Protein AF-A0A8T3PV74-F1 (afdb_monomer_lite)

Sequence (388 aa):
MNTQDRFDDLLGERLRSDAPREAPGRLLDATMSRIADTPQRGGGWLARPAGRLLAAAAVLLLAVVAGTQLAGLVGRPVGDDPSPSPSVAPSASPAASPSASATVPSASASAEPSASAVADDALMLRVVFGGGGPTYPSDSVPWMTLMGDGTLIWQTVPPGTGSASLVRRTLTEQGLADLREHIFGAGLLDANATHELEPLPGANPPGRGVGVYVFTADDGDGQVVVRSLQWLGDEEESTYYQPAPEREELDALAQRLRDPESLLGADVWTGPAEPYEGTEYQLLLTPYRDVPPYDTADASEIPWPFDGPLDEFGEVSGSQPPVTRCGGLSRDEAAAIIDALAALEYEQIGLDLATVGSLDWAEGNGRVDLTILPLMPDGYPPCEAEQP

Foldseek 3Di:
DDPVVVVVVVVVVCCVPPPDPDDPVVVVVVLVVCLVVPPDDDDDDLPDPVNSVVVSVVVVVVCVVVVVVVVVVPPDDDDDDDDDDDDDDDDDDDDDDDDDDDDDDDDDDPPDPPPDQAPQLAWAKWKQKDWDPPPDCLSLATQWTAGSQQKIKHFDPPRPPDWGFIWIFGFAPVQVVVVCCLVPVVVLQVAAEEADFAWDVPADQDDDTWMKMWMWGQPPVGIHIYIETADPVDPSSVVTGDDDVSNVSVNVSSVCNSCVPVVTDPVGTDDDIDQDFAQKKKKKKQDDAPADFPPAAEPVLFPQPDDDDPVVPADFEDDDPSTIHMDMDGSVNLVSRLVSVVVSVDPPGDSRTFDWDKHAHVVRRGIMIMTMGHADSNRPPDRDPPPD

Secondary structure (DSSP, 8-state):
--HHHHHHHHHHHHHHHHS-SS--HHHHHHHHHHHHHS-----SS--SHHHHHHHHHHHHHHHHHHHHHHTTTTTPPPP--PPPPPPPPP-----------------------------TTSEEEEEEEE-S-TT-GGGGS-SEEEETTSEEEEE-SS-STTS-BEEEEEE-HHHHHHHHHHHHTT-TTSS-EEE---BPTT--PPP----EEEEEEE-SSSEEEEEEEPP--SHHHHHHB---HHHHHHHHHHHHHTSHHHHS-GGGEEEEEEE---SEEEEEEEEEES----S--BGGGS--SSSS-GGGSSEEE-SSSSPEEEEEEEHHHHHHHHHHHHHTT-SS--TTB-EEEEEEETTTTEEEEEEEEEPPTT-PSPSS----

pLDDT: mean 79.06, std 20.16, range [36.19, 98.25]

Structure (mmCIF, N/CA/C/O backbone):
data_AF-A0A8T3PV74-F1
#
_entry.id   AF-A0A8T3PV74-F1
#
loop_
_atom_site.group_PDB
_atom_site.id
_atom_site.type_symbol
_atom_site.label_atom_id
_atom_site.label_alt_id
_atom_site.label_comp_id
_atom_site.label_asym_id
_atom_site.label_entity_id
_atom_site.label_seq_id
_atom_site.pdbx_PDB_ins_code
_atom_site.Cartn_x
_atom_site.Cartn_y
_atom_site.Cartn_z
_atom_site.occupancy
_atom_site.B_iso_or_equiv
_atom_site.auth_seq_id
_atom_site.auth_comp_id
_atom_site.auth_asym_id
_atom_site.auth_atom_id
_atom_site.pdbx_PDB_model_num
ATOM 1 N N . MET A 1 1 ? 38.008 20.089 -23.808 1.00 47.69 1 MET A N 1
ATOM 2 C CA . MET A 1 1 ? 37.812 20.558 -22.422 1.00 47.69 1 MET A CA 1
ATOM 3 C C . MET A 1 1 ? 36.324 20.620 -22.207 1.00 47.69 1 MET A C 1
ATOM 5 O O . MET A 1 1 ? 35.666 21.353 -22.943 1.00 47.69 1 MET A O 1
ATOM 9 N N . ASN A 1 2 ? 35.813 19.765 -21.329 1.00 63.66 2 ASN A N 1
ATOM 10 C CA . ASN A 1 2 ? 34.388 19.654 -21.065 1.00 63.66 2 ASN A CA 1
ATOM 11 C C . ASN A 1 2 ? 33.947 20.843 -20.189 1.00 63.66 2 ASN A C 1
ATOM 13 O O . ASN A 1 2 ? 34.733 21.392 -19.416 1.00 63.66 2 ASN A O 1
ATOM 17 N N . THR A 1 3 ? 32.703 21.288 -20.328 1.00 56.22 3 THR A N 1
ATOM 18 C CA . THR A 1 3 ? 32.111 22.356 -19.502 1.00 56.22 3 THR A CA 1
ATOM 19 C C . THR A 1 3 ? 32.070 21.985 -18.018 1.00 56.22 3 THR A C 1
ATOM 21 O O . THR A 1 3 ? 32.111 22.874 -17.171 1.00 56.22 3 THR A O 1
ATOM 24 N N . GLN A 1 4 ? 32.064 20.683 -17.728 1.00 53.09 4 GLN A N 1
ATOM 25 C CA . GLN A 1 4 ? 32.109 20.093 -16.391 1.00 53.09 4 GLN A CA 1
ATOM 26 C C . GLN A 1 4 ? 33.478 20.296 -15.723 1.00 53.09 4 GLN A C 1
ATOM 28 O O . GLN A 1 4 ? 33.531 20.860 -14.636 1.00 53.09 4 GLN A O 1
ATOM 33 N N . ASP A 1 5 ? 34.577 20.037 -16.449 1.00 63.94 5 ASP A N 1
ATOM 34 C CA . ASP A 1 5 ? 35.948 20.302 -15.971 1.00 63.94 5 ASP A CA 1
ATOM 35 C C . ASP A 1 5 ? 36.119 21.771 -15.550 1.00 63.94 5 ASP A C 1
ATOM 37 O O . ASP A 1 5 ? 36.723 22.088 -14.532 1.00 63.94 5 ASP A O 1
ATOM 41 N N . ARG A 1 6 ? 35.523 22.695 -16.317 1.00 68.50 6 ARG A N 1
ATOM 42 C CA . ARG A 1 6 ? 35.603 24.134 -16.038 1.00 68.50 6 ARG A CA 1
ATOM 43 C C . ARG A 1 6 ? 34.800 24.542 -14.802 1.00 68.50 6 ARG A C 1
ATOM 45 O O . ARG A 1 6 ? 35.186 25.494 -14.125 1.00 68.50 6 ARG A O 1
ATOM 52 N N . PHE A 1 7 ? 33.673 23.886 -14.538 1.00 72.94 7 PHE A N 1
ATOM 53 C CA . PHE A 1 7 ? 32.876 24.148 -13.344 1.00 72.94 7 PHE A CA 1
ATOM 54 C C . PHE A 1 7 ? 33.580 23.609 -12.098 1.00 72.94 7 PHE A C 1
ATOM 56 O O . PHE A 1 7 ? 33.715 24.348 -11.125 1.00 72.94 7 PHE A O 1
ATOM 63 N N . ASP A 1 8 ? 34.106 22.388 -12.165 1.00 66.25 8 ASP A N 1
ATOM 64 C CA . ASP A 1 8 ? 34.834 21.757 -11.062 1.00 66.25 8 ASP A CA 1
ATOM 65 C C . ASP A 1 8 ? 36.131 22.503 -10.734 1.00 66.25 8 ASP A C 1
ATOM 67 O O . ASP A 1 8 ? 36.450 22.710 -9.560 1.00 66.25 8 ASP A O 1
ATOM 71 N N . ASP A 1 9 ? 36.830 23.011 -11.753 1.00 77.75 9 ASP A N 1
ATOM 72 C CA . ASP A 1 9 ? 38.001 23.870 -11.572 1.00 77.75 9 ASP A CA 1
ATOM 73 C C . ASP A 1 9 ? 37.634 25.191 -10.880 1.00 77.75 9 ASP A C 1
ATOM 75 O O . ASP A 1 9 ? 38.304 25.600 -9.927 1.00 77.75 9 ASP A O 1
ATOM 79 N N . LEU A 1 10 ? 36.538 25.841 -11.294 1.00 76.81 10 LEU A N 1
ATOM 80 C CA . LEU A 1 10 ? 36.064 27.087 -10.679 1.00 76.81 10 LEU A CA 1
ATOM 81 C C . LEU A 1 10 ? 35.565 26.872 -9.247 1.00 76.81 10 LEU A C 1
ATOM 83 O O . LEU A 1 10 ? 35.820 27.706 -8.375 1.00 76.81 10 LEU A O 1
ATOM 87 N N . LEU A 1 11 ? 34.879 25.759 -8.987 1.00 66.50 11 LEU A N 1
ATOM 88 C CA . LEU A 1 11 ? 34.406 25.393 -7.657 1.00 66.50 11 LEU A CA 1
ATOM 89 C C . LEU A 1 11 ? 35.591 25.062 -6.742 1.00 66.50 11 LEU A C 1
ATOM 91 O O . LEU A 1 11 ? 35.658 25.548 -5.613 1.00 66.50 11 LEU A O 1
ATOM 95 N N . GLY A 1 12 ? 36.566 24.300 -7.241 1.00 75.25 12 GLY A N 1
ATOM 96 C CA . GLY A 1 12 ? 37.781 23.939 -6.517 1.00 75.25 12 GLY A CA 1
ATOM 97 C C . GLY A 1 12 ? 38.676 25.141 -6.217 1.00 75.25 12 GLY A C 1
ATOM 98 O O . GLY A 1 12 ? 39.240 25.235 -5.124 1.00 75.25 12 GLY A O 1
ATOM 99 N N . GLU A 1 13 ? 38.796 26.087 -7.147 1.00 81.56 13 GLU A N 1
ATOM 100 C CA . GLU A 1 13 ? 39.537 27.333 -6.937 1.00 81.56 13 GLU A CA 1
ATOM 101 C C . GLU A 1 13 ? 38.838 28.234 -5.911 1.00 81.56 13 GLU A C 1
ATOM 103 O O . GLU A 1 13 ? 39.486 28.721 -4.983 1.00 81.56 13 GLU A O 1
ATOM 108 N N . ARG A 1 14 ? 37.508 28.357 -5.995 1.00 69.12 14 ARG A N 1
ATOM 109 C CA . ARG A 1 14 ? 36.703 29.128 -5.039 1.00 69.12 14 ARG A CA 1
ATOM 110 C C . ARG A 1 14 ? 36.719 28.527 -3.635 1.00 69.12 14 ARG A C 1
ATOM 112 O O . ARG A 1 14 ? 36.883 29.251 -2.658 1.00 69.12 14 ARG A O 1
ATOM 119 N N . LEU A 1 15 ? 36.601 27.205 -3.515 1.00 70.25 15 LEU A N 1
ATOM 120 C CA . LEU A 1 15 ? 36.695 26.512 -2.228 1.00 70.25 15 LEU A CA 1
ATOM 121 C C . LEU A 1 15 ? 38.097 26.647 -1.625 1.00 70.25 15 LEU A C 1
ATOM 123 O O . LEU A 1 15 ? 38.222 26.805 -0.417 1.00 70.25 15 LEU A O 1
ATOM 127 N N . ARG A 1 16 ? 39.163 26.659 -2.435 1.00 76.00 16 ARG A N 1
ATOM 128 C CA . ARG A 1 16 ? 40.521 26.918 -1.924 1.00 76.00 16 ARG A CA 1
ATOM 129 C C . ARG A 1 16 ? 40.755 28.377 -1.527 1.00 76.00 16 ARG A C 1
ATOM 131 O O . ARG A 1 16 ? 41.570 28.600 -0.630 1.00 76.00 16 ARG A O 1
ATOM 138 N N . SER A 1 17 ? 40.111 29.348 -2.182 1.00 73.00 17 SER A N 1
ATOM 139 C CA . SER A 1 17 ? 40.307 30.774 -1.878 1.00 73.00 17 SER A CA 1
ATOM 140 C C . SER A 1 17 ? 39.449 31.265 -0.714 1.00 73.00 17 SER A C 1
ATOM 142 O O . SER A 1 17 ? 39.945 32.028 0.115 1.00 73.00 17 SER A O 1
ATOM 144 N N . ASP A 1 18 ? 38.193 30.818 -0.644 1.00 70.25 18 ASP A N 1
ATOM 145 C CA . ASP A 1 18 ? 37.171 31.417 0.220 1.00 70.25 18 ASP A CA 1
ATOM 146 C C . ASP A 1 18 ? 36.798 30.522 1.412 1.00 70.25 18 ASP A C 1
ATOM 148 O O . ASP A 1 18 ? 36.245 31.027 2.394 1.00 70.25 18 ASP A O 1
ATOM 152 N N . ALA A 1 19 ? 37.097 29.213 1.377 1.00 53.78 19 ALA A N 1
ATOM 153 C CA . ALA A 1 19 ? 36.810 28.363 2.527 1.00 53.78 19 ALA A CA 1
ATOM 154 C C . ALA A 1 19 ? 37.797 28.672 3.667 1.00 53.78 19 ALA A C 1
ATOM 156 O O . ALA A 1 19 ? 39.019 28.633 3.471 1.00 53.78 19 ALA A O 1
ATOM 157 N N . PRO A 1 20 ? 37.309 28.963 4.884 1.00 59.91 20 PRO A N 1
ATOM 158 C CA . PRO A 1 20 ? 38.183 29.087 6.037 1.00 59.91 20 PRO A CA 1
ATOM 159 C C . PRO A 1 20 ? 38.928 27.759 6.235 1.00 59.91 20 PRO A C 1
ATOM 161 O O . PRO A 1 20 ? 38.312 26.698 6.288 1.00 59.91 20 PRO A O 1
ATOM 164 N N . ARG A 1 21 ? 40.265 27.822 6.337 1.00 61.69 21 ARG A N 1
ATOM 165 C CA . ARG A 1 21 ? 41.150 26.640 6.460 1.00 61.69 21 ARG A CA 1
ATOM 166 C C . ARG A 1 21 ? 40.820 25.744 7.655 1.00 61.69 21 ARG A C 1
ATOM 168 O O . ARG A 1 21 ? 41.232 24.592 7.687 1.00 61.69 21 ARG A O 1
ATOM 175 N N . GLU A 1 22 ? 40.078 26.283 8.612 1.00 54.81 22 GLU A N 1
ATOM 176 C CA . GLU A 1 22 ? 39.535 25.581 9.759 1.00 54.81 22 GLU A CA 1
ATOM 177 C C . GLU A 1 22 ? 38.069 26.000 9.900 1.00 54.81 22 GLU A C 1
ATOM 179 O O . GLU A 1 22 ? 37.761 27.192 10.010 1.00 54.81 22 GLU A O 1
ATOM 184 N N . ALA A 1 23 ? 37.150 25.030 9.900 1.00 54.47 23 ALA A N 1
ATOM 185 C CA . ALA A 1 23 ? 35.802 25.287 10.385 1.00 54.47 23 ALA A CA 1
ATOM 186 C C . ALA A 1 23 ? 35.939 25.784 11.835 1.00 54.47 23 ALA A C 1
ATOM 188 O O . ALA A 1 23 ? 36.645 25.137 12.614 1.00 54.47 23 ALA A O 1
ATOM 189 N N . PRO A 1 24 ? 35.335 26.923 12.227 1.00 65.50 24 PRO A N 1
ATOM 190 C CA . PRO A 1 24 ? 35.460 27.408 13.594 1.00 65.50 24 PRO A CA 1
ATOM 191 C C . PRO A 1 24 ? 35.000 26.290 14.529 1.00 65.50 24 PRO A C 1
ATOM 193 O O . PRO A 1 24 ? 33.834 25.915 14.457 1.00 65.50 24 PRO A O 1
ATOM 196 N N . GLY A 1 25 ? 35.889 25.752 15.376 1.00 62.97 25 GLY A N 1
ATOM 197 C CA . GLY A 1 25 ? 35.573 24.590 16.226 1.00 62.97 25 GLY A CA 1
ATOM 198 C C . GLY A 1 25 ? 34.260 24.770 16.992 1.00 62.97 25 GLY A C 1
ATOM 199 O O . GLY A 1 25 ? 33.418 23.887 17.004 1.00 62.97 25 GLY A O 1
ATOM 200 N N . ARG A 1 26 ? 33.992 26.007 17.430 1.00 64.81 26 ARG A N 1
ATOM 201 C CA . ARG A 1 26 ? 32.730 26.448 18.047 1.00 64.81 26 ARG A CA 1
ATOM 202 C C . ARG A 1 26 ? 31.452 26.168 17.246 1.00 64.81 26 ARG A C 1
ATOM 204 O O . ARG A 1 26 ? 30.405 26.004 17.850 1.00 64.81 26 ARG A O 1
ATOM 211 N N . LEU A 1 27 ? 31.501 26.176 15.916 1.00 63.59 27 LEU A N 1
ATOM 212 C CA . LEU A 1 27 ? 30.343 25.953 15.043 1.00 63.59 27 LEU A CA 1
ATOM 213 C C . LEU A 1 27 ? 30.067 24.453 14.908 1.00 63.59 27 LEU A C 1
ATOM 215 O O . LEU A 1 27 ? 28.918 24.032 14.951 1.00 63.59 27 LEU A O 1
ATOM 219 N N . LEU A 1 28 ? 31.128 23.650 14.821 1.00 68.81 28 LEU A N 1
ATOM 220 C CA . LEU A 1 28 ? 31.032 22.194 14.805 1.00 68.81 28 LEU A CA 1
ATOM 221 C C . LEU A 1 28 ? 30.601 21.672 16.183 1.00 68.81 28 LEU A C 1
ATOM 223 O O . LEU A 1 28 ? 29.672 20.879 16.259 1.00 68.81 28 LEU A O 1
ATOM 227 N N . ASP A 1 29 ? 31.166 22.219 17.261 1.00 69.50 29 ASP A N 1
ATOM 228 C CA . ASP A 1 29 ? 30.777 21.927 18.643 1.00 69.50 29 ASP A CA 1
ATOM 229 C C . ASP A 1 29 ? 29.342 22.379 18.947 1.00 69.50 29 ASP A C 1
ATOM 231 O O . ASP A 1 29 ? 28.592 21.633 19.564 1.00 69.50 29 ASP A O 1
ATOM 235 N N . ALA A 1 30 ? 28.910 23.560 18.483 1.00 71.00 30 ALA A N 1
ATOM 236 C CA . ALA A 1 30 ? 27.532 24.021 18.676 1.00 71.00 30 ALA A CA 1
ATOM 237 C C . ALA A 1 30 ? 26.521 23.161 17.905 1.00 71.00 30 ALA A C 1
ATOM 239 O O . ALA A 1 30 ? 25.450 22.858 18.428 1.00 71.00 30 ALA A O 1
ATOM 240 N N . THR A 1 31 ? 26.857 22.741 16.683 1.00 67.94 31 THR A N 1
ATOM 241 C CA . THR A 1 31 ? 26.015 21.836 15.892 1.00 67.94 31 THR A CA 1
ATOM 242 C C . THR A 1 31 ? 25.979 20.441 16.513 1.00 67.94 31 THR A C 1
ATOM 244 O O . THR A 1 31 ? 24.899 19.877 16.651 1.00 67.94 31 THR A O 1
ATOM 247 N N . MET A 1 32 ? 27.119 19.908 16.961 1.00 73.56 32 MET A N 1
ATOM 248 C CA . MET A 1 32 ? 27.192 18.606 17.634 1.00 73.56 32 MET A CA 1
ATOM 249 C C . MET A 1 32 ? 26.492 18.617 18.995 1.00 73.56 32 MET A C 1
ATOM 251 O O . MET A 1 32 ? 25.779 17.668 19.299 1.00 73.56 32 MET A O 1
ATOM 255 N N . SER A 1 33 ? 26.621 19.693 19.779 1.00 70.00 33 SER A N 1
ATOM 256 C CA . SER A 1 33 ? 25.868 19.875 21.027 1.00 70.00 33 SER A CA 1
ATOM 257 C C . SER A 1 33 ? 24.378 19.953 20.730 1.00 70.00 33 SER A C 1
ATOM 259 O O . SER A 1 33 ? 23.610 19.215 21.320 1.00 70.00 33 SER A O 1
ATOM 261 N N . ARG A 1 34 ? 23.953 20.739 19.731 1.00 70.12 34 ARG A N 1
ATOM 262 C CA . ARG A 1 34 ? 22.539 20.806 19.340 1.00 70.12 34 ARG A CA 1
ATOM 263 C C . ARG A 1 34 ? 22.007 19.451 18.866 1.00 70.12 34 ARG A C 1
ATOM 265 O O . ARG A 1 34 ? 20.888 19.114 19.220 1.00 70.12 34 ARG A O 1
ATOM 272 N N . ILE A 1 35 ? 22.779 18.661 18.117 1.00 66.44 35 ILE A N 1
ATOM 273 C CA . ILE A 1 35 ? 22.395 17.294 17.715 1.00 66.44 35 ILE A CA 1
ATOM 274 C C . ILE A 1 35 ? 22.324 16.356 18.930 1.00 66.44 35 ILE A C 1
ATOM 276 O O . ILE A 1 35 ? 21.421 15.529 19.000 1.00 66.44 35 ILE A O 1
ATOM 280 N N . ALA A 1 36 ? 23.247 16.484 19.887 1.00 67.75 36 ALA A N 1
ATOM 281 C CA . ALA A 1 36 ? 23.267 15.684 21.111 1.00 67.75 36 ALA A CA 1
ATOM 282 C C . ALA A 1 36 ? 22.132 16.048 22.085 1.00 67.75 36 ALA A C 1
ATOM 284 O O . ALA A 1 36 ? 21.602 15.165 22.756 1.00 67.75 36 ALA A O 1
ATOM 285 N N . ASP A 1 37 ? 21.755 17.326 22.128 1.00 64.19 37 ASP A N 1
ATOM 286 C CA . ASP A 1 37 ? 20.729 17.885 23.012 1.00 64.19 37 ASP A CA 1
ATOM 287 C C . ASP A 1 37 ? 19.323 17.827 22.395 1.00 64.19 37 ASP A C 1
ATOM 289 O O . ASP A 1 37 ? 18.332 17.994 23.104 1.00 64.19 37 ASP A O 1
ATOM 293 N N . THR A 1 38 ? 19.209 17.586 21.083 1.00 53.66 38 THR A N 1
ATOM 294 C CA . THR A 1 38 ? 17.916 17.369 20.421 1.00 53.66 38 THR A CA 1
ATOM 295 C C . THR A 1 38 ? 17.523 15.901 20.595 1.00 53.66 38 THR A C 1
ATOM 297 O O . THR A 1 38 ? 18.222 15.031 20.067 1.00 53.66 38 THR A O 1
ATOM 300 N N . PRO A 1 39 ? 16.417 15.581 21.294 1.00 47.75 39 PRO A N 1
ATOM 301 C CA . PRO A 1 39 ? 15.962 14.207 21.457 1.00 47.75 39 PRO A CA 1
ATOM 302 C C . PRO A 1 39 ? 15.602 13.612 20.091 1.00 47.75 39 PRO A C 1
ATOM 304 O O . PRO A 1 39 ? 14.518 13.838 19.560 1.00 47.75 39 PRO A O 1
ATOM 307 N N . GLN A 1 40 ? 16.517 12.853 19.489 1.00 48.84 40 GLN A N 1
ATOM 308 C CA . GLN A 1 40 ? 16.190 12.067 18.306 1.00 48.84 40 GLN A CA 1
ATOM 309 C C . GLN A 1 40 ? 15.406 10.841 18.765 1.00 48.84 40 GLN A C 1
ATOM 311 O O . GLN A 1 40 ? 15.954 9.953 19.424 1.00 48.84 40 GLN A O 1
ATOM 316 N N . ARG A 1 41 ? 14.106 10.813 18.458 1.00 50.62 41 ARG A N 1
ATOM 317 C CA . ARG A 1 41 ? 13.251 9.660 18.740 1.00 50.62 41 ARG A CA 1
ATOM 318 C C . ARG A 1 41 ? 13.720 8.472 17.911 1.00 50.62 41 ARG A C 1
ATOM 320 O O . ARG A 1 41 ? 13.515 8.408 16.706 1.00 50.62 41 ARG A O 1
ATOM 327 N N . GLY A 1 42 ? 14.378 7.536 18.586 1.00 39.44 42 GLY A N 1
ATOM 328 C CA . GLY A 1 42 ? 14.694 6.223 18.051 1.00 39.44 42 GLY A CA 1
ATOM 329 C C . GLY A 1 42 ? 13.477 5.313 18.147 1.00 39.44 42 GLY A C 1
ATOM 330 O O . GLY A 1 42 ? 13.303 4.637 19.157 1.00 39.44 42 GLY A O 1
ATOM 331 N N . GLY A 1 43 ? 12.670 5.277 17.090 1.00 47.25 43 GLY A N 1
ATOM 332 C CA . GLY A 1 43 ? 11.839 4.122 16.768 1.00 47.25 43 GLY A CA 1
ATOM 333 C C . GLY A 1 43 ? 12.626 3.196 15.839 1.00 47.25 43 GLY A C 1
ATOM 334 O O . GLY A 1 43 ? 12.808 3.519 14.673 1.00 47.25 43 GLY A O 1
ATOM 335 N N . GLY A 1 44 ? 13.121 2.070 16.365 1.00 46.56 44 GLY A N 1
ATOM 336 C CA . GLY A 1 44 ? 13.663 0.952 15.575 1.00 46.56 44 GLY A CA 1
ATOM 337 C C . GLY A 1 44 ? 15.175 0.963 15.279 1.00 46.56 44 GLY A C 1
ATOM 338 O O . GLY A 1 44 ? 15.684 1.853 14.611 1.00 46.56 44 GLY A O 1
ATOM 339 N N . TRP A 1 45 ? 15.874 -0.080 15.766 1.00 46.59 45 TRP A N 1
ATOM 340 C CA . TRP A 1 45 ? 17.186 -0.674 15.384 1.00 46.59 45 TRP A CA 1
ATOM 341 C C . TRP A 1 45 ? 18.432 0.214 15.123 1.00 46.59 45 TRP A C 1
ATOM 343 O O . TRP A 1 45 ? 19.537 -0.181 15.504 1.00 46.59 45 TRP A O 1
ATOM 353 N N . LEU A 1 46 ? 18.335 1.392 14.501 1.00 44.84 46 LEU A N 1
ATOM 354 C CA . LEU A 1 46 ? 19.478 2.221 14.073 1.00 44.84 46 LEU A CA 1
ATOM 355 C C . LEU A 1 46 ? 20.165 3.005 15.207 1.00 44.84 46 LEU A C 1
ATOM 357 O O . LEU A 1 46 ? 21.057 3.815 14.962 1.00 44.84 46 LEU A O 1
ATOM 361 N N . ALA A 1 47 ? 19.856 2.701 16.468 1.00 45.75 47 ALA A N 1
ATOM 362 C CA . ALA A 1 47 ? 20.513 3.258 17.653 1.00 45.75 47 ALA A CA 1
ATOM 363 C C . ALA A 1 47 ? 21.953 2.736 17.887 1.00 45.75 47 ALA A C 1
ATOM 365 O O . ALA A 1 47 ? 22.465 2.782 19.007 1.00 45.75 47 ALA A O 1
ATOM 366 N N . ARG A 1 48 ? 22.640 2.246 16.845 1.00 51.66 48 ARG A N 1
ATOM 367 C CA . ARG A 1 48 ? 24.074 1.928 16.907 1.00 51.66 48 ARG A CA 1
ATOM 368 C C . ARG A 1 48 ? 24.905 3.196 16.663 1.00 51.66 48 ARG A C 1
ATOM 370 O O . ARG A 1 48 ? 24.530 4.025 15.834 1.00 51.66 48 ARG A O 1
ATOM 377 N N . PRO A 1 49 ? 26.067 3.348 17.324 1.00 53.22 49 PRO A N 1
ATOM 378 C CA . PRO A 1 49 ? 26.874 4.575 17.284 1.00 53.22 49 PRO A CA 1
ATOM 379 C C . PRO A 1 49 ? 27.316 5.002 15.872 1.00 53.22 49 PRO A C 1
ATOM 381 O O . PRO A 1 49 ? 27.571 6.182 15.652 1.00 53.22 49 PRO A O 1
ATOM 384 N N . ALA A 1 50 ? 27.342 4.082 14.902 1.00 50.03 50 ALA A N 1
ATOM 385 C CA . ALA A 1 50 ? 27.650 4.381 13.504 1.00 50.03 50 ALA A CA 1
ATOM 386 C C . ALA A 1 50 ? 26.543 5.178 12.775 1.00 50.03 50 ALA A C 1
ATOM 388 O O . ALA A 1 50 ? 26.860 6.035 11.954 1.00 50.03 50 ALA A O 1
ATOM 389 N N . GLY A 1 51 ? 25.259 4.964 13.102 1.00 49.44 51 GLY A N 1
ATOM 390 C CA . GLY A 1 51 ? 24.136 5.657 12.448 1.00 49.44 51 GLY A CA 1
ATOM 391 C C . GLY A 1 51 ? 24.066 7.148 12.794 1.00 49.44 51 GLY A C 1
ATOM 392 O O . GLY A 1 51 ? 23.767 7.982 11.942 1.00 49.44 51 GLY A O 1
ATOM 393 N N . ARG A 1 52 ? 24.457 7.507 14.025 1.00 54.31 52 ARG A N 1
ATOM 394 C CA . ARG A 1 52 ? 24.523 8.906 14.482 1.00 54.31 52 ARG A CA 1
ATOM 395 C C . ARG A 1 52 ? 25.569 9.730 13.725 1.00 54.31 52 ARG A C 1
ATOM 397 O O . ARG A 1 52 ? 25.354 10.915 13.493 1.00 54.31 52 ARG A O 1
ATOM 404 N N . LEU A 1 53 ? 26.680 9.111 13.317 1.00 55.41 53 LEU A N 1
ATOM 405 C CA . LEU A 1 53 ? 27.738 9.788 12.559 1.00 55.41 53 LEU A CA 1
ATOM 406 C C . LEU A 1 53 ? 27.323 10.064 11.106 1.00 55.41 53 LEU A C 1
ATOM 408 O O . LEU A 1 53 ? 27.642 11.130 10.583 1.00 55.41 53 LEU A O 1
ATOM 412 N N . LEU A 1 54 ? 26.569 9.156 10.477 1.00 55.25 54 LEU A N 1
ATOM 413 C CA . LEU A 1 54 ? 26.062 9.346 9.112 1.00 55.25 54 LEU A CA 1
ATOM 414 C C . LEU A 1 54 ? 24.951 10.401 9.044 1.00 55.25 54 LEU A C 1
ATOM 416 O O . LEU A 1 54 ? 24.980 11.253 8.159 1.00 55.25 54 LEU A O 1
ATOM 420 N N . ALA A 1 55 ? 24.031 10.419 10.014 1.00 54.31 55 ALA A N 1
ATOM 421 C CA . ALA A 1 55 ? 23.000 11.454 10.097 1.00 54.31 55 ALA A CA 1
ATOM 422 C C . ALA A 1 55 ? 23.604 12.856 10.314 1.00 54.31 55 ALA A C 1
ATOM 424 O O . ALA A 1 55 ? 23.201 13.816 9.657 1.00 54.31 55 ALA A O 1
ATOM 425 N N . ALA A 1 56 ? 24.624 12.980 11.173 1.00 56.62 56 ALA A N 1
ATOM 426 C CA . ALA A 1 56 ? 25.341 14.241 11.367 1.00 56.62 56 ALA A CA 1
ATOM 427 C C . ALA A 1 56 ? 26.077 14.697 10.093 1.00 56.62 56 ALA A C 1
ATOM 429 O O . ALA A 1 56 ? 26.048 15.883 9.761 1.00 56.62 56 ALA A O 1
ATOM 430 N N . ALA A 1 57 ? 26.693 13.767 9.353 1.00 58.25 57 ALA A N 1
ATOM 431 C CA . ALA A 1 57 ? 27.353 14.061 8.081 1.00 58.25 57 ALA A CA 1
ATOM 432 C C . ALA A 1 57 ? 26.358 14.524 7.002 1.00 58.25 57 ALA A C 1
ATOM 434 O O . ALA A 1 57 ? 26.639 15.498 6.306 1.00 58.25 57 ALA A O 1
ATOM 435 N N . ALA A 1 58 ? 25.183 13.891 6.908 1.00 56.44 58 ALA A N 1
ATOM 436 C CA . ALA A 1 58 ? 24.128 14.275 5.970 1.00 56.44 58 ALA A CA 1
ATOM 437 C C . ALA A 1 58 ? 23.565 15.674 6.273 1.00 56.44 58 ALA A C 1
ATOM 439 O O . ALA A 1 58 ? 23.437 16.492 5.366 1.00 56.44 58 ALA A O 1
ATOM 440 N N . VAL A 1 59 ? 23.313 15.996 7.548 1.00 64.19 59 VAL A N 1
ATOM 441 C CA . VAL A 1 59 ? 22.850 17.335 7.963 1.00 64.19 59 VAL A CA 1
ATOM 442 C C . VAL A 1 59 ? 23.919 18.404 7.711 1.00 64.19 59 VAL A C 1
ATOM 444 O O . VAL A 1 59 ? 23.590 19.501 7.263 1.00 64.19 59 VAL A O 1
ATOM 447 N N . LEU A 1 60 ? 25.201 18.096 7.942 1.00 60.56 60 LEU A N 1
ATOM 448 C CA . LEU A 1 60 ? 26.313 18.997 7.613 1.00 60.56 60 LEU A CA 1
ATOM 449 C C . LEU A 1 60 ? 26.421 19.245 6.103 1.00 60.56 60 LEU A C 1
ATOM 451 O O . LEU A 1 60 ? 26.577 20.394 5.693 1.00 60.56 60 LEU A O 1
ATOM 455 N N . LEU A 1 61 ? 26.287 18.202 5.281 1.00 58.38 61 LEU A N 1
ATOM 456 C CA . LEU A 1 61 ? 26.258 18.323 3.820 1.00 58.38 61 LEU A CA 1
ATOM 457 C C . LEU A 1 61 ? 25.084 19.191 3.358 1.00 58.38 61 LEU A C 1
ATOM 459 O O . LEU A 1 61 ? 25.282 20.120 2.577 1.00 58.38 61 LEU A O 1
ATOM 463 N N . LEU A 1 62 ? 23.889 18.962 3.904 1.00 57.03 62 LEU A N 1
ATOM 464 C CA . LEU A 1 62 ? 22.688 19.722 3.556 1.00 57.03 62 LEU A CA 1
ATOM 465 C C . LEU A 1 62 ? 22.789 21.191 3.998 1.00 57.03 62 LEU A C 1
ATOM 467 O O . LEU A 1 62 ? 22.395 22.086 3.255 1.00 57.03 62 LEU A O 1
ATOM 471 N N . ALA A 1 63 ? 23.392 21.462 5.160 1.00 62.34 63 ALA A N 1
ATOM 472 C CA . ALA A 1 63 ? 23.648 22.820 5.641 1.00 62.34 63 ALA A CA 1
ATOM 473 C C . ALA A 1 63 ? 24.688 23.566 4.784 1.00 62.34 63 ALA A C 1
ATOM 475 O O . ALA A 1 63 ? 24.545 24.768 4.555 1.00 62.34 63 ALA A O 1
ATOM 476 N N . VAL A 1 64 ? 25.712 22.872 4.272 1.00 65.62 64 VAL A N 1
ATOM 477 C CA . VAL A 1 64 ? 26.707 23.450 3.351 1.00 65.62 64 VAL A CA 1
ATOM 478 C C . VAL A 1 64 ? 26.087 23.727 1.977 1.00 65.62 64 VAL A C 1
ATOM 480 O O . VAL A 1 64 ? 26.302 24.804 1.416 1.00 65.62 64 VAL A O 1
ATOM 483 N N . VAL A 1 65 ? 25.259 22.818 1.455 1.00 61.97 65 VAL A N 1
ATOM 484 C CA . VAL A 1 65 ? 24.532 23.015 0.188 1.00 61.97 65 VAL A CA 1
ATOM 485 C C . VAL A 1 65 ? 23.519 24.161 0.307 1.00 61.97 65 VAL A C 1
ATOM 487 O O . VAL A 1 65 ? 23.501 25.061 -0.532 1.00 61.97 65 VAL A O 1
ATOM 490 N N . ALA A 1 66 ? 22.741 24.219 1.390 1.00 57.00 66 ALA A N 1
ATOM 491 C CA . ALA A 1 66 ? 21.793 25.308 1.623 1.00 57.00 66 ALA A CA 1
ATOM 492 C C . ALA A 1 66 ? 22.499 26.658 1.844 1.00 57.00 66 ALA A C 1
ATOM 494 O O . ALA A 1 66 ? 22.081 27.675 1.291 1.00 57.00 66 ALA A O 1
ATOM 495 N N . GLY A 1 67 ? 23.604 26.679 2.599 1.00 49.62 67 GLY A N 1
ATOM 496 C CA . GLY A 1 67 ? 24.388 27.892 2.849 1.00 49.62 67 GLY A CA 1
ATOM 497 C C . GLY A 1 67 ? 25.056 28.462 1.593 1.00 49.62 67 GLY A C 1
ATOM 498 O O . GLY A 1 67 ? 25.150 29.681 1.447 1.00 49.62 67 GLY A O 1
ATOM 499 N N . THR A 1 68 ? 25.469 27.603 0.658 1.00 52.34 68 THR A N 1
ATOM 500 C CA . THR A 1 68 ? 26.082 28.033 -0.611 1.00 52.34 68 THR A CA 1
ATOM 501 C C . THR A 1 68 ? 25.052 28.504 -1.639 1.00 52.34 68 THR A C 1
ATOM 503 O O . THR A 1 68 ? 25.337 29.453 -2.369 1.00 52.34 68 THR A O 1
ATOM 506 N N . GLN A 1 69 ? 23.836 27.945 -1.653 1.00 47.66 69 GLN A N 1
ATOM 507 C CA . GLN A 1 69 ? 22.769 28.420 -2.546 1.00 47.66 69 GLN A CA 1
ATOM 508 C C . GLN A 1 69 ? 22.069 29.694 -2.044 1.00 47.66 69 GLN A C 1
ATOM 510 O O . GLN A 1 69 ? 21.732 30.570 -2.843 1.00 47.66 69 GLN A O 1
ATOM 515 N N . LEU A 1 70 ? 21.914 29.869 -0.726 1.00 43.31 70 LEU A N 1
ATOM 516 C CA . LEU A 1 70 ? 21.278 31.065 -0.155 1.00 43.31 70 LEU A CA 1
ATOM 517 C C . LEU A 1 70 ? 22.154 32.322 -0.242 1.00 43.31 70 LEU A C 1
ATOM 519 O O . LEU A 1 70 ? 21.621 33.422 -0.388 1.00 43.31 70 LEU A O 1
ATOM 523 N N . ALA A 1 71 ? 23.485 32.190 -0.243 1.00 48.03 71 ALA A N 1
ATOM 524 C CA . ALA A 1 71 ? 24.392 33.331 -0.407 1.00 48.03 71 ALA A CA 1
ATOM 525 C C . ALA A 1 71 ? 24.261 34.026 -1.782 1.00 48.03 71 ALA A C 1
ATOM 527 O O . ALA A 1 71 ? 24.589 35.207 -1.904 1.00 48.03 71 ALA A O 1
ATOM 528 N N . GLY A 1 72 ? 23.736 33.336 -2.803 1.00 40.44 72 GLY A N 1
ATOM 529 C CA . GLY A 1 72 ? 23.476 33.900 -4.134 1.00 40.44 72 GLY A CA 1
ATOM 530 C C . GLY A 1 72 ? 22.172 34.703 -4.256 1.00 40.44 72 GLY A C 1
ATOM 531 O O . GLY A 1 72 ? 22.014 35.466 -5.209 1.00 40.44 72 GLY A O 1
ATOM 532 N N . LEU A 1 73 ? 21.243 34.574 -3.300 1.00 40.97 73 LEU A N 1
ATOM 533 C CA . LEU A 1 73 ? 19.894 35.155 -3.386 1.00 40.97 73 LEU A CA 1
ATOM 534 C C . LEU A 1 73 ? 19.713 36.468 -2.604 1.00 40.97 73 LEU A C 1
ATOM 536 O O . LEU A 1 73 ? 18.737 37.179 -2.832 1.00 40.97 73 LEU A O 1
ATOM 540 N N . VAL A 1 74 ? 20.667 36.859 -1.753 1.00 43.84 74 VAL A N 1
ATOM 541 C CA . VAL A 1 74 ? 20.563 38.052 -0.876 1.00 43.84 74 VAL A CA 1
ATOM 542 C C . VAL A 1 74 ? 20.851 39.386 -1.612 1.00 43.84 74 VAL A C 1
ATOM 544 O O . VAL A 1 74 ? 20.889 40.452 -1.009 1.00 43.84 74 VAL A O 1
ATOM 547 N N . GLY A 1 75 ? 21.016 39.371 -2.940 1.00 37.78 75 GLY A N 1
ATOM 548 C CA . GLY A 1 75 ? 21.367 40.556 -3.740 1.00 37.78 75 GLY A CA 1
ATOM 549 C C . GLY A 1 75 ? 20.236 41.240 -4.522 1.00 37.78 75 GLY A C 1
ATOM 550 O O . GLY A 1 75 ? 20.525 42.178 -5.264 1.00 37.78 75 GLY A O 1
ATOM 551 N N . ARG A 1 76 ? 18.975 40.794 -4.434 1.00 37.53 76 ARG A N 1
ATOM 552 C CA . ARG A 1 76 ? 17.875 41.371 -5.237 1.00 37.53 76 ARG A CA 1
ATOM 553 C C . ARG A 1 76 ? 16.984 42.306 -4.403 1.00 37.53 76 ARG A C 1
ATOM 555 O O . ARG A 1 76 ? 16.352 41.826 -3.467 1.00 37.53 76 ARG A O 1
ATOM 562 N N . PRO A 1 77 ? 16.887 43.610 -4.731 1.00 38.06 77 PRO A N 1
ATOM 563 C CA . PRO A 1 77 ? 15.917 44.495 -4.092 1.00 38.06 77 PRO A CA 1
ATOM 564 C C . PRO A 1 77 ? 14.498 44.131 -4.555 1.00 38.06 77 PRO A C 1
ATOM 566 O O . PRO A 1 77 ? 14.210 44.132 -5.752 1.00 38.06 77 PRO A O 1
ATOM 569 N N . VAL A 1 78 ? 13.631 43.794 -3.600 1.00 41.50 78 VAL A N 1
ATOM 570 C CA . VAL A 1 78 ? 12.196 43.551 -3.809 1.00 41.50 78 VAL A CA 1
ATOM 571 C C . VAL A 1 78 ? 11.476 44.898 -3.737 1.00 41.50 78 VAL A C 1
ATOM 573 O O . VAL A 1 78 ? 11.705 45.665 -2.806 1.00 41.50 78 VAL A O 1
ATOM 576 N N . GLY A 1 79 ? 10.673 45.201 -4.759 1.00 37.50 79 GLY A N 1
ATOM 577 C CA . GLY A 1 79 ? 9.903 46.438 -4.872 1.00 37.50 79 GLY A CA 1
ATOM 578 C C . GLY A 1 79 ? 8.675 46.456 -3.962 1.00 37.50 79 GLY A C 1
ATOM 579 O O . GLY A 1 79 ? 8.007 45.439 -3.785 1.00 37.50 79 GLY A O 1
ATOM 580 N N . ASP A 1 80 ? 8.404 47.636 -3.410 1.00 40.03 80 ASP A N 1
ATOM 581 C CA . ASP A 1 80 ? 7.199 47.981 -2.666 1.00 40.03 80 ASP A CA 1
ATOM 582 C C . ASP A 1 80 ? 6.015 48.163 -3.627 1.00 40.03 80 ASP A C 1
ATOM 584 O O . ASP A 1 80 ? 5.964 49.155 -4.351 1.00 40.03 80 ASP A O 1
ATOM 588 N N . ASP A 1 81 ? 5.038 47.256 -3.594 1.00 36.44 81 ASP A N 1
ATOM 589 C CA . ASP A 1 81 ? 3.697 47.524 -4.124 1.00 36.44 81 ASP A CA 1
ATOM 590 C C . ASP A 1 81 ? 2.630 47.072 -3.106 1.00 36.44 81 ASP A C 1
ATOM 592 O O . ASP A 1 81 ? 2.607 45.903 -2.705 1.00 36.44 81 ASP A O 1
ATOM 596 N N . PRO A 1 82 ? 1.740 47.973 -2.642 1.00 36.66 82 PRO A N 1
ATOM 597 C CA . PRO A 1 82 ? 0.686 47.628 -1.696 1.00 36.66 82 PRO A CA 1
ATOM 598 C C . PRO A 1 82 ? -0.490 46.924 -2.391 1.00 36.66 82 PRO A C 1
ATOM 600 O O . PRO A 1 82 ? -1.134 47.473 -3.285 1.00 36.66 82 PRO A O 1
ATOM 603 N N . SER A 1 83 ? -0.815 45.720 -1.919 1.00 37.53 83 SER A N 1
ATOM 604 C CA . SER A 1 83 ? -2.007 44.967 -2.329 1.00 37.53 83 SER A CA 1
ATOM 605 C C . SER A 1 83 ? -3.267 45.476 -1.597 1.00 37.53 83 SER A C 1
ATOM 607 O O . SER A 1 83 ? -3.223 45.647 -0.374 1.00 37.53 83 SER A O 1
ATOM 609 N N . PRO A 1 84 ? -4.393 45.739 -2.291 1.00 36.19 84 PRO A N 1
ATOM 610 C CA . PRO A 1 84 ? -5.614 46.248 -1.668 1.00 36.19 84 PRO A CA 1
ATOM 611 C C . PRO A 1 84 ? -6.425 45.152 -0.955 1.00 36.19 84 PRO A C 1
ATOM 613 O O . PRO A 1 84 ? -6.719 44.096 -1.512 1.00 36.19 84 PRO A O 1
ATOM 616 N N . SER A 1 85 ? -6.849 45.442 0.277 1.00 42.34 85 SER A N 1
ATOM 617 C CA . SER A 1 85 ? -7.739 44.598 1.085 1.00 42.34 85 SER A CA 1
ATOM 618 C C . SER A 1 85 ? -9.196 44.646 0.594 1.00 42.34 85 SER A C 1
ATOM 620 O O . SER A 1 85 ? -9.716 45.744 0.373 1.00 42.34 85 SER A O 1
ATOM 622 N N . PRO A 1 86 ? -9.921 43.515 0.510 1.00 41.66 86 PRO A N 1
ATOM 623 C CA . PRO A 1 86 ? -11.368 43.543 0.336 1.00 41.66 86 PRO A CA 1
ATOM 624 C C . PRO A 1 86 ? -12.094 43.788 1.670 1.00 41.66 86 PRO A C 1
ATOM 626 O O . PRO A 1 86 ? -11.871 43.109 2.670 1.00 41.66 86 PRO A O 1
ATOM 629 N N . SER A 1 87 ? -12.986 44.783 1.658 1.00 41.50 87 SER A N 1
ATOM 630 C CA . SER A 1 87 ? -13.944 45.095 2.726 1.00 41.50 87 SER A CA 1
ATOM 631 C C . SER A 1 87 ? -15.113 44.107 2.730 1.00 41.50 87 SER A C 1
ATOM 633 O O . SER A 1 87 ? -15.704 43.845 1.684 1.00 41.50 87 SER A O 1
ATOM 635 N N . VAL A 1 88 ? -15.494 43.625 3.914 1.00 41.88 88 VAL A N 1
ATOM 636 C CA . VAL A 1 88 ? -16.693 42.802 4.144 1.00 41.88 88 VAL A CA 1
ATOM 637 C C . VAL A 1 88 ? -17.825 43.694 4.665 1.00 41.88 88 VAL A C 1
ATOM 639 O O . VAL A 1 88 ? -17.639 44.441 5.625 1.00 41.88 88 VAL A O 1
ATOM 642 N N . ALA A 1 89 ? -19.000 43.610 4.039 1.00 45.97 89 ALA A N 1
ATOM 643 C CA . ALA A 1 89 ? -20.238 44.254 4.484 1.00 45.97 89 ALA A CA 1
ATOM 644 C C . ALA A 1 89 ? -21.162 43.238 5.199 1.00 45.97 89 ALA A C 1
ATOM 646 O O . ALA A 1 89 ? -21.181 42.075 4.793 1.00 45.97 89 ALA A O 1
ATOM 647 N N . PRO A 1 90 ? -21.956 43.640 6.215 1.00 55.91 90 PRO A N 1
ATOM 648 C CA . PRO A 1 90 ? -22.888 42.751 6.912 1.00 55.91 90 PRO A CA 1
ATOM 649 C C . PRO A 1 90 ? -24.355 42.958 6.485 1.00 55.91 90 PRO A C 1
ATOM 651 O O . PRO A 1 90 ? -24.780 44.091 6.254 1.00 55.91 90 PRO A O 1
ATOM 654 N N . SER A 1 91 ? -25.148 41.879 6.444 1.00 42.19 91 SER A N 1
ATOM 655 C CA . SER A 1 91 ? -26.631 41.825 6.546 1.00 42.19 91 SER A CA 1
ATOM 656 C C . SER A 1 91 ? -27.105 40.395 6.235 1.00 42.19 91 SER A C 1
ATOM 658 O O . SER A 1 91 ? -26.509 39.758 5.381 1.00 42.19 91 SER A O 1
ATOM 660 N N . ALA A 1 92 ? -28.164 39.804 6.791 1.00 38.38 92 ALA A N 1
ATOM 661 C CA . ALA A 1 92 ? -29.101 40.123 7.867 1.00 38.38 92 ALA A CA 1
ATOM 662 C C . ALA A 1 92 ? -29.850 38.812 8.229 1.00 38.38 92 ALA A C 1
ATOM 664 O O . ALA A 1 92 ? -30.003 37.940 7.374 1.00 38.38 92 ALA A O 1
ATOM 665 N N . SER A 1 93 ? -30.347 38.680 9.465 1.00 44.75 93 SER A N 1
ATOM 666 C CA . SER A 1 93 ? -31.344 37.662 9.858 1.00 44.75 93 SER A CA 1
ATOM 667 C C . SER A 1 93 ? -32.688 37.866 9.134 1.00 44.75 93 SER A C 1
ATOM 669 O O . SER A 1 93 ? -33.006 38.996 8.754 1.00 44.75 93 SER A O 1
ATOM 671 N N . PRO A 1 94 ? -33.533 36.820 9.026 1.00 55.75 94 PRO A N 1
ATOM 672 C CA . PRO A 1 94 ? -34.625 36.713 10.003 1.00 55.75 94 PRO A CA 1
ATOM 673 C C . PRO A 1 94 ? -35.009 35.281 10.432 1.00 55.75 94 PRO A C 1
ATOM 675 O O . PRO A 1 94 ? -34.646 34.279 9.826 1.00 55.75 94 PRO A O 1
ATOM 678 N N . ALA A 1 95 ? -35.770 35.248 11.527 1.00 54.31 95 ALA A N 1
ATOM 679 C CA . ALA A 1 95 ? -36.324 34.100 12.238 1.00 54.31 95 ALA A CA 1
ATOM 680 C C . ALA A 1 95 ? -37.578 33.487 11.581 1.00 54.31 95 ALA A C 1
ATOM 682 O O . ALA A 1 95 ? -38.346 34.214 10.957 1.00 54.31 95 ALA A O 1
ATOM 683 N N . ALA A 1 96 ? -37.852 32.203 11.857 1.00 39.62 96 ALA A N 1
ATOM 684 C CA . ALA A 1 96 ? -39.095 31.721 12.489 1.00 39.62 96 ALA A CA 1
ATOM 685 C C . ALA A 1 96 ? -39.114 30.183 12.624 1.00 39.62 96 ALA A C 1
ATOM 687 O O . ALA A 1 96 ? -38.794 29.452 11.694 1.00 39.62 96 ALA A O 1
ATOM 688 N N . SER A 1 97 ? -39.541 29.724 13.802 1.00 48.53 97 SER A N 1
ATOM 689 C CA . SER A 1 97 ? -39.920 28.345 14.146 1.00 48.53 97 SER A CA 1
ATOM 690 C C . SER A 1 97 ? -41.343 28.040 13.630 1.00 48.53 97 SER A C 1
ATOM 692 O O . SER A 1 97 ? -42.112 28.988 13.440 1.00 48.53 97 SER A O 1
ATOM 694 N N . PRO A 1 98 ? -41.741 26.766 13.435 1.00 55.41 98 PRO A N 1
ATOM 695 C CA . PRO A 1 98 ? -42.502 26.128 14.516 1.00 55.41 98 PRO A CA 1
ATOM 696 C C . PRO A 1 98 ? -42.286 24.613 14.703 1.00 55.41 98 PRO A C 1
ATOM 698 O O . PRO A 1 98 ? -41.843 23.882 13.822 1.00 55.41 98 PRO A O 1
ATOM 701 N N . SER A 1 99 ? -42.687 24.179 15.901 1.00 47.16 99 SER A N 1
ATOM 702 C CA . SER A 1 99 ? -42.811 22.813 16.405 1.00 47.16 99 SER A CA 1
ATOM 703 C C . SER A 1 99 ? -43.578 21.840 15.506 1.00 47.16 99 SER A C 1
ATOM 705 O O . SER A 1 99 ? -44.670 22.147 15.032 1.00 47.16 99 SER A O 1
ATOM 707 N N . ALA A 1 100 ? -43.104 20.593 15.483 1.00 40.19 100 ALA A N 1
ATOM 708 C CA . ALA A 1 100 ? -43.957 19.414 15.388 1.00 40.19 100 ALA A CA 1
ATOM 709 C C . ALA A 1 100 ? -43.431 18.330 16.343 1.00 40.19 100 ALA A C 1
ATOM 711 O O . ALA A 1 100 ? -42.310 17.848 16.210 1.00 40.19 100 ALA A O 1
ATOM 712 N N . SER A 1 101 ? -44.249 17.986 17.337 1.00 48.47 101 SER A N 1
ATOM 713 C CA . SER A 1 101 ? -44.091 16.797 18.171 1.00 48.47 101 SER A CA 1
ATOM 714 C C . SER A 1 101 ? -44.614 15.579 17.409 1.00 48.47 101 SER A C 1
ATOM 716 O O . SER A 1 101 ? -45.745 15.610 16.929 1.00 48.47 101 SER A O 1
ATOM 718 N N . ALA A 1 102 ? -43.837 14.497 17.361 1.00 42.34 102 ALA A N 1
ATOM 719 C CA . ALA A 1 102 ? -44.330 13.170 17.004 1.00 42.34 102 ALA A CA 1
ATOM 720 C C . ALA A 1 102 ? -43.542 12.090 17.765 1.00 42.34 102 ALA A C 1
ATOM 722 O O . ALA A 1 102 ? -42.394 11.787 17.472 1.00 42.34 102 ALA A O 1
ATOM 723 N N . THR A 1 103 ? -44.197 11.614 18.818 1.00 37.31 103 THR A N 1
ATOM 724 C CA . THR A 1 103 ? -44.359 10.226 19.266 1.00 37.31 103 THR A CA 1
ATOM 725 C C . THR A 1 103 ? -43.273 9.190 18.943 1.00 37.31 103 THR A C 1
ATOM 727 O O . THR A 1 103 ? -43.094 8.750 17.813 1.00 37.31 103 THR A O 1
ATOM 730 N N . VAL A 1 104 ? -42.679 8.702 20.030 1.00 45.59 104 VAL A N 1
ATOM 731 C CA . VAL A 1 104 ? -41.872 7.486 20.181 1.00 45.59 104 VAL A CA 1
ATOM 732 C C . VAL A 1 104 ? -42.681 6.226 19.831 1.00 45.59 104 VAL A C 1
ATOM 734 O O . VAL A 1 104 ? -43.783 6.060 20.361 1.00 45.59 104 VAL A O 1
ATOM 737 N N . PRO A 1 105 ? -42.098 5.268 19.093 1.00 45.09 105 PRO A N 1
ATOM 738 C CA . PRO A 1 105 ? -42.329 3.856 19.343 1.00 45.09 105 PRO A CA 1
ATOM 739 C C . PRO A 1 105 ? -41.047 3.199 19.869 1.00 45.09 105 PRO A C 1
ATOM 741 O O . PRO A 1 105 ? -40.015 3.160 19.208 1.00 45.09 105 PRO A O 1
ATOM 744 N N . SER A 1 106 ? -41.145 2.665 21.087 1.00 48.81 106 SER A N 1
ATOM 745 C CA . SER A 1 106 ? -40.247 1.632 21.593 1.00 48.81 106 SER A CA 1
ATOM 746 C C . SER A 1 106 ? -40.365 0.394 20.709 1.00 48.81 106 SER A C 1
ATOM 748 O O . SER A 1 106 ? -41.439 -0.200 20.630 1.00 48.81 106 SER A O 1
ATOM 750 N N . ALA A 1 107 ? -39.251 -0.023 20.118 1.00 38.25 107 ALA A N 1
ATOM 751 C CA . ALA A 1 107 ? -39.039 -1.389 19.673 1.00 38.25 107 ALA A CA 1
ATOM 752 C C . ALA A 1 107 ? -37.594 -1.770 20.017 1.00 38.25 107 ALA A C 1
ATOM 754 O O . ALA A 1 107 ? -36.656 -1.415 19.311 1.00 38.25 107 ALA A O 1
ATOM 755 N N . SER A 1 108 ? -37.425 -2.471 21.142 1.00 48.47 108 SER A N 1
ATOM 756 C CA . SER A 1 108 ? -36.272 -3.342 21.347 1.00 48.47 108 SER A CA 1
ATOM 757 C C . SER A 1 108 ? -36.339 -4.440 20.292 1.00 48.47 108 SER A C 1
ATOM 759 O O . SER A 1 108 ? -37.133 -5.370 20.417 1.00 48.47 108 SER A O 1
ATOM 761 N N . ALA A 1 109 ? -35.509 -4.328 19.267 1.00 40.62 109 ALA A N 1
ATOM 762 C CA . ALA A 1 109 ? -35.026 -5.474 18.525 1.00 40.62 109 ALA A CA 1
ATOM 763 C C . ALA A 1 109 ? -33.515 -5.502 18.754 1.00 40.62 109 ALA A C 1
ATOM 765 O O . ALA A 1 109 ? -32.793 -4.652 18.243 1.00 40.62 109 ALA A O 1
ATOM 766 N N . SER A 1 110 ? -33.052 -6.444 19.580 1.00 44.16 110 SER A N 1
ATOM 767 C CA . SER A 1 110 ? -31.686 -6.942 19.452 1.00 44.16 110 SER A CA 1
ATOM 768 C C . SER A 1 110 ? -31.588 -7.509 18.044 1.00 44.16 110 SER A C 1
ATOM 770 O O . SER A 1 110 ? -32.110 -8.590 17.782 1.00 44.16 110 SER A O 1
ATOM 772 N N . ALA A 1 111 ? -31.009 -6.740 17.129 1.00 37.53 111 ALA A N 1
ATOM 773 C CA . ALA A 1 111 ? -30.463 -7.302 15.916 1.00 37.53 111 ALA A CA 1
ATOM 774 C C . ALA A 1 111 ? -29.226 -8.094 16.349 1.00 37.53 111 ALA A C 1
ATOM 776 O O . ALA A 1 111 ? -28.244 -7.515 16.809 1.00 37.53 111 ALA A O 1
ATOM 777 N N . GLU A 1 112 ? -29.307 -9.422 16.282 1.00 39.62 112 GLU A N 1
ATOM 778 C CA . GLU A 1 112 ? -28.095 -10.207 16.069 1.00 39.62 112 GLU A CA 1
ATOM 779 C C . GLU A 1 112 ? -27.447 -9.670 14.787 1.00 39.62 112 GLU A C 1
ATOM 781 O O . GLU A 1 112 ? -28.168 -9.487 13.797 1.00 39.62 112 GLU A O 1
ATOM 786 N N . PRO A 1 113 ? -26.134 -9.388 14.779 1.00 39.62 113 PRO A N 1
ATOM 787 C CA . PRO A 1 113 ? -25.447 -9.077 13.541 1.00 39.62 113 PRO A CA 1
ATOM 788 C C . PRO A 1 113 ? -25.606 -10.297 12.630 1.00 39.62 113 PRO A C 1
ATOM 790 O O . PRO A 1 113 ? -25.044 -11.362 12.883 1.00 39.62 113 PRO A O 1
ATOM 793 N N . SER A 1 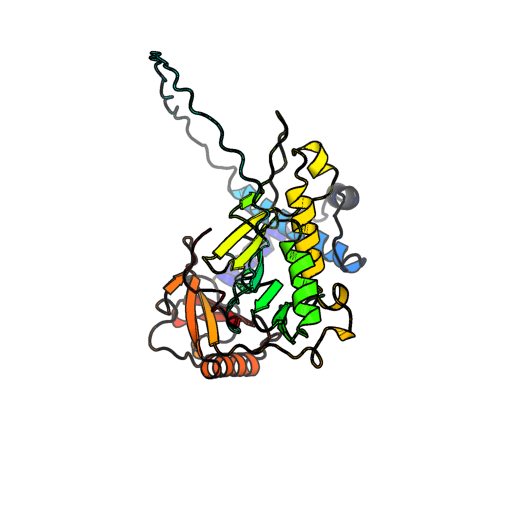114 ? -26.443 -10.167 11.597 1.00 42.09 114 SER A N 1
ATOM 794 C CA . SER A 1 114 ? -26.422 -11.110 10.487 1.00 42.09 114 SER A CA 1
ATOM 795 C C . SER A 1 114 ? -25.069 -10.930 9.833 1.00 42.09 114 SER A C 1
ATOM 797 O O . SER A 1 114 ? -24.849 -9.954 9.125 1.00 42.09 114 SER A O 1
ATOM 799 N N . ALA A 1 115 ? -24.154 -11.850 10.123 1.00 46.00 115 ALA A N 1
ATOM 800 C CA . ALA A 1 115 ? -22.960 -12.032 9.329 1.00 46.00 115 ALA A CA 1
ATOM 801 C C . ALA A 1 115 ? -23.431 -12.384 7.914 1.00 46.00 115 ALA A C 1
ATOM 803 O O . ALA A 1 115 ? -23.765 -13.536 7.627 1.00 46.00 115 ALA A O 1
ATOM 804 N N . SER A 1 116 ? -23.549 -11.373 7.052 1.00 50.72 116 SER A N 1
ATOM 805 C CA . SER A 1 116 ? -23.654 -11.583 5.616 1.00 50.72 116 SER A CA 1
ATOM 806 C C . SER A 1 116 ? -22.516 -12.516 5.219 1.00 50.72 116 SER A C 1
ATOM 808 O O . SER A 1 116 ? -21.368 -12.315 5.624 1.00 50.72 116 SER A O 1
ATOM 810 N N . ALA A 1 117 ? -22.851 -13.592 4.509 1.00 55.44 117 ALA A N 1
ATOM 811 C CA . ALA A 1 117 ? -21.860 -14.507 3.971 1.00 55.44 117 ALA A CA 1
ATOM 812 C C . ALA A 1 117 ? -21.048 -13.734 2.925 1.00 55.44 117 ALA A C 1
ATOM 814 O O . ALA A 1 117 ? -21.506 -13.536 1.802 1.00 55.44 117 ALA A O 1
ATOM 815 N N . VAL A 1 118 ? -19.893 -13.227 3.347 1.00 61.22 118 VAL A N 1
ATOM 816 C CA . VAL A 1 118 ? -18.893 -12.606 2.479 1.00 61.22 118 VAL A CA 1
ATOM 817 C C . VAL A 1 118 ? -18.450 -13.679 1.484 1.00 61.22 118 VAL A C 1
ATOM 819 O O . VAL A 1 118 ? -18.229 -14.821 1.887 1.00 61.22 118 VAL A O 1
ATOM 822 N N . ALA A 1 119 ? -18.404 -13.351 0.192 1.00 73.62 119 ALA A N 1
ATOM 823 C CA . ALA A 1 119 ? -17.902 -14.287 -0.809 1.00 73.62 119 ALA A CA 1
ATOM 824 C C . ALA A 1 119 ? -16.446 -14.661 -0.483 1.00 73.62 119 ALA A C 1
ATOM 826 O O . ALA A 1 119 ? -15.704 -13.839 0.049 1.00 73.62 119 ALA A O 1
ATOM 827 N N . ASP A 1 120 ? -16.038 -15.892 -0.795 1.00 75.38 120 ASP A N 1
ATOM 828 C CA . ASP A 1 120 ? -14.704 -16.406 -0.448 1.00 75.38 120 ASP A CA 1
ATOM 829 C C . ASP A 1 120 ? -13.566 -15.522 -1.013 1.00 75.38 120 ASP A C 1
ATOM 831 O O . ASP A 1 120 ? -12.507 -15.393 -0.405 1.00 75.38 120 ASP A O 1
ATOM 835 N N . ASP A 1 121 ? -13.801 -14.857 -2.145 1.00 80.62 121 ASP A N 1
ATOM 836 C CA . ASP A 1 121 ? -12.874 -13.946 -2.824 1.00 80.62 121 ASP A CA 1
ATOM 837 C C . ASP A 1 121 ? -13.085 -12.458 -2.494 1.00 80.62 121 ASP A C 1
ATOM 839 O O . ASP A 1 121 ? -12.355 -11.608 -3.004 1.00 80.62 121 ASP A O 1
ATOM 843 N N . ALA A 1 122 ? -14.050 -12.116 -1.639 1.00 89.94 122 ALA A N 1
ATOM 844 C CA . ALA A 1 122 ? -14.300 -10.729 -1.271 1.00 89.94 122 ALA A CA 1
ATOM 845 C C . ALA A 1 122 ? -13.288 -10.231 -0.230 1.00 89.94 122 ALA A C 1
ATOM 847 O O . ALA A 1 122 ? -12.857 -10.959 0.669 1.00 89.94 122 ALA A O 1
ATOM 848 N N . LEU A 1 123 ? -12.903 -8.961 -0.361 1.00 92.88 123 LEU A N 1
ATOM 849 C CA . LEU A 1 123 ? -12.081 -8.269 0.624 1.00 92.88 123 LEU A CA 1
ATOM 850 C C . LEU A 1 123 ? -12.795 -8.289 1.982 1.00 92.88 123 LEU A C 1
ATOM 852 O O . LEU A 1 123 ? -13.988 -8.046 2.044 1.00 92.88 123 LEU A O 1
ATOM 856 N N . MET A 1 124 ? -12.082 -8.527 3.080 1.00 95.62 124 MET A N 1
ATOM 857 C CA . MET A 1 124 ? -12.612 -8.278 4.428 1.00 95.62 124 MET A CA 1
ATOM 858 C C . MET A 1 124 ? -11.992 -7.048 5.063 1.00 95.62 124 MET A C 1
ATOM 860 O O . MET A 1 124 ? -12.698 -6.216 5.627 1.00 95.62 124 MET A O 1
ATOM 864 N N . LEU A 1 125 ? -10.666 -6.951 5.009 1.00 97.25 125 LEU A N 1
ATOM 865 C CA . LEU A 1 125 ? -9.929 -5.821 5.550 1.00 97.25 125 LEU A CA 1
ATOM 866 C C . LEU A 1 125 ? -8.641 -5.624 4.764 1.00 97.25 125 LEU A C 1
ATOM 868 O O . LEU A 1 125 ? -7.888 -6.567 4.554 1.00 97.25 125 LEU A O 1
ATOM 872 N N . ARG A 1 126 ? -8.333 -4.381 4.429 1.00 97.19 126 ARG A N 1
ATOM 873 C CA . ARG A 1 126 ? -7.022 -3.952 3.958 1.00 97.19 126 ARG A CA 1
ATOM 874 C C . ARG A 1 126 ? -6.541 -2.797 4.817 1.00 97.19 126 ARG A C 1
ATOM 876 O O . ARG A 1 126 ? -7.298 -1.863 5.076 1.00 97.19 126 ARG A O 1
ATOM 883 N N . VAL A 1 127 ? -5.284 -2.850 5.240 1.00 96.56 127 VAL A N 1
ATOM 884 C CA . VAL A 1 127 ? -4.627 -1.787 6.005 1.00 96.56 127 VAL A CA 1
ATOM 885 C C . VAL A 1 127 ? -3.442 -1.278 5.208 1.00 96.56 127 VAL A C 1
ATOM 887 O O . VAL A 1 127 ? -2.488 -2.013 4.951 1.00 96.56 127 VAL A O 1
ATOM 890 N N . VAL A 1 128 ? -3.491 -0.006 4.837 1.00 94.06 128 VAL A N 1
ATOM 891 C CA . VAL A 1 128 ? -2.402 0.699 4.156 1.00 94.06 128 VAL A CA 1
ATOM 892 C C . VAL A 1 128 ? -1.838 1.734 5.116 1.00 94.06 128 VAL A C 1
ATOM 894 O O . VAL A 1 128 ? -2.595 2.434 5.788 1.00 94.06 128 VAL A O 1
ATOM 897 N N . PHE A 1 129 ? -0.515 1.842 5.182 1.00 91.12 129 PHE A N 1
ATOM 898 C CA . PHE A 1 129 ? 0.157 2.903 5.921 1.00 91.12 129 PHE A CA 1
ATOM 899 C C . PHE A 1 129 ? 0.900 3.802 4.942 1.00 91.12 129 PHE A C 1
ATOM 901 O O . PHE A 1 129 ? 1.881 3.382 4.335 1.00 91.12 129 PHE A O 1
ATOM 908 N N . GLY A 1 130 ? 0.439 5.042 4.816 1.00 85.62 130 GLY A N 1
ATOM 909 C CA . GLY A 1 130 ? 1.087 6.070 4.012 1.00 85.62 130 GLY A CA 1
ATOM 910 C C . GLY A 1 130 ? 1.745 7.114 4.903 1.00 85.62 130 GLY A C 1
ATOM 911 O O . GLY A 1 130 ? 1.149 7.577 5.872 1.00 85.62 130 GLY A O 1
ATOM 912 N N . GLY A 1 131 ? 2.971 7.518 4.584 1.00 64.31 131 GLY A N 1
ATOM 913 C CA . GLY A 1 131 ? 3.721 8.460 5.415 1.00 64.31 131 GLY A CA 1
ATOM 914 C C . GLY A 1 131 ? 4.823 9.169 4.646 1.00 64.31 131 GLY A C 1
ATOM 915 O O . GLY A 1 131 ? 5.960 9.196 5.097 1.00 64.31 131 GLY A O 1
ATOM 916 N N . GLY A 1 132 ? 4.512 9.727 3.475 1.00 53.84 132 GLY A N 1
ATOM 917 C CA . GLY A 1 132 ? 5.544 10.332 2.627 1.00 53.84 132 GLY A CA 1
ATOM 918 C C . GLY A 1 132 ? 5.054 11.211 1.480 1.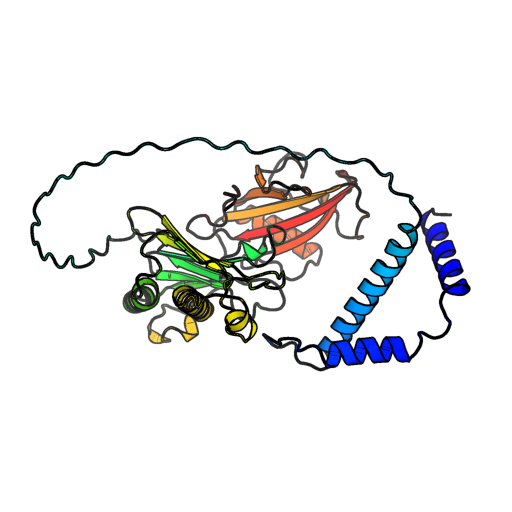00 53.84 132 GLY A C 1
ATOM 919 O O . GLY A 1 132 ? 5.875 11.727 0.730 1.00 53.84 132 GLY A O 1
ATOM 920 N N . GLY A 1 133 ? 3.742 11.425 1.339 1.00 50.88 133 GLY A N 1
ATOM 921 C CA . GLY A 1 133 ? 3.182 11.943 0.090 1.00 50.88 133 GLY A CA 1
ATOM 922 C C . GLY A 1 133 ? 3.271 10.905 -1.042 1.00 50.88 133 GLY A C 1
ATOM 923 O O . GLY A 1 133 ? 3.806 9.818 -0.846 1.00 50.88 133 GLY A O 1
ATOM 924 N N . PRO A 1 134 ? 2.760 11.217 -2.241 1.00 52.53 134 PRO A N 1
ATOM 925 C CA . PRO A 1 134 ? 2.677 10.276 -3.366 1.00 52.53 134 PRO A CA 1
ATOM 926 C C . PRO A 1 134 ? 4.043 9.879 -3.960 1.00 52.53 134 PRO A C 1
ATOM 928 O O . PRO A 1 1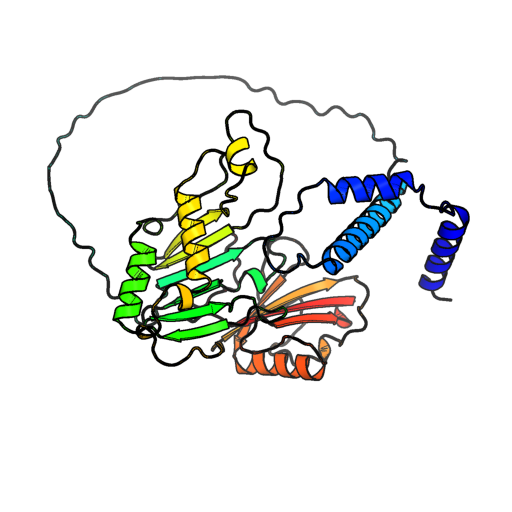34 ? 4.099 9.205 -4.980 1.00 52.53 134 PRO A O 1
ATOM 931 N N . THR A 1 135 ? 5.155 10.320 -3.367 1.00 60.28 135 THR A N 1
ATOM 932 C CA . THR A 1 135 ? 6.498 10.168 -3.940 1.00 60.28 135 THR A CA 1
ATOM 933 C C . THR A 1 135 ? 7.108 8.784 -3.737 1.00 60.28 135 THR A C 1
ATOM 935 O O . THR A 1 135 ? 8.166 8.523 -4.301 1.00 60.28 135 THR A O 1
ATOM 938 N N . TYR A 1 136 ? 6.478 7.908 -2.950 1.00 71.81 136 TYR A N 1
ATOM 939 C CA . TYR A 1 136 ? 6.959 6.547 -2.704 1.00 71.81 136 TYR A CA 1
ATOM 940 C C . TYR A 1 136 ? 5.868 5.537 -3.062 1.00 71.81 136 TYR A C 1
ATOM 942 O O . TYR A 1 136 ? 5.073 5.167 -2.205 1.00 71.81 136 TYR A O 1
ATOM 950 N N . PRO A 1 137 ? 5.810 5.066 -4.321 1.00 69.88 137 PRO A N 1
ATOM 951 C CA . PRO A 1 137 ? 4.811 4.093 -4.758 1.00 69.88 137 PRO A CA 1
ATOM 952 C C . PRO A 1 137 ? 4.796 2.806 -3.926 1.00 69.88 137 PRO A C 1
ATOM 954 O O . PRO A 1 137 ? 3.745 2.190 -3.781 1.00 69.88 137 PRO A O 1
ATOM 957 N N . SER A 1 138 ? 5.925 2.437 -3.314 1.00 70.44 138 SER A N 1
ATOM 958 C CA . SER A 1 138 ? 6.023 1.333 -2.352 1.00 70.44 138 SER A CA 1
ATOM 959 C C . SER A 1 138 ? 5.131 1.498 -1.115 1.00 70.44 138 SER A C 1
ATOM 961 O O . SER A 1 138 ? 4.745 0.495 -0.521 1.00 70.44 138 SER A O 1
ATOM 963 N N . ASP A 1 139 ? 4.762 2.728 -0.739 1.00 78.56 139 ASP A N 1
ATOM 964 C CA . ASP A 1 139 ? 3.815 3.001 0.355 1.00 78.56 139 ASP A CA 1
ATOM 965 C C . ASP A 1 139 ? 2.379 2.578 -0.012 1.00 78.56 139 ASP A C 1
ATOM 967 O O . ASP A 1 139 ? 1.510 2.485 0.852 1.00 78.56 139 ASP A O 1
ATOM 971 N N . SER A 1 140 ? 2.134 2.285 -1.294 1.00 82.31 140 SER A N 1
ATOM 972 C CA . SER A 1 140 ? 0.870 1.738 -1.802 1.00 82.31 140 SER A CA 1
ATOM 973 C C . SER A 1 140 ? 0.786 0.223 -1.632 1.00 82.31 140 SER A C 1
ATOM 975 O O . SER A 1 140 ? -0.221 -0.370 -1.995 1.00 82.31 140 SER A O 1
ATOM 977 N N . VAL A 1 141 ? 1.825 -0.436 -1.110 1.00 88.44 141 VAL A N 1
ATOM 978 C CA . VAL A 1 141 ? 1.718 -1.845 -0.725 1.00 88.44 141 VAL A CA 1
ATOM 979 C C . VAL A 1 141 ? 1.015 -1.906 0.628 1.00 88.44 141 VAL A C 1
ATOM 981 O O . VAL A 1 141 ? 1.487 -1.282 1.585 1.00 88.44 141 VAL A O 1
ATOM 984 N N . PRO A 1 142 ? -0.091 -2.657 0.762 1.00 92.62 142 PRO A N 1
ATOM 985 C CA . PRO A 1 142 ? -0.775 -2.761 2.039 1.00 92.62 142 PRO A CA 1
ATOM 986 C C . PRO A 1 142 ? 0.146 -3.417 3.066 1.00 92.62 142 PRO A C 1
ATOM 988 O O . PRO A 1 142 ? 0.921 -4.317 2.742 1.00 92.62 142 PRO A O 1
ATOM 991 N N . TRP A 1 143 ? 0.057 -2.977 4.319 1.00 93.25 143 TRP A N 1
ATOM 992 C CA . TRP A 1 143 ? 0.669 -3.699 5.432 1.00 93.25 143 TRP A CA 1
ATOM 993 C C . TRP A 1 143 ? 0.037 -5.072 5.591 1.00 93.25 143 TRP A C 1
ATOM 995 O O . TRP A 1 143 ? 0.744 -6.029 5.900 1.00 93.25 143 TRP A O 1
ATOM 1005 N N . MET A 1 144 ? -1.275 -5.156 5.371 1.00 96.00 144 MET A N 1
ATOM 1006 C CA . MET A 1 144 ? -2.037 -6.388 5.472 1.00 96.00 144 MET A CA 1
ATOM 1007 C C . MET A 1 144 ? -3.321 -6.315 4.635 1.00 96.00 144 MET A C 1
ATOM 1009 O O . MET A 1 144 ? -3.970 -5.270 4.581 1.00 96.00 144 MET A O 1
ATOM 1013 N N . THR A 1 145 ? -3.684 -7.443 4.033 1.00 97.50 145 THR A N 1
ATOM 1014 C CA . THR A 1 145 ? -4.950 -7.712 3.349 1.00 97.50 145 THR A CA 1
ATOM 1015 C C . THR A 1 145 ? -5.501 -9.043 3.862 1.00 97.50 145 THR A C 1
ATOM 1017 O O . THR A 1 145 ? -4.794 -10.049 3.855 1.00 97.50 145 THR A O 1
ATOM 1020 N N . LEU A 1 146 ? -6.755 -9.053 4.303 1.00 97.75 146 LEU A N 1
ATOM 1021 C CA . LEU A 1 146 ? -7.527 -10.220 4.723 1.00 97.75 146 LEU A CA 1
ATOM 1022 C C . LEU A 1 146 ? -8.688 -10.426 3.747 1.00 97.75 146 LEU A C 1
ATOM 1024 O O . LEU A 1 146 ? -9.481 -9.506 3.537 1.00 97.75 146 LEU A O 1
ATOM 1028 N N . MET A 1 147 ? -8.797 -11.634 3.204 1.00 97.12 147 MET A N 1
ATOM 1029 C CA . MET A 1 147 ? -9.860 -12.066 2.293 1.00 97.12 147 MET A CA 1
ATOM 1030 C C . MET A 1 147 ? -10.936 -12.886 3.022 1.00 97.12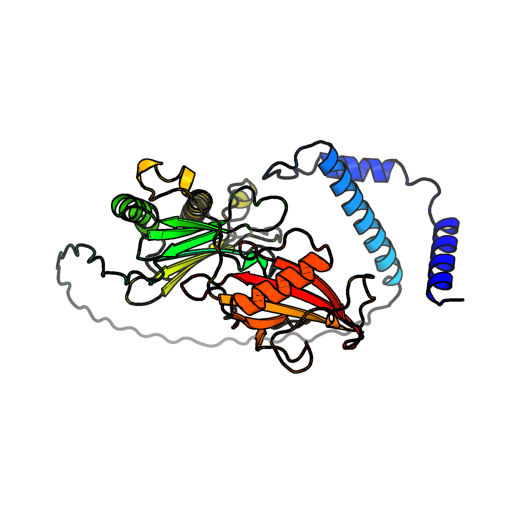 147 MET A C 1
ATOM 1032 O O . MET A 1 147 ? -10.713 -13.380 4.133 1.00 97.12 147 MET A O 1
ATOM 1036 N N . GLY A 1 148 ? -12.098 -13.046 2.384 1.00 94.38 148 GLY A N 1
ATOM 1037 C CA . GLY A 1 148 ? -13.262 -13.754 2.918 1.00 94.38 148 GLY A CA 1
ATOM 1038 C C . GLY A 1 148 ? -13.018 -15.223 3.260 1.00 94.38 148 GLY A C 1
ATOM 1039 O O . GLY A 1 148 ? -13.533 -15.711 4.266 1.00 94.38 148 GLY A O 1
ATOM 1040 N N . ASP A 1 149 ? -12.171 -15.898 2.485 1.00 94.75 149 ASP A N 1
ATOM 1041 C CA . ASP A 1 149 ? -11.726 -17.280 2.702 1.00 94.75 149 ASP A CA 1
ATOM 1042 C C . ASP A 1 149 ? -10.694 -17.446 3.838 1.00 94.75 149 ASP A C 1
ATOM 1044 O O . ASP A 1 149 ? -10.229 -18.555 4.112 1.00 94.75 149 ASP A O 1
ATOM 1048 N N . GLY A 1 150 ? -10.313 -16.353 4.507 1.00 96.81 150 GLY A N 1
ATOM 1049 C CA . GLY A 1 150 ? -9.294 -16.342 5.552 1.00 96.81 150 GLY A CA 1
ATOM 1050 C C . GLY A 1 150 ? -7.860 -16.283 5.031 1.00 96.81 150 GLY A C 1
ATOM 1051 O O . GLY A 1 150 ? -6.924 -16.410 5.827 1.00 96.81 150 GLY A O 1
ATOM 1052 N N . THR A 1 151 ? -7.651 -16.083 3.728 1.00 97.69 151 THR A N 1
ATOM 1053 C CA . THR A 1 151 ? -6.336 -15.764 3.175 1.00 97.69 151 THR A CA 1
ATOM 1054 C C . THR A 1 151 ? -5.882 -14.408 3.695 1.00 97.69 151 THR A C 1
ATOM 1056 O O . THR A 1 151 ? -6.534 -13.384 3.490 1.00 97.69 151 THR A O 1
ATOM 1059 N N . LEU A 1 152 ? -4.734 -14.409 4.363 1.00 97.62 152 LEU A N 1
ATOM 1060 C CA . LEU A 1 152 ? -4.058 -13.224 4.852 1.00 97.62 152 LEU A CA 1
ATOM 1061 C C . LEU A 1 152 ? -2.778 -13.009 4.050 1.00 97.62 152 LEU A C 1
ATOM 1063 O O . LEU A 1 152 ? -1.964 -13.926 3.934 1.00 97.62 152 LEU A O 1
ATOM 1067 N N . ILE A 1 153 ? -2.593 -11.802 3.527 1.00 97.31 153 ILE A N 1
ATOM 1068 C CA . ILE A 1 153 ? -1.380 -11.349 2.841 1.00 97.31 153 ILE A CA 1
ATOM 1069 C C . ILE A 1 153 ? -0.829 -10.167 3.630 1.00 97.31 153 ILE A C 1
ATOM 1071 O O . ILE A 1 153 ? -1.579 -9.240 3.921 1.00 97.31 153 ILE A O 1
ATOM 1075 N N . TRP A 1 154 ? 0.444 -10.176 4.016 1.00 95.56 154 TRP A N 1
ATOM 1076 C CA . TRP A 1 154 ? 1.013 -9.089 4.820 1.00 95.56 154 TRP A CA 1
ATOM 1077 C C . TRP A 1 154 ? 2.504 -8.886 4.578 1.00 95.56 154 TRP A C 1
ATOM 1079 O O . TRP A 1 154 ? 3.207 -9.772 4.088 1.00 95.56 154 TRP A O 1
ATOM 1089 N N . GLN A 1 155 ? 2.989 -7.700 4.944 1.00 92.06 155 GLN A N 1
ATOM 1090 C CA . GLN A 1 155 ? 4.411 -7.369 4.901 1.00 92.06 155 GLN A CA 1
ATOM 1091 C C . GLN A 1 155 ? 5.142 -7.962 6.103 1.00 92.06 155 GLN A C 1
ATOM 1093 O O . GLN A 1 155 ? 4.754 -7.753 7.252 1.00 92.06 155 GLN A O 1
ATOM 1098 N N . THR A 1 156 ? 6.257 -8.642 5.857 1.00 85.69 156 THR A N 1
ATOM 1099 C CA . THR A 1 156 ? 7.113 -9.152 6.939 1.00 85.69 156 THR A CA 1
ATOM 1100 C C . THR A 1 156 ? 7.780 -8.020 7.739 1.00 85.69 156 THR A C 1
ATOM 1102 O O . THR A 1 156 ? 8.177 -6.989 7.190 1.00 85.69 156 THR A O 1
ATOM 1105 N N . VAL A 1 157 ? 7.920 -8.205 9.062 1.00 78.81 157 VAL A N 1
ATOM 1106 C CA . VAL A 1 157 ? 8.567 -7.245 9.978 1.00 78.81 157 VAL A CA 1
ATOM 1107 C C . VAL A 1 157 ? 9.780 -7.888 10.676 1.00 78.81 157 VAL A C 1
ATOM 1109 O O . VAL A 1 157 ? 9.637 -8.953 11.273 1.00 78.81 157 VAL A O 1
ATOM 1112 N N . PRO A 1 158 ? 10.966 -7.240 10.689 1.00 71.06 158 PRO A N 1
ATOM 1113 C CA . PRO A 1 158 ? 11.312 -6.066 9.888 1.00 71.06 158 PRO A CA 1
ATOM 1114 C C . PRO A 1 158 ? 11.250 -6.411 8.390 1.00 71.06 158 PRO A C 1
ATOM 1116 O O . PRO A 1 158 ? 11.490 -7.569 8.048 1.00 71.06 158 PRO A O 1
ATOM 1119 N N . PRO A 1 159 ? 10.978 -5.437 7.500 1.00 61.81 159 PRO A N 1
ATOM 1120 C CA . PRO A 1 159 ? 11.071 -5.694 6.069 1.00 61.81 159 PRO A CA 1
ATOM 1121 C C . PRO A 1 159 ? 12.485 -6.203 5.783 1.00 61.81 159 PRO A C 1
ATOM 1123 O O . PRO A 1 159 ? 13.468 -5.588 6.215 1.00 61.81 159 PRO A O 1
ATOM 1126 N N . GLY A 1 160 ? 12.604 -7.365 5.141 1.00 54.31 160 GLY A N 1
ATOM 1127 C CA . GLY A 1 160 ? 13.901 -7.942 4.801 1.00 54.31 160 GLY A CA 1
ATOM 1128 C C . GLY A 1 160 ? 14.730 -6.936 3.999 1.00 54.31 160 GLY A C 1
ATOM 1129 O O . GLY A 1 160 ? 14.394 -6.627 2.870 1.00 54.31 160 GLY A O 1
ATOM 1130 N N . THR A 1 161 ? 15.775 -6.372 4.609 1.00 46.81 161 THR A N 1
ATOM 1131 C CA . THR A 1 161 ? 16.857 -5.548 4.020 1.00 46.81 161 THR A CA 1
ATOM 1132 C C . THR A 1 161 ? 16.553 -4.481 2.945 1.00 46.81 161 THR A C 1
ATOM 1134 O O . THR A 1 161 ? 17.509 -3.916 2.422 1.00 46.81 161 THR A O 1
ATOM 1137 N N . GLY A 1 162 ? 15.305 -4.082 2.691 1.00 55.28 162 GLY A N 1
ATOM 1138 C CA . GLY A 1 162 ? 15.005 -2.824 1.991 1.00 55.28 162 GLY A CA 1
ATOM 1139 C C . GLY A 1 162 ? 13.725 -2.775 1.156 1.00 55.28 162 GLY A C 1
ATOM 1140 O O . GLY A 1 162 ? 13.274 -1.670 0.877 1.00 55.28 162 GLY A O 1
ATOM 1141 N N . SER A 1 163 ? 13.089 -3.911 0.854 1.00 64.00 163 SER A N 1
ATOM 1142 C CA . SER A 1 163 ? 11.810 -3.954 0.126 1.00 64.00 163 SER A CA 1
ATOM 1143 C C . SER A 1 163 ? 10.760 -4.726 0.925 1.00 64.00 163 SER A C 1
ATOM 1145 O O . SER A 1 163 ? 11.084 -5.690 1.623 1.00 64.00 163 SER A O 1
ATOM 1147 N N . ALA A 1 164 ? 9.504 -4.280 0.876 1.00 68.00 164 ALA A N 1
ATOM 1148 C CA . ALA A 1 164 ? 8.404 -4.949 1.560 1.00 68.00 164 ALA A CA 1
ATOM 1149 C C . ALA A 1 164 ? 8.146 -6.316 0.904 1.00 68.00 164 ALA A C 1
ATOM 1151 O O . ALA A 1 164 ? 7.510 -6.389 -0.145 1.00 68.00 164 ALA A O 1
ATOM 1152 N N . SER A 1 165 ? 8.678 -7.385 1.506 1.00 85.75 165 SER A N 1
ATOM 1153 C CA . SER A 1 165 ? 8.341 -8.757 1.124 1.00 85.75 165 SER A CA 1
ATOM 1154 C C . SER A 1 165 ? 6.971 -9.107 1.665 1.00 85.75 165 SER A C 1
ATOM 1156 O O . SER A 1 165 ? 6.722 -8.968 2.873 1.00 85.75 165 SER A O 1
ATOM 1158 N N . LEU A 1 166 ? 6.108 -9.550 0.758 1.00 92.19 166 LEU A N 1
ATOM 1159 C CA . LEU A 1 166 ? 4.774 -10.011 1.077 1.00 92.19 166 LEU A CA 1
ATOM 1160 C C . LEU A 1 166 ? 4.786 -11.518 1.261 1.00 92.19 166 LEU A C 1
ATOM 1162 O O . LEU A 1 166 ? 5.316 -12.272 0.445 1.00 92.19 166 LEU A O 1
ATOM 1166 N N . VAL A 1 167 ? 4.144 -11.957 2.331 1.00 94.94 167 VAL A N 1
ATOM 1167 C CA . VAL A 1 167 ? 3.856 -13.365 2.565 1.00 94.94 167 VAL A CA 1
ATOM 1168 C C . VAL A 1 167 ? 2.355 -13.566 2.610 1.00 94.94 167 VAL A C 1
ATOM 1170 O O . VAL A 1 167 ? 1.604 -12.651 2.943 1.00 94.94 167 VAL A O 1
ATOM 1173 N N . ARG A 1 168 ? 1.924 -14.776 2.273 1.00 96.88 168 ARG A N 1
ATOM 1174 C CA . ARG A 1 168 ? 0.546 -15.229 2.378 1.00 96.88 168 ARG A CA 1
ATOM 1175 C C . ARG A 1 168 ? 0.442 -16.437 3.291 1.00 96.88 168 ARG A C 1
ATOM 1177 O O . ARG A 1 168 ? 1.340 -17.283 3.335 1.00 96.88 168 ARG A O 1
ATOM 1184 N N . ARG A 1 169 ? -0.690 -16.548 3.974 1.00 97.19 169 ARG A N 1
ATOM 1185 C CA . ARG A 1 169 ? -1.070 -17.721 4.764 1.00 97.19 169 ARG A CA 1
ATOM 1186 C C . ARG A 1 169 ? -2.577 -17.729 4.959 1.00 97.19 169 ARG A C 1
ATOM 1188 O O . ARG A 1 169 ? -3.189 -16.670 5.017 1.00 97.19 169 ARG A O 1
ATOM 1195 N N . THR A 1 170 ? -3.169 -18.906 5.098 1.00 97.81 170 THR A N 1
ATOM 1196 C CA . THR A 1 170 ? -4.621 -19.031 5.274 1.00 97.81 170 THR A CA 1
ATOM 1197 C C . THR A 1 170 ? -4.948 -19.347 6.726 1.00 97.81 170 THR A C 1
ATOM 1199 O O . THR A 1 170 ? -4.314 -20.205 7.347 1.00 97.81 170 THR A O 1
ATOM 1202 N N . LEU A 1 171 ? -5.940 -18.659 7.277 1.00 98.25 171 LEU A N 1
ATOM 1203 C CA . LEU A 1 171 ? -6.490 -18.939 8.597 1.00 98.25 171 LEU A CA 1
ATOM 1204 C C . LEU A 1 171 ? -7.390 -20.179 8.561 1.00 98.25 171 LEU A C 1
ATOM 1206 O O . LEU A 1 171 ? -7.972 -20.544 7.546 1.00 98.25 171 LEU A O 1
ATOM 1210 N N . THR A 1 172 ? -7.504 -20.849 9.698 1.00 97.75 172 THR A N 1
ATOM 1211 C CA . THR A 1 172 ? -8.618 -21.770 9.954 1.00 97.75 172 THR A CA 1
ATOM 1212 C C . THR A 1 172 ? -9.912 -20.971 10.130 1.00 97.75 172 THR A C 1
ATOM 1214 O O . THR A 1 172 ? -9.861 -19.783 10.443 1.00 97.75 172 THR A O 1
ATOM 1217 N N . GLU A 1 173 ? -11.077 -21.614 10.019 1.00 96.38 173 GLU A N 1
ATOM 1218 C CA . GLU A 1 173 ? -12.370 -20.954 10.283 1.00 96.38 173 GLU A CA 1
ATOM 1219 C C . GLU A 1 173 ? -12.412 -20.285 11.669 1.00 96.38 173 GLU A C 1
ATOM 1221 O O . GLU A 1 173 ? -12.883 -19.158 11.807 1.00 96.38 173 GLU A O 1
ATOM 1226 N N . GLN A 1 174 ? -11.859 -20.953 12.691 1.00 96.69 174 GLN A N 1
ATOM 1227 C CA . GLN A 1 174 ? -11.752 -20.399 14.041 1.00 96.69 174 GLN A CA 1
ATOM 1228 C C . GLN A 1 174 ? -10.819 -19.183 14.077 1.00 96.69 174 GLN A C 1
ATOM 1230 O O . GLN A 1 174 ? -11.178 -18.160 14.648 1.00 96.69 174 GLN A O 1
ATOM 1235 N N . GLY A 1 175 ? -9.651 -19.272 13.434 1.00 97.31 175 GLY A N 1
ATOM 1236 C CA . GLY A 1 175 ? -8.707 -18.157 13.344 1.00 97.31 175 GLY A CA 1
ATOM 1237 C C . GLY A 1 175 ? -9.283 -16.932 12.657 1.00 97.31 175 GLY A C 1
ATOM 1238 O O . GLY A 1 175 ? -9.057 -15.810 13.103 1.00 97.31 175 GLY A O 1
ATOM 1239 N N . LEU A 1 176 ? -10.058 -17.152 11.596 1.00 97.00 176 LEU A N 1
ATOM 1240 C CA . LEU A 1 176 ? -10.768 -16.090 10.900 1.00 97.00 176 LEU A CA 1
ATOM 1241 C C . LEU A 1 176 ? -11.813 -15.440 11.809 1.00 97.00 176 LEU A C 1
ATOM 1243 O O . LEU A 1 176 ? -11.863 -14.216 11.893 1.00 97.00 176 LEU A O 1
ATOM 1247 N N . ALA A 1 177 ? -12.617 -16.235 12.520 1.00 95.44 177 ALA A N 1
ATOM 1248 C CA . ALA A 1 177 ? -13.599 -15.713 13.468 1.00 95.44 177 ALA A CA 1
ATOM 1249 C C . ALA A 1 177 ? -12.940 -14.897 14.597 1.00 95.44 177 ALA A C 1
ATOM 1251 O O . ALA A 1 177 ? -13.391 -13.789 14.889 1.00 95.44 177 ALA A O 1
ATOM 1252 N N . ASP A 1 178 ? -11.845 -15.399 15.173 1.00 95.62 178 ASP A N 1
ATOM 1253 C CA . ASP A 1 178 ? -11.099 -14.721 16.240 1.00 95.62 178 ASP A CA 1
ATOM 1254 C C . ASP A 1 178 ? -10.482 -13.402 15.748 1.00 95.62 178 ASP A C 1
ATOM 1256 O O . ASP A 1 178 ? -10.590 -12.365 16.409 1.00 95.62 178 ASP A O 1
ATOM 1260 N N . LEU A 1 179 ? -9.870 -13.405 14.557 1.00 96.25 179 LEU A N 1
ATOM 1261 C CA . LEU A 1 179 ? -9.303 -12.195 13.963 1.00 96.25 179 LEU A CA 1
ATOM 1262 C C . LEU A 1 179 ? -10.392 -11.163 13.639 1.00 96.25 179 LEU A C 1
ATOM 1264 O O . LEU A 1 179 ? -10.205 -9.973 13.895 1.00 96.25 179 LEU A O 1
ATOM 1268 N N . ARG A 1 180 ? -11.545 -11.604 13.124 1.00 95.50 180 ARG A N 1
ATOM 1269 C CA . ARG A 1 180 ? -12.690 -10.721 12.871 1.00 95.50 180 ARG A CA 1
ATOM 1270 C C . ARG A 1 180 ? -13.181 -10.051 14.147 1.00 95.50 180 ARG A C 1
ATOM 1272 O O . ARG A 1 180 ? -13.412 -8.848 14.124 1.00 95.50 180 ARG A O 1
ATOM 1279 N N . GLU A 1 181 ? -13.298 -10.785 15.248 1.00 94.62 181 GLU A N 1
ATOM 1280 C CA . GLU A 1 181 ? -13.676 -10.200 16.539 1.00 94.62 181 GLU A CA 1
ATOM 1281 C C . GLU A 1 181 ? -12.658 -9.140 16.989 1.00 94.62 181 GLU A C 1
ATOM 1283 O O . GLU A 1 181 ? -13.034 -8.060 17.439 1.00 94.62 181 GLU A O 1
ATOM 1288 N N . HIS A 1 182 ? -11.358 -9.391 16.798 1.00 93.69 182 HIS A N 1
ATOM 1289 C CA . HIS A 1 182 ? -10.318 -8.408 17.111 1.00 93.69 182 HIS A CA 1
ATOM 1290 C C . HIS A 1 182 ? -10.379 -7.133 16.260 1.00 93.69 182 HIS A C 1
ATOM 1292 O O . HIS A 1 182 ? -10.028 -6.065 16.765 1.00 93.69 182 HIS A O 1
ATOM 1298 N N . ILE A 1 183 ? -10.777 -7.247 14.992 1.00 95.62 183 ILE A N 1
ATOM 1299 C CA . ILE A 1 183 ? -10.866 -6.128 14.045 1.00 95.62 183 ILE A CA 1
ATOM 1300 C C . ILE A 1 183 ? -12.158 -5.332 14.259 1.00 95.62 183 ILE A C 1
ATOM 1302 O O . ILE A 1 183 ? -12.120 -4.109 14.381 1.00 95.62 183 ILE A O 1
ATOM 1306 N N . PHE A 1 184 ? -13.297 -6.022 14.297 1.00 95.50 184 PHE A N 1
ATOM 1307 C CA . PHE A 1 184 ? -14.623 -5.410 14.218 1.00 95.50 184 PHE A CA 1
ATOM 1308 C C . PHE A 1 184 ? -15.314 -5.269 15.578 1.00 95.50 184 PHE A C 1
ATOM 1310 O O . PHE A 1 184 ? -16.243 -4.478 15.703 1.00 95.50 184 PHE A O 1
ATOM 1317 N N . GLY A 1 185 ? -14.853 -5.960 16.627 1.00 94.00 185 GLY A N 1
ATOM 1318 C CA . GLY A 1 185 ? -15.511 -5.953 17.941 1.00 94.00 185 GLY A CA 1
ATOM 1319 C C . GLY A 1 185 ? -15.560 -4.580 18.627 1.00 94.00 185 GLY A C 1
ATOM 1320 O O . GLY A 1 185 ? -16.403 -4.353 19.493 1.00 94.00 185 GLY A O 1
ATOM 1321 N N . ALA A 1 186 ? -14.690 -3.644 18.230 1.00 93.12 186 ALA A N 1
ATOM 1322 C CA . ALA A 1 186 ? -14.691 -2.268 18.733 1.00 93.12 186 ALA A CA 1
ATOM 1323 C C . ALA A 1 186 ? -15.673 -1.334 17.994 1.00 93.12 186 ALA A C 1
ATOM 1325 O O . ALA A 1 186 ? -15.913 -0.222 18.460 1.00 93.12 186 ALA A O 1
ATOM 1326 N N . GLY A 1 187 ? -16.218 -1.746 16.843 1.00 95.75 187 GLY A N 1
ATOM 1327 C CA . GLY A 1 187 ? -17.104 -0.921 16.011 1.00 95.75 187 GLY A CA 1
ATOM 1328 C C . GLY A 1 187 ? -16.422 0.268 15.316 1.00 95.75 187 GLY A C 1
ATOM 1329 O O . GLY A 1 187 ? -17.086 1.127 14.741 1.00 95.75 187 GLY A O 1
ATOM 1330 N N . LEU A 1 188 ? -15.084 0.344 15.350 1.00 96.19 188 LEU A N 1
ATOM 1331 C CA . LEU A 1 188 ? -14.316 1.446 14.749 1.00 96.19 188 LEU A CA 1
ATOM 1332 C C . LEU A 1 188 ? -14.369 1.456 13.214 1.00 96.19 188 LEU A C 1
ATOM 1334 O O . LEU A 1 188 ? -14.041 2.470 12.606 1.00 96.19 188 LEU A O 1
ATOM 1338 N N . LEU A 1 189 ? -14.758 0.337 12.597 1.00 96.44 189 LEU A N 1
ATOM 1339 C CA . LEU A 1 189 ? -14.823 0.146 11.146 1.00 96.44 189 LEU A CA 1
ATOM 1340 C C . LEU A 1 189 ? -16.265 -0.053 10.646 1.00 96.44 189 LEU A C 1
ATOM 1342 O O . LEU A 1 189 ? -16.463 -0.572 9.554 1.00 96.44 189 LEU A O 1
ATOM 1346 N N . ASP A 1 190 ? -17.266 0.359 11.432 1.00 94.69 190 ASP A N 1
ATOM 1347 C CA . ASP A 1 190 ? -18.689 0.202 11.084 1.00 94.69 190 ASP A CA 1
ATOM 1348 C C . ASP A 1 190 ? -19.190 1.282 10.109 1.00 94.69 190 ASP A C 1
ATOM 1350 O O . ASP A 1 190 ? -20.269 1.164 9.530 1.00 94.69 190 ASP A O 1
ATOM 1354 N N . ALA A 1 191 ? -18.444 2.380 9.956 1.00 95.50 191 ALA A N 1
ATOM 1355 C CA . ALA A 1 191 ? -18.791 3.478 9.064 1.00 95.50 191 ALA A CA 1
ATOM 1356 C C . ALA A 1 191 ? -17.551 4.245 8.599 1.00 95.50 191 ALA A C 1
ATOM 1358 O O . ALA A 1 191 ? -16.523 4.275 9.274 1.00 95.50 191 ALA A O 1
ATOM 1359 N N . ASN A 1 192 ? -17.675 4.920 7.453 1.00 96.81 192 ASN A N 1
ATOM 1360 C CA . ASN A 1 192 ? -16.636 5.812 6.943 1.00 96.81 192 ASN A CA 1
ATOM 1361 C C . ASN A 1 192 ? -16.283 6.887 7.981 1.00 96.81 192 ASN A C 1
ATOM 1363 O O . ASN A 1 192 ? -17.174 7.579 8.483 1.00 96.81 192 ASN A O 1
ATOM 1367 N N . ALA A 1 193 ? -14.991 7.076 8.246 1.00 96.75 193 ALA A N 1
ATOM 1368 C CA . ALA A 1 193 ? -14.514 8.063 9.210 1.00 96.75 193 ALA A CA 1
ATOM 1369 C C . ALA A 1 193 ? -13.119 8.593 8.852 1.00 96.75 193 ALA A C 1
ATOM 1371 O O . ALA A 1 193 ? -12.317 7.911 8.216 1.00 96.75 193 ALA A O 1
ATOM 1372 N N . THR A 1 194 ? -12.822 9.814 9.298 1.00 96.75 194 THR A N 1
ATOM 1373 C CA . THR A 1 194 ? -11.479 10.401 9.236 1.00 96.75 194 THR A CA 1
ATOM 1374 C C . THR A 1 194 ? -11.126 10.951 10.613 1.00 96.75 194 THR A C 1
ATOM 1376 O O . THR A 1 194 ? -11.823 11.822 11.128 1.00 96.75 194 THR A O 1
ATOM 1379 N N . HIS A 1 195 ? -10.035 10.459 11.194 1.00 95.62 195 HIS A N 1
ATOM 1380 C CA . HIS A 1 195 ? -9.533 10.861 12.501 1.00 95.62 195 HIS A CA 1
ATOM 1381 C C . HIS A 1 195 ? -8.222 11.645 12.351 1.00 95.62 195 HIS A C 1
ATOM 1383 O O . HIS A 1 195 ? -7.143 11.077 12.156 1.00 95.62 195 HIS A O 1
ATOM 1389 N N . GLU A 1 196 ? -8.323 12.972 12.429 1.00 93.81 196 GLU A N 1
ATOM 1390 C CA . GLU A 1 196 ? -7.202 13.901 12.247 1.00 93.81 196 GLU A CA 1
ATOM 1391 C C . GLU A 1 196 ? -6.567 14.335 13.580 1.00 93.81 196 GLU A C 1
ATOM 1393 O O . GLU A 1 196 ? -6.888 13.830 14.654 1.00 93.81 196 GLU A O 1
ATOM 1398 N N . LEU A 1 197 ? -5.579 15.227 13.512 1.00 92.56 197 LEU A N 1
ATOM 1399 C CA . LEU A 1 197 ? -4.987 15.895 14.668 1.00 92.56 197 LEU A CA 1
ATOM 1400 C C . LEU A 1 197 ? -5.794 17.165 14.933 1.00 92.56 197 LEU A C 1
ATOM 1402 O O . LEU A 1 197 ? -5.686 18.122 14.169 1.00 92.56 197 LEU A O 1
ATOM 1406 N N . GLU A 1 198 ? -6.568 17.202 16.014 1.00 94.06 198 GLU A N 1
ATOM 1407 C CA . GLU A 1 198 ? -7.314 18.403 16.395 1.00 94.06 198 GLU A CA 1
ATOM 1408 C C . GLU A 1 198 ? -6.492 19.275 17.349 1.00 94.06 198 GLU A C 1
ATOM 1410 O O . GLU A 1 198 ? -6.257 18.862 18.485 1.00 94.06 198 GLU A O 1
ATOM 1415 N N . PRO A 1 199 ? -6.053 20.486 16.957 1.00 95.19 199 PRO A N 1
ATOM 1416 C CA . PRO A 1 199 ? -5.263 21.328 17.845 1.00 95.19 199 PRO A CA 1
ATOM 1417 C C . PRO A 1 199 ? -6.067 21.791 19.066 1.00 95.19 199 PRO A C 1
ATOM 1419 O O . PRO A 1 199 ? -7.252 22.124 18.968 1.00 95.19 199 PRO A O 1
ATOM 1422 N N . LEU A 1 200 ? -5.407 21.895 20.219 1.00 96.25 200 LEU A N 1
ATOM 1423 C CA . LEU A 1 200 ? -5.968 22.554 21.395 1.00 96.25 200 LEU A CA 1
ATOM 1424 C C . LEU A 1 200 ? -6.231 24.044 21.102 1.00 96.25 200 LEU A C 1
ATOM 1426 O O . LEU A 1 200 ? -5.492 24.671 20.335 1.00 96.25 200 LEU A O 1
ATOM 1430 N N . PRO A 1 201 ? -7.235 24.671 21.742 1.00 96.75 201 PRO A N 1
ATOM 1431 C CA . PRO A 1 201 ? -7.510 26.092 21.552 1.00 96.75 201 PRO A CA 1
ATOM 1432 C C . PRO A 1 201 ? -6.282 26.975 21.829 1.00 96.75 201 PRO A C 1
ATOM 1434 O O . PRO A 1 201 ? -5.781 27.038 22.950 1.00 96.75 201 PRO A O 1
ATOM 1437 N N . GLY A 1 202 ? -5.813 27.686 20.800 1.00 96.12 202 GLY A N 1
ATOM 1438 C CA . GLY A 1 202 ? -4.647 28.575 20.885 1.00 96.12 202 GLY A CA 1
ATOM 1439 C C . GLY A 1 202 ? -3.286 27.873 20.813 1.00 96.12 202 GLY A C 1
ATOM 1440 O O . GLY A 1 202 ? -2.261 28.551 20.918 1.00 96.12 202 GLY A O 1
ATOM 1441 N N . ALA A 1 203 ? -3.254 26.552 20.620 1.00 96.19 203 ALA A N 1
ATOM 1442 C CA . ALA A 1 203 ? -2.026 25.825 20.343 1.00 96.19 203 ALA A CA 1
ATOM 1443 C C . ALA A 1 203 ? -1.523 26.122 18.923 1.00 96.19 203 ALA A C 1
ATOM 1445 O O . ALA A 1 203 ? -2.301 26.243 17.980 1.00 96.19 203 ALA A O 1
ATOM 1446 N N . ASN A 1 204 ? -0.200 26.214 18.779 1.00 94.81 204 ASN A N 1
ATOM 1447 C CA . ASN A 1 204 ? 0.484 26.317 17.491 1.00 94.81 204 ASN A CA 1
ATOM 1448 C C . ASN A 1 204 ? 1.388 25.088 17.336 1.00 94.81 204 ASN A C 1
ATOM 1450 O O . ASN A 1 204 ? 2.571 25.175 17.686 1.00 94.81 204 ASN A O 1
ATOM 1454 N N . PRO A 1 205 ? 0.837 23.938 16.907 1.00 91.56 205 PRO A N 1
ATOM 1455 C CA . PRO A 1 205 ? 1.631 22.737 16.710 1.00 91.56 205 PRO A CA 1
ATOM 1456 C C . PRO A 1 205 ? 2.738 22.971 15.675 1.00 91.56 205 PRO A C 1
ATOM 1458 O O . PRO A 1 205 ? 2.526 23.697 14.696 1.00 91.56 205 PRO A O 1
ATOM 1461 N N . PRO A 1 206 ? 3.923 22.371 15.852 1.00 89.25 206 PRO A N 1
ATOM 1462 C CA . PRO A 1 206 ? 4.936 22.388 14.813 1.00 89.25 206 PRO A CA 1
ATOM 1463 C C . PRO A 1 206 ? 4.448 21.582 13.600 1.00 89.25 206 PRO A C 1
ATOM 1465 O O . PRO A 1 206 ? 3.854 20.514 13.731 1.00 89.25 206 PRO A O 1
ATOM 1468 N N . GLY A 1 207 ? 4.723 22.087 12.396 1.00 84.31 207 GLY A N 1
ATOM 1469 C CA . GLY A 1 207 ? 4.458 21.340 11.169 1.00 84.31 207 GLY A CA 1
ATOM 1470 C C . GLY A 1 207 ? 5.410 20.150 11.061 1.00 84.31 207 GLY A C 1
ATOM 1471 O O . GLY A 1 207 ? 6.623 20.341 10.969 1.00 84.31 207 GLY A O 1
ATOM 1472 N N . ARG A 1 208 ? 4.870 18.931 11.051 1.00 78.25 208 ARG A N 1
ATOM 1473 C CA . ARG A 1 208 ? 5.623 17.698 10.784 1.00 78.25 208 ARG A CA 1
ATOM 1474 C C . ARG A 1 208 ? 4.859 16.777 9.843 1.00 78.25 208 ARG A C 1
ATOM 1476 O O . ARG A 1 208 ? 3.637 16.848 9.757 1.00 78.25 208 ARG A O 1
ATOM 1483 N N . GLY A 1 209 ? 5.600 15.893 9.180 1.00 81.12 209 GLY A N 1
ATOM 1484 C CA . GLY A 1 209 ? 5.012 14.733 8.521 1.00 81.12 209 GLY A CA 1
ATOM 1485 C C . GLY A 1 209 ? 4.398 13.796 9.559 1.00 81.12 209 GLY A C 1
ATOM 1486 O O . GLY A 1 209 ? 4.954 13.618 10.645 1.00 81.12 209 GLY A O 1
ATOM 1487 N N . VAL A 1 210 ? 3.248 13.227 9.223 1.00 86.31 210 VAL A N 1
ATOM 1488 C CA . VAL A 1 210 ? 2.523 12.248 10.035 1.00 86.31 210 VAL A CA 1
ATOM 1489 C C . VAL A 1 210 ? 2.247 11.018 9.183 1.00 86.31 210 VAL A C 1
ATOM 1491 O O . VAL A 1 210 ? 2.033 11.140 7.977 1.00 86.31 210 VAL A O 1
ATOM 1494 N N . GLY A 1 211 ? 2.278 9.844 9.809 1.00 90.75 211 GLY A N 1
ATOM 1495 C CA . GLY A 1 211 ? 1.773 8.626 9.189 1.00 90.75 211 GLY A CA 1
ATOM 1496 C C . GLY A 1 211 ? 0.247 8.641 9.146 1.00 90.75 211 GLY A C 1
ATOM 1497 O O . GLY A 1 211 ? -0.397 9.235 10.013 1.00 90.75 211 GLY A O 1
ATOM 1498 N N . VAL A 1 212 ? -0.323 7.985 8.147 1.00 93.12 212 VAL A N 1
ATOM 1499 C CA . VAL A 1 212 ? -1.761 7.824 7.942 1.00 93.12 212 VAL A CA 1
ATOM 1500 C C . VAL A 1 212 ? -2.035 6.346 7.736 1.00 93.12 212 VAL A C 1
ATOM 1502 O O . VAL A 1 212 ? -1.482 5.733 6.825 1.00 93.12 212 VAL A O 1
ATOM 1505 N N . TYR A 1 213 ? -2.906 5.782 8.559 1.00 95.06 213 TYR A N 1
ATOM 1506 C CA . TYR A 1 213 ? -3.505 4.483 8.298 1.00 95.06 213 TYR A CA 1
ATOM 1507 C C . TYR A 1 213 ? -4.784 4.674 7.494 1.00 95.06 213 TYR A C 1
ATOM 1509 O O . TYR A 1 213 ? -5.612 5.526 7.825 1.00 95.06 213 TYR A O 1
ATOM 1517 N N . VAL A 1 214 ? -4.953 3.860 6.460 1.00 95.69 214 VAL A N 1
ATOM 1518 C CA . VAL A 1 214 ? -6.206 3.721 5.722 1.00 95.69 214 VAL A CA 1
ATOM 1519 C C . VAL A 1 214 ? -6.666 2.280 5.874 1.00 95.69 214 VAL A C 1
ATOM 1521 O O . VAL A 1 214 ? -6.015 1.357 5.385 1.00 95.69 214 VAL A O 1
ATOM 1524 N N . PHE A 1 215 ? -7.781 2.104 6.572 1.00 97.25 215 PHE A N 1
ATOM 1525 C CA . PHE A 1 215 ? -8.488 0.840 6.695 1.00 97.25 215 PHE A CA 1
ATOM 1526 C C . PHE A 1 215 ? -9.585 0.815 5.634 1.00 97.25 215 PHE A C 1
ATOM 1528 O O . PHE A 1 215 ? -10.392 1.741 5.566 1.00 97.25 215 PHE A O 1
ATOM 1535 N N . THR A 1 216 ? -9.615 -0.222 4.807 1.00 96.56 216 THR A N 1
ATOM 1536 C CA . THR A 1 216 ? -10.723 -0.503 3.887 1.00 96.56 216 THR A CA 1
ATOM 1537 C C . THR A 1 216 ? -11.332 -1.836 4.285 1.00 96.56 216 THR A C 1
ATOM 1539 O O . THR A 1 216 ? -10.647 -2.852 4.208 1.00 96.56 216 THR A O 1
ATOM 1542 N N . ALA A 1 217 ? -12.585 -1.838 4.722 1.00 95.56 217 ALA A N 1
ATOM 1543 C CA . ALA A 1 217 ? -13.340 -3.039 5.054 1.00 95.56 217 ALA A CA 1
ATOM 1544 C C . ALA A 1 217 ? -14.539 -3.185 4.113 1.00 95.56 217 ALA A C 1
ATOM 1546 O O . ALA A 1 217 ? -15.117 -2.179 3.708 1.00 95.56 217 ALA A O 1
ATOM 1547 N N . ASP A 1 218 ? -14.905 -4.414 3.762 1.00 91.00 218 ASP A N 1
ATOM 1548 C CA . ASP A 1 218 ? -16.161 -4.706 3.061 1.00 91.00 218 ASP A CA 1
ATOM 1549 C C . ASP A 1 218 ? -17.212 -5.118 4.099 1.00 91.00 218 ASP A C 1
ATOM 1551 O O . ASP A 1 218 ? -16.966 -6.010 4.919 1.00 91.00 218 ASP A O 1
ATOM 1555 N N . ASP A 1 219 ? -18.365 -4.455 4.095 1.00 79.44 219 ASP A N 1
ATOM 1556 C CA . ASP A 1 219 ? -19.484 -4.761 4.994 1.00 79.44 219 ASP A CA 1
ATOM 1557 C C . ASP A 1 219 ? -20.569 -5.636 4.329 1.00 79.44 219 ASP A C 1
ATOM 1559 O O . ASP A 1 219 ? -21.555 -6.011 4.970 1.00 79.44 219 ASP A O 1
ATOM 1563 N N . GLY A 1 220 ? -20.369 -6.017 3.063 1.00 77.81 220 GLY A N 1
ATOM 1564 C CA . GLY A 1 220 ? -21.306 -6.775 2.235 1.00 77.81 220 GLY A CA 1
ATOM 1565 C C . GLY A 1 220 ? -22.323 -5.915 1.474 1.00 77.81 220 GLY A C 1
ATOM 1566 O O . GLY A 1 220 ? -22.894 -6.401 0.496 1.00 77.81 220 GLY A O 1
ATOM 1567 N N . ASP A 1 221 ? -22.529 -4.658 1.878 1.00 77.88 221 ASP A N 1
ATOM 1568 C CA . ASP A 1 221 ? -23.349 -3.659 1.178 1.00 77.88 221 ASP A CA 1
ATOM 1569 C C . ASP A 1 221 ? -22.475 -2.616 0.439 1.00 77.88 221 ASP A C 1
ATOM 1571 O O . ASP A 1 221 ? -22.951 -1.929 -0.475 1.00 77.88 221 ASP A O 1
ATOM 1575 N N . GLY A 1 222 ? -21.192 -2.516 0.797 1.00 87.31 222 GLY A N 1
ATOM 1576 C CA . GLY A 1 222 ? -20.179 -1.677 0.174 1.00 87.31 222 GLY A CA 1
ATOM 1577 C C . GLY A 1 222 ? -18.854 -1.662 0.944 1.00 87.31 222 GLY A C 1
ATOM 1578 O O . GLY A 1 222 ? -18.586 -2.485 1.814 1.00 87.31 222 GLY A O 1
ATOM 1579 N N . GLN A 1 223 ? -17.996 -0.695 0.608 1.00 92.19 223 GLN A N 1
ATOM 1580 C CA . GLN A 1 223 ? -16.725 -0.496 1.304 1.00 92.19 223 GLN A CA 1
ATOM 1581 C C . GLN A 1 223 ? -16.832 0.606 2.360 1.00 92.19 223 GLN A C 1
ATOM 1583 O O . GLN A 1 223 ? -17.254 1.732 2.074 1.00 92.19 223 GLN A O 1
ATOM 1588 N N . VAL A 1 224 ? -16.368 0.291 3.565 1.00 94.81 224 VAL A N 1
ATOM 1589 C CA . VAL A 1 224 ? -16.099 1.236 4.643 1.00 94.81 224 VAL A CA 1
ATOM 1590 C C . VAL A 1 224 ? -14.619 1.611 4.622 1.00 94.81 224 VAL A C 1
ATOM 1592 O O . VAL A 1 224 ? -13.735 0.761 4.712 1.00 94.81 224 VAL A O 1
ATOM 1595 N N . VAL A 1 225 ? -14.342 2.908 4.527 1.00 96.38 225 VAL A N 1
ATOM 1596 C CA . VAL A 1 225 ? -13.005 3.497 4.533 1.00 96.38 225 VAL A CA 1
ATOM 1597 C C . VAL A 1 225 ? -12.831 4.359 5.778 1.00 96.38 225 VAL A C 1
ATOM 1599 O O . VAL A 1 225 ? -13.463 5.410 5.926 1.00 96.38 225 VAL A O 1
ATOM 1602 N N . VAL A 1 226 ? -11.920 3.942 6.654 1.00 97.12 226 VAL A N 1
ATOM 1603 C CA . VAL A 1 226 ? -11.530 4.693 7.851 1.00 97.12 226 VAL A CA 1
ATOM 1604 C C . VAL A 1 226 ? -10.097 5.177 7.702 1.00 97.12 226 VAL A C 1
ATOM 1606 O O . VAL A 1 226 ? -9.173 4.392 7.493 1.00 97.12 226 VAL A O 1
ATOM 1609 N N . ARG A 1 227 ? -9.902 6.489 7.810 1.00 96.06 227 ARG A N 1
ATOM 1610 C CA . ARG A 1 227 ? -8.591 7.141 7.772 1.00 96.06 227 ARG A CA 1
ATOM 1611 C C . ARG A 1 227 ? -8.221 7.592 9.175 1.00 96.06 227 ARG A C 1
ATOM 1613 O O . ARG A 1 227 ? -9.009 8.270 9.825 1.00 96.06 227 ARG A O 1
ATOM 1620 N N . SER A 1 228 ? -7.023 7.270 9.639 1.00 96.50 228 SER A N 1
ATOM 1621 C CA . SER A 1 228 ? -6.533 7.731 10.939 1.00 96.50 228 SER A CA 1
ATOM 1622 C C . SER A 1 228 ? -5.102 8.202 10.827 1.00 96.50 228 SER A C 1
ATOM 1624 O O . SER A 1 228 ? -4.227 7.452 10.396 1.00 96.50 228 SER A O 1
ATOM 1626 N N . LEU A 1 229 ? -4.838 9.430 11.265 1.00 94.38 229 LEU A N 1
ATOM 1627 C CA . LEU A 1 229 ? -3.465 9.849 11.504 1.00 94.38 229 LEU A CA 1
ATOM 1628 C C . LEU A 1 229 ? -2.868 9.015 12.640 1.00 94.38 229 LEU A C 1
ATOM 1630 O O . LEU A 1 229 ? -3.554 8.674 13.606 1.00 94.38 229 LEU A O 1
ATOM 1634 N N . GLN A 1 230 ? -1.582 8.702 12.513 1.00 92.62 230 GLN A N 1
ATOM 1635 C CA . GLN A 1 230 ? -0.833 7.963 13.516 1.00 92.62 230 GLN A CA 1
ATOM 1636 C C . GLN A 1 230 ? -0.922 8.664 14.876 1.00 92.62 230 GLN A C 1
ATOM 1638 O O . GLN A 1 230 ? -0.695 9.875 14.988 1.00 92.62 230 GLN A O 1
ATOM 1643 N N . TRP A 1 231 ? -1.203 7.876 15.912 1.00 89.69 231 TRP A N 1
ATOM 1644 C CA . TRP A 1 231 ? -1.127 8.329 17.291 1.00 89.69 231 TRP A CA 1
ATOM 1645 C C . TRP A 1 231 ? 0.334 8.550 17.692 1.00 89.69 231 TRP A C 1
ATOM 1647 O O . TRP A 1 231 ? 1.165 7.648 17.586 1.00 89.69 231 TRP A O 1
ATOM 1657 N N . LEU A 1 232 ? 0.674 9.757 18.148 1.00 86.94 232 LEU A N 1
ATOM 1658 C CA . LEU A 1 232 ? 2.063 10.087 18.490 1.00 86.94 232 LEU A CA 1
ATOM 1659 C C . LEU A 1 232 ? 2.440 9.638 19.906 1.00 86.94 232 LEU A C 1
ATOM 1661 O O . LEU A 1 232 ? 3.621 9.413 20.192 1.00 86.94 232 LEU A O 1
ATOM 1665 N N . GLY A 1 233 ? 1.437 9.512 20.783 1.00 86.00 233 GLY A N 1
ATOM 1666 C CA . GLY A 1 233 ? 1.573 8.980 22.139 1.00 86.00 233 GLY A CA 1
ATOM 1667 C C . GLY A 1 233 ? 2.609 9.702 22.994 1.00 86.00 233 GLY A C 1
ATOM 1668 O O . GLY A 1 233 ? 3.271 9.077 23.826 1.00 86.00 233 GLY A O 1
ATOM 1669 N N . ASP A 1 234 ? 2.815 10.998 22.761 1.00 88.50 234 ASP A N 1
ATOM 1670 C CA . ASP A 1 234 ? 3.903 11.744 23.369 1.00 88.50 234 ASP A CA 1
ATOM 1671 C C . ASP A 1 234 ? 3.523 13.071 24.018 1.00 88.50 234 ASP A C 1
ATOM 1673 O O . ASP A 1 234 ? 2.372 13.501 24.023 1.00 88.50 234 ASP A O 1
ATOM 1677 N N . GLU A 1 235 ? 4.534 13.710 24.622 1.00 91.56 235 GLU A N 1
ATOM 1678 C CA . GLU A 1 235 ? 4.404 15.046 25.195 1.00 91.56 235 GLU A CA 1
ATOM 1679 C C . GLU A 1 235 ? 3.824 16.016 24.171 1.00 91.56 235 GLU A C 1
ATOM 1681 O O . GLU A 1 235 ? 3.017 16.866 24.536 1.00 91.56 235 GLU A O 1
ATOM 1686 N N . GLU A 1 236 ? 4.163 15.861 22.893 1.00 90.31 236 GLU A N 1
ATOM 1687 C CA . GLU A 1 236 ? 3.650 16.738 21.865 1.00 90.31 236 GLU A CA 1
ATOM 1688 C C . GLU A 1 236 ? 2.158 16.530 21.591 1.00 90.31 236 GLU A C 1
ATOM 1690 O O . GLU A 1 236 ? 1.421 17.519 21.575 1.00 90.31 236 GLU A O 1
ATOM 1695 N N . GLU A 1 237 ? 1.708 15.278 21.465 1.00 92.38 237 GLU A N 1
ATOM 1696 C CA . GLU A 1 237 ? 0.284 14.923 21.386 1.00 92.38 237 GLU A CA 1
ATOM 1697 C C . GLU A 1 237 ? -0.492 15.639 22.501 1.00 92.38 237 GLU A C 1
ATOM 1699 O O . GLU A 1 237 ? -1.417 16.405 22.239 1.00 92.38 237 GLU A O 1
ATOM 1704 N N . SER A 1 238 ? -0.027 15.492 23.747 1.00 94.00 238 SER A N 1
ATOM 1705 C CA . SER A 1 238 ? -0.693 16.066 24.924 1.00 94.00 238 SER A CA 1
ATOM 1706 C C . SER A 1 238 ? -0.562 17.590 25.065 1.00 94.00 238 SER A C 1
ATOM 1708 O O . SER A 1 238 ? -1.384 18.219 25.732 1.00 94.00 238 SER A O 1
ATOM 1710 N N . THR A 1 239 ? 0.468 18.196 24.467 1.00 95.56 239 THR A N 1
ATOM 1711 C CA . THR A 1 239 ? 0.742 19.640 24.569 1.00 95.56 239 THR A CA 1
ATOM 1712 C C . THR A 1 239 ? -0.043 20.437 23.539 1.00 95.56 239 THR A C 1
ATOM 1714 O O . THR A 1 239 ? -0.438 21.571 23.818 1.00 95.56 239 THR A O 1
ATOM 1717 N N . TYR A 1 240 ? -0.246 19.876 22.344 1.00 95.88 240 TYR A N 1
ATOM 1718 C CA . TYR A 1 240 ? -0.777 20.626 21.209 1.00 95.88 240 TYR A CA 1
ATOM 1719 C C . TYR A 1 240 ? -2.125 20.136 20.700 1.00 95.88 240 TYR A C 1
ATOM 1721 O O . TYR A 1 240 ? -2.783 20.917 20.012 1.00 95.88 240 TYR A O 1
ATOM 1729 N N . TYR A 1 241 ? -2.560 18.918 21.028 1.00 96.06 241 TYR A N 1
ATOM 1730 C CA . TYR A 1 241 ? -3.741 18.310 20.418 1.00 96.06 241 TYR A CA 1
ATOM 1731 C C . TYR A 1 241 ? -4.761 17.822 21.450 1.00 96.06 241 TYR A C 1
ATOM 1733 O O . TYR A 1 241 ? -4.450 17.578 22.617 1.00 96.06 241 TYR A O 1
ATOM 1741 N N . GLN A 1 242 ? -6.021 17.751 21.027 1.00 95.69 242 GLN A N 1
ATOM 1742 C CA . GLN A 1 242 ? -7.094 17.169 21.820 1.00 95.69 242 GLN A CA 1
ATOM 1743 C C . GLN A 1 242 ? -6.899 15.646 21.932 1.00 95.69 242 GLN A C 1
ATOM 1745 O O . GLN A 1 242 ? -6.453 15.024 20.966 1.00 95.69 242 GLN A O 1
ATOM 1750 N N . PRO A 1 243 ? -7.245 15.023 23.076 1.00 91.62 243 PRO A N 1
ATOM 1751 C CA . PRO A 1 243 ? -7.259 13.568 23.191 1.00 91.62 243 PRO A CA 1
ATOM 1752 C C . PRO A 1 243 ? -8.201 12.936 22.159 1.00 91.62 243 PRO A C 1
ATOM 1754 O O . PRO A 1 243 ? -9.345 13.369 22.036 1.00 91.62 243 PRO A O 1
ATOM 1757 N N . ALA A 1 244 ? -7.734 11.896 21.472 1.00 93.94 244 ALA A N 1
ATOM 1758 C CA . ALA A 1 244 ? -8.489 11.176 20.449 1.00 93.94 244 ALA A CA 1
ATOM 1759 C C . ALA A 1 244 ? -8.362 9.657 20.683 1.00 93.94 244 ALA A C 1
ATOM 1761 O O . ALA A 1 244 ? -7.491 9.024 20.080 1.00 93.94 244 ALA A O 1
ATOM 1762 N N . PRO A 1 245 ? -9.168 9.072 21.591 1.00 95.50 245 PRO A N 1
ATOM 1763 C CA . PRO A 1 245 ? -9.051 7.658 21.953 1.00 95.50 245 PRO A CA 1
ATOM 1764 C C . PRO A 1 245 ? -9.232 6.723 20.750 1.00 95.50 245 PRO A C 1
ATOM 1766 O O . PRO A 1 245 ? -8.534 5.721 20.650 1.00 95.50 245 PRO A O 1
ATOM 1769 N N . GLU A 1 246 ? -10.072 7.086 19.779 1.00 96.25 246 GLU A N 1
ATOM 1770 C CA . GLU A 1 246 ? -10.276 6.307 18.554 1.00 96.25 246 GLU A CA 1
ATOM 1771 C C . GLU A 1 246 ? -8.983 6.191 17.732 1.00 96.25 246 GLU A C 1
ATOM 1773 O O . GLU A 1 246 ? -8.694 5.134 17.179 1.00 96.25 246 GLU A O 1
ATOM 1778 N N . ARG A 1 247 ? -8.154 7.246 17.687 1.00 95.81 247 ARG A N 1
ATOM 1779 C CA . ARG A 1 247 ? -6.852 7.206 16.994 1.00 95.81 247 ARG A CA 1
ATOM 1780 C C . ARG A 1 247 ? -5.856 6.306 17.700 1.00 95.81 247 ARG A C 1
ATOM 1782 O O . ARG A 1 247 ? -5.096 5.608 17.036 1.00 95.81 247 ARG A O 1
ATOM 1789 N N . GLU A 1 248 ? -5.831 6.355 19.030 1.00 96.06 248 GLU A N 1
ATOM 1790 C CA . GLU A 1 248 ? -4.984 5.478 19.838 1.00 96.06 248 GLU A CA 1
ATOM 1791 C C . GLU A 1 248 ? -5.375 4.009 19.623 1.00 96.06 248 GLU A C 1
ATOM 1793 O O . GLU A 1 248 ? -4.507 3.165 19.397 1.00 96.06 248 GLU A O 1
ATOM 1798 N N . GLU A 1 249 ? -6.675 3.706 19.606 1.00 97.06 249 GLU A N 1
ATOM 1799 C CA . GLU A 1 249 ? -7.183 2.356 19.348 1.00 97.06 249 GLU A CA 1
ATOM 1800 C C . GLU A 1 249 ? -6.921 1.885 17.909 1.00 97.06 249 GLU A C 1
ATOM 1802 O O . GLU A 1 249 ? -6.496 0.742 17.717 1.00 97.06 249 GLU A O 1
ATOM 1807 N N . LEU A 1 250 ? -7.102 2.749 16.903 1.00 97.38 250 LEU A N 1
ATOM 1808 C CA . LEU A 1 250 ? -6.797 2.438 15.501 1.00 97.38 250 LEU A CA 1
ATOM 1809 C C . LEU A 1 250 ? -5.292 2.246 15.264 1.00 97.38 250 LEU A C 1
ATOM 1811 O O . LEU A 1 250 ? -4.911 1.309 14.563 1.00 97.38 250 LEU A O 1
ATOM 1815 N N . ASP A 1 251 ? -4.423 3.065 15.867 1.00 96.12 251 ASP A N 1
ATOM 1816 C CA . ASP A 1 251 ? -2.969 2.848 15.814 1.00 96.12 251 ASP A CA 1
ATOM 1817 C C . ASP A 1 251 ? -2.599 1.515 16.477 1.00 96.12 251 ASP A C 1
ATOM 1819 O O . ASP A 1 251 ? -1.907 0.692 15.874 1.00 96.12 251 ASP A O 1
ATOM 1823 N N . ALA A 1 252 ? -3.139 1.232 17.666 1.00 95.81 252 ALA A N 1
ATOM 1824 C CA . ALA A 1 252 ? -2.915 -0.039 18.351 1.00 95.81 252 ALA A CA 1
ATOM 1825 C C . ALA A 1 252 ? -3.441 -1.244 17.550 1.00 95.81 252 ALA A C 1
ATOM 1827 O O . ALA A 1 252 ? -2.840 -2.323 17.586 1.00 95.81 252 ALA A O 1
ATOM 1828 N N . LEU A 1 253 ? -4.553 -1.098 16.824 1.00 96.75 253 LEU A N 1
ATOM 1829 C CA . LEU A 1 253 ? -5.041 -2.112 15.892 1.00 96.75 253 LEU A CA 1
ATOM 1830 C C . LEU A 1 253 ? -4.055 -2.296 14.733 1.00 96.75 253 LEU A C 1
ATOM 1832 O O . LEU A 1 253 ? -3.570 -3.410 14.549 1.00 96.75 253 LEU A O 1
ATOM 1836 N N . ALA A 1 254 ? -3.687 -1.232 14.014 1.00 95.75 254 ALA A N 1
ATOM 1837 C CA . ALA A 1 254 ? -2.749 -1.303 12.890 1.00 95.75 254 ALA A CA 1
ATOM 1838 C C . ALA A 1 254 ? -1.407 -1.939 13.284 1.00 95.75 254 ALA A C 1
ATOM 1840 O O . ALA A 1 254 ? -0.896 -2.798 12.565 1.00 95.75 254 ALA A O 1
ATOM 1841 N N . GLN A 1 255 ? -0.852 -1.578 14.445 1.00 93.81 255 GLN A N 1
ATOM 1842 C CA . GLN A 1 255 ? 0.404 -2.151 14.938 1.00 93.81 255 GLN A CA 1
ATOM 1843 C C . GLN A 1 255 ? 0.281 -3.645 15.260 1.00 93.81 255 GLN A C 1
ATOM 1845 O O . GLN A 1 255 ? 1.195 -4.405 14.949 1.00 93.81 255 GLN A O 1
ATOM 1850 N N . ARG A 1 256 ? -0.842 -4.089 15.843 1.00 94.44 256 ARG A N 1
ATOM 1851 C CA . ARG A 1 256 ? -1.096 -5.523 16.080 1.00 94.44 256 ARG A CA 1
ATOM 1852 C C . ARG A 1 256 ? -1.267 -6.295 14.774 1.00 94.44 256 ARG A C 1
ATOM 1854 O O . ARG A 1 256 ? -0.737 -7.390 14.641 1.00 94.44 256 ARG A O 1
ATOM 1861 N N . LEU A 1 257 ? -1.973 -5.713 13.808 1.00 95.25 257 LEU A N 1
ATOM 1862 C CA . LEU A 1 257 ? -2.207 -6.312 12.492 1.00 95.25 257 LEU A CA 1
ATOM 1863 C C . LEU A 1 257 ? -0.947 -6.373 11.618 1.00 95.25 257 LEU A C 1
ATOM 1865 O O . LEU A 1 257 ? -0.907 -7.143 10.663 1.00 95.25 257 LEU A O 1
ATOM 1869 N N . ARG A 1 258 ? 0.086 -5.594 11.954 1.00 92.25 258 ARG A N 1
ATOM 1870 C CA . ARG A 1 258 ? 1.385 -5.605 11.273 1.00 92.25 258 ARG A CA 1
ATOM 1871 C C . ARG A 1 258 ? 2.167 -6.907 11.481 1.00 92.25 258 ARG A C 1
ATOM 1873 O O . ARG A 1 258 ? 2.993 -7.259 10.647 1.00 92.25 258 ARG A O 1
ATOM 1880 N N . ASP A 1 259 ? 1.929 -7.600 12.592 1.00 91.81 259 ASP A N 1
ATOM 1881 C CA . ASP A 1 259 ? 2.508 -8.913 12.889 1.00 91.81 259 ASP A CA 1
ATOM 1882 C C . ASP A 1 259 ? 1.388 -9.879 13.312 1.00 91.81 259 ASP A C 1
ATOM 1884 O O . ASP A 1 259 ? 1.211 -10.169 14.504 1.00 91.81 259 ASP A O 1
ATOM 1888 N N . PRO A 1 260 ? 0.589 -10.359 12.343 1.00 93.12 260 PRO A N 1
ATOM 1889 C CA . PRO A 1 260 ? -0.589 -11.163 12.634 1.00 93.12 260 PRO A CA 1
ATOM 1890 C C . PRO A 1 260 ? -0.230 -12.510 13.277 1.00 93.12 260 PRO A C 1
ATOM 1892 O O . PRO A 1 260 ? -1.028 -13.050 14.041 1.00 93.12 260 PRO A O 1
ATOM 1895 N N . GLU A 1 261 ? 0.975 -13.038 13.041 1.00 92.19 261 GLU A N 1
ATOM 1896 C CA . GLU A 1 261 ? 1.450 -14.270 13.682 1.00 92.19 261 GLU A CA 1
ATOM 1897 C C . GLU A 1 261 ? 1.730 -14.087 15.179 1.00 92.19 261 GLU A C 1
ATOM 1899 O O . GLU A 1 261 ? 1.614 -15.045 15.939 1.00 92.19 261 GLU A O 1
ATOM 1904 N N . SER A 1 262 ? 2.072 -12.874 15.623 1.00 91.25 262 SER A N 1
ATOM 1905 C CA . SER A 1 262 ? 2.181 -12.557 17.053 1.00 91.25 262 SER A CA 1
ATOM 1906 C C . SER A 1 262 ? 0.823 -12.323 17.721 1.00 91.25 262 SER A C 1
ATOM 1908 O O . SER A 1 262 ? 0.672 -12.566 18.921 1.00 91.25 262 SER A O 1
ATOM 1910 N N . LEU A 1 263 ? -0.159 -11.848 16.947 1.00 93.25 263 LEU A N 1
ATOM 1911 C CA . LEU A 1 263 ? -1.521 -11.583 17.405 1.00 93.25 263 LEU A CA 1
ATOM 1912 C C . LEU A 1 263 ? -2.313 -12.882 17.593 1.00 93.25 263 LEU A C 1
ATOM 1914 O O . LEU A 1 263 ? -3.091 -12.997 18.540 1.00 93.25 263 LEU A O 1
ATOM 1918 N N . LEU A 1 264 ? -2.119 -13.844 16.693 1.00 93.94 264 LEU A N 1
ATOM 1919 C CA . LEU A 1 264 ? -2.896 -15.075 16.615 1.00 93.94 264 LEU A CA 1
ATOM 1920 C C . LEU A 1 264 ? -2.082 -16.299 17.058 1.00 93.94 264 LEU A C 1
ATOM 1922 O O . LEU A 1 264 ? -0.873 -16.380 16.862 1.00 93.94 264 LEU A O 1
ATOM 1926 N N . GLY A 1 265 ? -2.750 -17.295 17.643 1.00 91.06 265 GLY A N 1
ATOM 1927 C CA . GLY A 1 265 ? -2.109 -18.549 18.052 1.00 91.06 265 GLY A CA 1
ATOM 1928 C C . GLY A 1 265 ? -1.557 -19.357 16.869 1.00 91.06 265 GLY A C 1
ATOM 1929 O O . GLY A 1 265 ? -2.071 -19.303 15.757 1.00 91.06 265 GLY A O 1
ATOM 1930 N N . ALA A 1 266 ? -0.514 -20.162 17.087 1.00 93.50 266 ALA A N 1
ATOM 1931 C CA . ALA A 1 266 ? 0.068 -20.987 16.019 1.00 93.50 266 ALA A CA 1
ATOM 1932 C C . ALA A 1 266 ? -0.907 -22.048 15.459 1.00 93.50 266 ALA A C 1
ATOM 1934 O O . ALA A 1 266 ? -0.732 -22.516 14.335 1.00 93.50 266 ALA A O 1
ATOM 1935 N N . ASP A 1 267 ? -1.909 -22.435 16.246 1.00 96.56 267 ASP A N 1
ATOM 1936 C CA . ASP A 1 267 ? -2.931 -23.433 15.940 1.00 96.56 267 ASP A CA 1
ATOM 1937 C C . ASP A 1 267 ? -4.052 -22.919 15.032 1.00 96.56 267 ASP A C 1
ATOM 1939 O O . ASP A 1 267 ? -4.779 -23.731 14.461 1.00 96.56 267 ASP A O 1
ATOM 1943 N N . VAL A 1 268 ? -4.171 -21.601 14.848 1.00 97.50 268 VAL A N 1
ATOM 1944 C CA . VAL A 1 268 ? -5.246 -21.024 14.034 1.00 97.50 268 VAL A CA 1
ATOM 1945 C C . VAL A 1 268 ? -4.902 -20.887 12.550 1.00 97.50 268 VAL A C 1
ATOM 1947 O O . VAL A 1 268 ? -5.718 -20.381 11.781 1.00 97.50 268 VAL A O 1
ATOM 1950 N N . TRP A 1 269 ? -3.726 -21.355 12.135 1.00 97.62 269 TRP A N 1
ATOM 1951 C CA . TRP A 1 269 ? -3.210 -21.222 10.776 1.00 97.62 269 TRP A CA 1
ATOM 1952 C C . TRP A 1 269 ? -3.190 -22.547 10.010 1.00 97.62 269 TRP A C 1
ATOM 1954 O O . TRP A 1 269 ? -2.880 -23.605 10.561 1.00 97.62 269 TRP A O 1
ATOM 1964 N N . THR A 1 270 ? -3.392 -22.467 8.699 1.00 96.69 270 THR A N 1
ATOM 1965 C CA . THR A 1 270 ? -3.258 -23.586 7.763 1.00 96.69 270 THR A CA 1
ATOM 1966 C C . THR A 1 270 ? -1.908 -23.509 7.048 1.00 96.69 270 THR A C 1
ATOM 1968 O O . THR A 1 270 ? -1.660 -22.592 6.272 1.00 96.69 270 THR A O 1
ATOM 1971 N N . GLY A 1 271 ? -1.022 -24.483 7.296 1.00 94.00 271 GLY A N 1
ATOM 1972 C CA . GLY A 1 271 ? 0.315 -24.535 6.676 1.00 94.00 271 GLY A CA 1
ATOM 1973 C C . GLY A 1 271 ? 1.274 -23.453 7.195 1.00 94.00 271 GLY A C 1
ATOM 1974 O O . GLY A 1 271 ? 0.915 -22.755 8.137 1.00 94.00 271 GLY A O 1
ATOM 1975 N N . PRO A 1 272 ? 2.511 -23.347 6.675 1.00 95.00 272 PRO A N 1
ATOM 1976 C CA . PRO A 1 272 ? 3.427 -22.233 6.951 1.00 95.00 272 PRO A CA 1
ATOM 1977 C C . PRO A 1 272 ? 3.093 -20.991 6.104 1.00 95.00 272 PRO A C 1
ATOM 1979 O O . PRO A 1 272 ? 2.349 -21.094 5.134 1.00 95.00 272 PRO A O 1
ATOM 1982 N N . ALA A 1 273 ? 3.661 -19.831 6.448 1.00 94.94 273 ALA A N 1
ATOM 1983 C CA . ALA A 1 273 ? 3.639 -18.667 5.562 1.00 94.94 273 ALA A CA 1
ATOM 1984 C C . ALA A 1 273 ? 4.503 -18.924 4.313 1.00 94.94 273 ALA A C 1
ATOM 1986 O O . ALA A 1 273 ? 5.597 -19.488 4.414 1.00 94.94 273 ALA A O 1
ATOM 1987 N N . GLU A 1 274 ? 4.019 -18.499 3.151 1.00 95.50 274 GLU A N 1
ATOM 1988 C CA . GLU A 1 274 ? 4.703 -18.607 1.857 1.00 95.50 274 GLU A CA 1
ATOM 1989 C C . GLU A 1 274 ? 4.884 -17.215 1.244 1.00 95.50 274 GLU A C 1
ATOM 1991 O O . GLU A 1 274 ? 4.055 -16.347 1.511 1.00 95.50 274 GLU A O 1
ATOM 1996 N N . PRO A 1 275 ? 5.901 -16.973 0.399 1.00 95.25 275 PRO A N 1
ATOM 1997 C CA . PRO A 1 275 ? 5.969 -15.744 -0.388 1.00 95.25 275 PRO A CA 1
ATOM 1998 C C . PRO A 1 275 ? 4.678 -15.526 -1.190 1.00 95.25 275 PRO A C 1
ATOM 2000 O O . PRO A 1 275 ? 4.136 -16.463 -1.785 1.00 95.25 275 PRO A O 1
ATOM 2003 N N . TYR A 1 276 ? 4.166 -14.298 -1.187 1.00 95.94 276 TYR A N 1
ATOM 2004 C CA . TYR A 1 276 ? 3.004 -13.929 -1.985 1.00 95.94 276 TYR A CA 1
ATOM 2005 C C . TYR A 1 276 ? 3.452 -13.455 -3.362 1.00 95.94 276 TYR A C 1
ATOM 2007 O O . TYR A 1 276 ? 3.977 -12.360 -3.502 1.00 95.94 276 TYR A O 1
ATOM 2015 N N . GLU A 1 277 ? 3.179 -14.255 -4.386 1.00 95.50 277 GLU A N 1
ATOM 2016 C CA . GLU A 1 277 ? 3.329 -13.846 -5.781 1.00 95.50 277 GLU A CA 1
ATOM 2017 C C . GLU A 1 277 ? 1.944 -13.552 -6.363 1.00 95.50 277 GLU A C 1
ATOM 2019 O O . GLU A 1 277 ? 1.097 -14.451 -6.438 1.00 95.50 277 GLU A O 1
ATOM 2024 N N . GLY A 1 278 ? 1.718 -12.303 -6.772 1.00 94.19 278 GLY A N 1
ATOM 2025 C CA . GLY A 1 278 ? 0.464 -11.876 -7.390 1.00 94.19 278 GLY A CA 1
ATOM 2026 C C . GLY A 1 278 ? 0.166 -12.619 -8.697 1.00 94.19 278 GLY A C 1
ATOM 2027 O O . GLY A 1 278 ? 1.059 -13.115 -9.390 1.00 94.19 278 GLY A O 1
ATOM 2028 N N . THR A 1 279 ? -1.114 -12.709 -9.056 1.00 95.94 279 THR A N 1
ATOM 2029 C CA . THR A 1 279 ? -1.536 -13.174 -10.392 1.00 95.94 279 THR A CA 1
ATOM 2030 C C . THR A 1 279 ? -1.403 -12.078 -11.444 1.00 95.94 279 THR A C 1
ATOM 2032 O O . THR A 1 279 ? -1.194 -12.365 -12.622 1.00 95.94 279 THR A O 1
ATOM 2035 N N . GLU A 1 280 ? -1.492 -10.831 -10.996 1.00 96.75 280 GLU A N 1
ATOM 2036 C CA . GLU A 1 280 ? -1.346 -9.611 -11.775 1.00 96.75 280 GLU A CA 1
ATOM 2037 C C . GLU A 1 280 ? -0.472 -8.627 -10.997 1.00 96.75 280 GLU A C 1
ATOM 2039 O O . GLU A 1 280 ? -0.296 -8.740 -9.779 1.00 96.75 280 GLU A O 1
ATOM 2044 N N . TYR A 1 281 ? 0.100 -7.677 -11.722 1.00 96.44 281 TYR A N 1
ATOM 2045 C CA . TYR A 1 281 ? 1.019 -6.682 -11.200 1.00 96.44 281 TYR A CA 1
ATOM 2046 C C . TYR A 1 281 ? 0.645 -5.306 -11.730 1.00 96.44 281 TYR A C 1
ATOM 2048 O O . TYR A 1 281 ? 0.014 -5.158 -12.773 1.00 96.44 281 TYR A O 1
ATOM 2056 N N . GLN A 1 282 ? 1.083 -4.285 -11.018 1.00 95.00 282 GLN A N 1
ATOM 2057 C CA . GLN A 1 282 ? 1.040 -2.906 -11.452 1.00 95.00 282 GLN A CA 1
ATOM 2058 C C . GLN A 1 282 ? 2.460 -2.446 -11.764 1.00 95.00 282 GLN A C 1
ATOM 2060 O O . GLN A 1 282 ? 3.362 -2.641 -10.951 1.00 95.00 282 GLN A O 1
ATOM 2065 N N . LEU A 1 283 ? 2.648 -1.806 -12.916 1.00 95.69 283 LEU A N 1
ATOM 2066 C CA . LEU A 1 283 ? 3.866 -1.080 -13.256 1.00 95.69 283 LEU A CA 1
ATOM 2067 C C . LEU A 1 283 ? 3.599 0.416 -13.134 1.00 95.69 283 LEU A C 1
ATOM 2069 O O . LEU A 1 283 ? 2.722 0.951 -13.813 1.00 95.69 283 LEU A O 1
ATOM 2073 N N . LEU A 1 284 ? 4.389 1.088 -12.304 1.00 94.06 284 LEU A N 1
ATOM 2074 C CA . LEU A 1 284 ? 4.466 2.537 -12.242 1.00 94.06 284 LEU A CA 1
ATOM 2075 C C . LEU A 1 284 ? 5.759 3.002 -12.906 1.00 94.06 284 LEU A C 1
ATOM 2077 O O . LEU A 1 284 ? 6.831 2.510 -12.565 1.00 94.06 284 LEU A O 1
ATOM 2081 N N . LEU A 1 285 ? 5.665 3.969 -13.815 1.00 94.62 285 LEU A N 1
ATOM 2082 C CA . LEU A 1 285 ? 6.796 4.620 -14.471 1.00 94.62 285 LEU A CA 1
ATOM 2083 C C . LEU A 1 285 ? 6.755 6.120 -14.198 1.00 94.62 285 LEU A C 1
ATOM 2085 O O . LEU A 1 285 ? 5.776 6.788 -14.516 1.00 94.62 285 LEU A O 1
ATOM 2089 N N . THR A 1 286 ? 7.830 6.671 -13.652 1.00 93.81 286 THR A N 1
ATOM 2090 C CA . THR A 1 286 ? 7.988 8.110 -13.424 1.00 93.81 286 THR A CA 1
ATOM 2091 C C . THR A 1 286 ? 9.136 8.622 -14.292 1.00 93.81 286 THR A C 1
ATOM 2093 O O . THR A 1 286 ? 10.298 8.543 -13.888 1.00 93.81 286 THR A O 1
ATOM 2096 N N . PRO A 1 287 ? 8.853 9.101 -15.515 1.00 93.44 287 PRO A N 1
ATOM 2097 C CA . PRO A 1 287 ? 9.865 9.682 -16.387 1.00 93.44 287 PRO A CA 1
ATOM 2098 C C . PRO A 1 287 ? 10.339 11.050 -15.875 1.00 93.44 287 PRO A C 1
ATOM 2100 O O . PRO A 1 287 ? 9.546 11.959 -15.617 1.00 93.44 287 PRO A O 1
ATOM 2103 N N . TYR A 1 288 ? 11.656 11.228 -15.812 1.00 92.94 288 TYR A N 1
ATOM 2104 C CA . TYR A 1 288 ? 12.328 12.493 -15.527 1.00 92.94 288 TYR A CA 1
ATOM 2105 C C . TYR A 1 288 ? 13.070 12.940 -16.781 1.00 92.94 288 TYR A C 1
ATOM 2107 O O . TYR A 1 288 ? 13.962 12.241 -17.255 1.00 92.94 288 TYR A O 1
ATOM 2115 N N . ARG A 1 289 ? 12.726 14.115 -17.307 1.00 92.44 289 ARG A N 1
ATOM 2116 C CA . ARG A 1 289 ? 13.414 14.728 -18.452 1.00 92.44 289 ARG A CA 1
ATOM 2117 C C . ARG A 1 289 ? 14.447 15.745 -17.983 1.00 92.44 289 ARG A C 1
ATOM 2119 O O . ARG A 1 289 ? 14.306 16.322 -16.907 1.00 92.44 289 ARG A O 1
ATOM 2126 N N . ASP A 1 290 ? 15.450 15.980 -18.821 1.00 91.62 290 ASP A N 1
ATOM 2127 C CA . ASP A 1 290 ? 16.500 16.988 -18.639 1.00 91.62 290 ASP A CA 1
ATOM 2128 C C . ASP A 1 290 ? 17.313 16.816 -17.345 1.00 91.62 290 ASP A C 1
ATOM 2130 O O . ASP A 1 290 ? 17.836 17.778 -16.776 1.00 91.62 290 ASP A O 1
ATOM 2134 N N . VAL A 1 291 ? 17.436 15.570 -16.888 1.00 90.38 291 VAL A N 1
ATOM 2135 C CA . VAL A 1 291 ? 18.282 15.184 -15.758 1.00 90.38 291 VAL A CA 1
ATOM 2136 C C . VAL A 1 291 ? 19.512 14.433 -16.271 1.00 90.38 291 VAL A C 1
ATOM 2138 O O . VAL A 1 291 ? 19.393 13.674 -17.232 1.00 90.38 291 VAL A O 1
ATOM 2141 N N . PRO A 1 292 ? 20.707 14.645 -15.689 1.00 88.50 292 PRO A N 1
ATOM 2142 C CA . PRO A 1 292 ? 21.892 13.890 -16.083 1.00 88.50 292 PRO A CA 1
ATOM 2143 C C . PRO A 1 292 ? 21.691 12.378 -15.882 1.00 88.50 292 PRO A C 1
ATOM 2145 O O . PRO A 1 292 ? 21.034 12.002 -14.907 1.00 88.50 292 PRO A O 1
ATOM 2148 N N . PRO A 1 293 ? 22.270 11.532 -16.753 1.00 84.81 293 PRO A N 1
ATOM 2149 C CA . PRO A 1 293 ? 22.258 10.087 -16.560 1.00 84.81 293 PRO A CA 1
ATOM 2150 C C . PRO A 1 293 ? 23.034 9.693 -15.295 1.00 84.81 293 PRO A C 1
ATOM 2152 O O . PRO A 1 293 ? 23.948 10.407 -14.864 1.00 84.81 293 PRO A O 1
ATOM 2155 N N . TYR A 1 294 ? 22.662 8.559 -14.709 1.00 80.62 294 TYR A N 1
ATOM 2156 C CA . TYR A 1 294 ? 23.293 7.968 -13.527 1.00 80.62 294 TYR A CA 1
ATOM 2157 C C . TYR A 1 294 ? 24.377 6.939 -13.871 1.00 80.62 294 TYR A C 1
ATOM 2159 O O . TYR A 1 294 ? 24.943 6.345 -12.953 1.00 80.62 294 TYR A O 1
ATOM 2167 N N . ASP A 1 295 ? 24.675 6.751 -15.160 1.00 84.50 295 ASP A N 1
ATOM 2168 C CA . ASP A 1 295 ? 25.512 5.663 -15.672 1.00 84.50 295 ASP A CA 1
ATOM 2169 C C . ASP A 1 295 ? 24.922 4.285 -15.296 1.00 84.50 295 ASP A C 1
ATOM 2171 O O . ASP A 1 295 ? 25.654 3.341 -14.982 1.00 84.50 295 ASP A O 1
ATOM 2175 N N . THR A 1 296 ? 23.588 4.178 -15.297 1.00 89.12 296 THR A N 1
ATOM 2176 C CA . THR A 1 296 ? 22.863 2.909 -15.134 1.00 89.12 296 THR A CA 1
ATOM 2177 C C . THR A 1 296 ? 22.495 2.328 -16.501 1.00 89.12 296 THR A C 1
ATOM 2179 O O . THR A 1 296 ? 22.800 2.902 -17.547 1.00 89.12 296 THR A O 1
ATOM 2182 N N . ALA A 1 297 ? 21.887 1.140 -16.511 1.00 93.56 297 ALA A N 1
ATOM 2183 C CA . ALA A 1 297 ? 21.381 0.545 -17.741 1.00 93.56 297 ALA A CA 1
ATOM 2184 C C . ALA A 1 297 ? 20.319 1.445 -18.387 1.00 93.56 297 ALA A C 1
ATOM 2186 O O . ALA A 1 297 ? 19.531 2.092 -17.684 1.00 93.56 297 ALA A O 1
ATOM 2187 N N . ASP A 1 298 ? 20.288 1.472 -19.719 1.00 96.12 298 ASP A N 1
ATOM 2188 C CA . ASP A 1 298 ? 19.284 2.255 -20.432 1.00 96.12 298 ASP A CA 1
ATOM 2189 C C . ASP A 1 298 ? 17.933 1.530 -20.418 1.00 96.12 298 ASP A C 1
ATOM 2191 O O . ASP A 1 298 ? 17.846 0.308 -20.532 1.00 96.12 298 ASP A O 1
ATOM 2195 N N . ALA A 1 299 ? 16.846 2.289 -20.324 1.00 96.19 299 ALA A N 1
ATOM 2196 C CA . ALA A 1 299 ? 15.495 1.761 -20.294 1.00 96.19 299 ALA A CA 1
ATOM 2197 C C . ALA A 1 299 ? 15.147 0.948 -21.552 1.00 96.19 299 ALA A C 1
ATOM 2199 O O . ALA A 1 299 ? 14.290 0.074 -21.481 1.00 96.19 299 ALA A O 1
ATOM 2200 N N . SER A 1 300 ? 15.815 1.177 -22.688 1.00 95.75 300 SER A N 1
ATOM 2201 C CA . SER A 1 300 ? 15.652 0.360 -23.900 1.00 95.75 300 SER A CA 1
ATOM 2202 C C . SER A 1 300 ? 16.181 -1.075 -23.769 1.00 95.75 300 SER A C 1
ATOM 2204 O O . SER A 1 300 ? 15.867 -1.912 -24.616 1.00 95.75 300 SER A O 1
ATOM 2206 N N . GLU A 1 301 ? 16.945 -1.387 -22.719 1.00 96.00 301 GLU A N 1
ATOM 2207 C CA . GLU A 1 301 ? 17.412 -2.746 -22.419 1.00 96.00 301 GLU A CA 1
ATOM 2208 C C . GLU A 1 301 ? 16.330 -3.612 -21.755 1.00 96.00 301 GLU A C 1
ATOM 2210 O O . GLU A 1 301 ? 16.452 -4.839 -21.718 1.00 96.00 301 GLU A O 1
ATOM 2215 N N . ILE A 1 302 ? 15.251 -2.998 -21.261 1.00 97.31 302 ILE A N 1
ATOM 2216 C CA . ILE A 1 302 ? 14.133 -3.706 -20.638 1.00 97.31 302 ILE A CA 1
ATOM 2217 C C . ILE A 1 302 ? 13.124 -4.159 -21.705 1.00 97.31 302 ILE A C 1
ATOM 2219 O O . ILE A 1 302 ? 12.724 -3.359 -22.556 1.00 97.31 302 ILE A O 1
ATOM 2223 N N . PRO A 1 303 ? 12.661 -5.425 -21.672 1.00 96.06 303 PRO A N 1
ATOM 2224 C CA . PRO A 1 303 ? 11.669 -5.938 -22.611 1.00 96.06 303 PRO A CA 1
ATOM 2225 C C . PRO A 1 303 ? 10.260 -5.456 -22.236 1.00 96.06 303 PRO A C 1
ATOM 2227 O O . PRO A 1 303 ? 9.471 -6.201 -21.656 1.00 96.06 303 PRO A O 1
ATOM 2230 N N . TRP A 1 304 ? 9.939 -4.200 -22.546 1.00 96.81 304 TRP A N 1
ATOM 2231 C CA . TRP A 1 304 ? 8.630 -3.625 -22.229 1.00 96.81 304 TRP A CA 1
ATOM 2232 C C . TRP A 1 304 ? 7.484 -4.392 -22.918 1.00 96.81 304 TRP A C 1
ATOM 2234 O O . TRP A 1 304 ? 7.562 -4.651 -24.121 1.00 96.81 304 TRP A O 1
ATOM 2244 N N . PRO A 1 305 ? 6.399 -4.734 -22.197 1.00 94.50 305 PRO A N 1
ATOM 2245 C CA . PRO A 1 305 ? 5.276 -5.516 -22.726 1.00 94.50 305 PRO A CA 1
ATOM 2246 C C . PRO A 1 305 ? 4.258 -4.672 -23.509 1.00 94.50 305 PRO A C 1
ATOM 2248 O O . PRO A 1 305 ? 3.131 -5.094 -23.753 1.00 94.50 305 PRO A O 1
ATOM 2251 N N . PHE A 1 306 ? 4.633 -3.455 -23.891 1.00 94.88 306 PHE A N 1
ATOM 2252 C CA . PHE A 1 306 ? 3.776 -2.509 -24.588 1.00 94.88 306 PHE A CA 1
ATOM 2253 C C . PHE A 1 306 ? 4.535 -1.842 -25.733 1.00 94.88 306 PHE A C 1
ATOM 2255 O O . PHE A 1 306 ? 5.755 -1.686 -25.693 1.00 94.88 306 PHE A O 1
ATOM 2262 N N . ASP A 1 307 ? 3.783 -1.432 -26.750 1.00 92.44 307 ASP A N 1
ATOM 2263 C CA . ASP A 1 307 ? 4.302 -0.656 -27.869 1.00 92.44 307 ASP A CA 1
ATOM 2264 C C . ASP A 1 307 ? 4.291 0.846 -27.539 1.00 92.44 307 ASP A C 1
ATOM 2266 O O . ASP A 1 307 ? 3.388 1.340 -26.864 1.00 92.44 307 ASP A O 1
ATOM 2270 N N . GLY A 1 308 ? 5.244 1.594 -28.099 1.00 91.19 308 GLY A N 1
ATOM 2271 C CA . GLY A 1 308 ? 5.293 3.057 -27.998 1.00 91.19 308 GLY A CA 1
ATOM 2272 C C . GLY A 1 308 ? 6.279 3.586 -26.950 1.00 91.19 308 GLY A C 1
ATOM 2273 O O . GLY A 1 308 ? 7.039 2.816 -26.363 1.00 91.19 308 GLY A O 1
ATOM 2274 N N . PRO A 1 309 ? 6.330 4.917 -26.764 1.00 92.69 309 PRO A N 1
ATOM 2275 C CA . PRO A 1 309 ? 7.294 5.546 -25.869 1.00 92.69 309 PRO A CA 1
ATOM 2276 C C . PRO A 1 309 ? 6.888 5.396 -24.393 1.00 92.69 309 PRO A C 1
ATOM 2278 O O . PRO A 1 309 ? 5.706 5.382 -24.043 1.00 92.69 309 PRO A O 1
ATOM 2281 N N . LEU A 1 310 ? 7.884 5.330 -23.501 1.00 92.75 310 LEU A N 1
ATOM 2282 C CA . LEU A 1 310 ? 7.678 5.113 -22.058 1.00 92.75 310 LEU A CA 1
ATOM 2283 C C . LEU A 1 310 ? 6.814 6.189 -21.393 1.00 92.75 310 LEU A C 1
ATOM 2285 O O . LEU A 1 310 ? 6.071 5.904 -20.457 1.00 92.75 310 LEU A O 1
ATOM 2289 N N . ASP A 1 311 ? 6.875 7.425 -21.880 1.00 91.19 311 ASP A N 1
ATOM 2290 C CA . ASP A 1 311 ? 6.073 8.536 -21.373 1.00 91.19 311 ASP A CA 1
ATOM 2291 C C . ASP A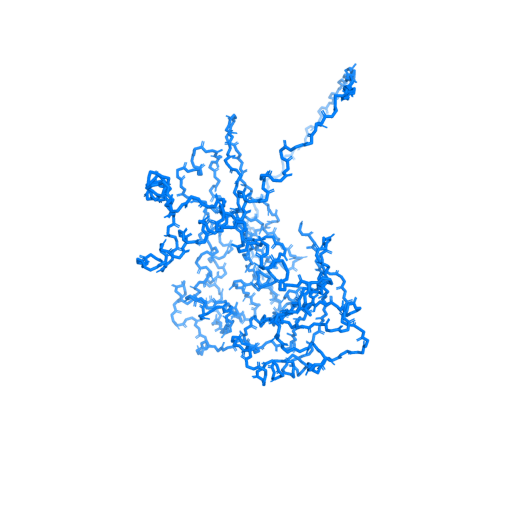 1 311 ? 4.682 8.640 -22.007 1.00 91.19 311 ASP A C 1
ATOM 2293 O O . ASP A 1 311 ? 3.982 9.630 -21.776 1.00 91.19 311 ASP A O 1
ATOM 2297 N N . GLU A 1 312 ? 4.258 7.621 -22.753 1.00 92.44 312 GLU A N 1
ATOM 2298 C CA . GLU A 1 312 ? 2.873 7.396 -23.178 1.00 92.44 312 GLU A CA 1
ATOM 2299 C C . GLU A 1 312 ? 2.276 6.112 -22.578 1.00 92.44 312 GLU A C 1
ATOM 2301 O O . GLU A 1 312 ? 1.082 5.875 -22.751 1.00 92.44 312 GLU A O 1
ATOM 2306 N N . PHE A 1 313 ? 3.056 5.326 -21.822 1.00 93.56 313 PHE A N 1
ATOM 2307 C CA . PHE A 1 313 ? 2.578 4.118 -21.145 1.00 93.56 313 PHE A CA 1
ATOM 2308 C C . PHE A 1 313 ? 1.403 4.412 -20.203 1.00 93.56 313 PHE A C 1
ATOM 2310 O O . PHE A 1 313 ? 1.414 5.397 -19.459 1.00 93.56 313 PHE A O 1
ATOM 2317 N N . GLY A 1 314 ? 0.416 3.517 -20.217 1.00 93.62 314 GLY A N 1
ATOM 2318 C CA . GLY A 1 314 ? -0.669 3.473 -19.246 1.00 93.62 314 GLY A CA 1
ATOM 2319 C C . GLY A 1 314 ? -1.415 4.793 -19.028 1.00 93.62 314 GLY A C 1
ATOM 2320 O O . GLY A 1 314 ? -1.480 5.681 -19.884 1.00 93.62 314 GLY A O 1
ATOM 2321 N N . GLU A 1 315 ? -1.998 4.908 -17.844 1.00 92.31 315 GLU A N 1
ATOM 2322 C CA . GLU A 1 315 ? -2.763 6.063 -17.396 1.00 92.31 315 GLU A CA 1
ATOM 2323 C C . GLU A 1 315 ? -1.902 6.993 -16.545 1.00 92.31 315 GLU A C 1
ATOM 2325 O O . GLU A 1 315 ? -0.947 6.575 -15.894 1.00 92.31 315 GLU A O 1
ATOM 2330 N N . VAL A 1 316 ? -2.232 8.282 -16.548 1.00 89.75 316 VAL A N 1
ATOM 2331 C CA . VAL A 1 316 ? -1.554 9.260 -15.695 1.00 89.75 316 VAL A CA 1
ATOM 2332 C C . VAL A 1 316 ? -2.004 9.063 -14.247 1.00 89.75 316 VAL A C 1
ATOM 2334 O O . VAL A 1 316 ? -3.185 9.199 -13.940 1.00 89.75 316 VAL A O 1
ATOM 2337 N N . SER A 1 317 ? -1.047 8.798 -13.361 1.00 83.06 317 SER A N 1
ATOM 2338 C CA . SER A 1 317 ? -1.243 8.669 -11.922 1.00 83.06 317 SER A CA 1
ATOM 2339 C C . SER A 1 317 ? -0.550 9.833 -11.205 1.00 83.06 317 SER A C 1
ATOM 2341 O O . SER A 1 317 ? 0.655 10.047 -11.330 1.00 83.06 317 SER A O 1
ATOM 2343 N N . GLY A 1 318 ? -1.325 10.635 -10.473 1.00 75.25 318 GLY A N 1
ATOM 2344 C CA . GLY A 1 318 ? -0.839 11.835 -9.787 1.00 75.25 318 GLY A CA 1
ATOM 2345 C C . GLY A 1 318 ? -1.051 13.144 -10.559 1.00 75.25 318 GLY A C 1
ATOM 2346 O O . GLY A 1 318 ? -1.269 13.175 -11.767 1.00 75.25 318 GLY A O 1
ATOM 2347 N N . SER A 1 319 ? -1.030 14.260 -9.823 1.00 70.44 319 SER A N 1
ATOM 2348 C CA . SER A 1 319 ? -1.390 15.591 -10.340 1.00 70.44 319 SER A CA 1
ATOM 2349 C C . SER A 1 319 ? -0.217 16.569 -10.447 1.00 70.44 319 SER A C 1
ATOM 2351 O O . SER A 1 319 ? -0.393 17.679 -10.953 1.00 70.44 319 SER A O 1
ATOM 2353 N N . GLN A 1 320 ? 0.976 16.189 -9.981 1.00 75.75 320 GLN A N 1
ATOM 2354 C CA . GLN A 1 320 ? 2.157 17.054 -9.966 1.00 75.75 320 GLN A CA 1
ATOM 2355 C C . GLN A 1 320 ? 3.314 16.431 -10.754 1.00 75.75 320 GLN A C 1
ATOM 2357 O O . GLN A 1 320 ? 3.522 15.229 -10.647 1.00 75.75 320 GLN A O 1
ATOM 2362 N N . PRO A 1 321 ? 4.079 17.226 -11.528 1.00 78.25 321 PRO A N 1
ATOM 2363 C CA . PRO A 1 321 ? 5.307 16.756 -12.158 1.00 78.25 321 PRO A CA 1
ATOM 2364 C C . PRO A 1 321 ? 6.368 16.326 -11.123 1.00 78.25 321 PRO A C 1
ATOM 2366 O O . PRO A 1 321 ? 6.500 17.001 -10.098 1.00 78.25 321 PRO A O 1
ATOM 2369 N N . PRO A 1 322 ? 7.189 15.299 -11.415 1.00 85.00 322 PRO A N 1
ATOM 2370 C CA . PRO A 1 322 ? 7.127 14.442 -12.603 1.00 85.00 322 PRO A CA 1
ATOM 2371 C C . PRO A 1 322 ? 5.859 13.582 -12.597 1.00 85.00 322 PRO A C 1
ATOM 2373 O O . PRO A 1 322 ? 5.432 13.097 -11.557 1.00 85.00 322 PRO A O 1
ATOM 2376 N N . VAL A 1 323 ? 5.234 13.437 -13.764 1.00 87.19 323 VAL A N 1
ATOM 2377 C CA . VAL A 1 323 ? 3.988 12.677 -13.883 1.00 87.19 323 VAL A CA 1
ATOM 2378 C C . VAL A 1 323 ? 4.318 11.193 -13.804 1.00 87.19 323 VAL A C 1
ATOM 2380 O O . VAL A 1 323 ? 5.057 10.699 -14.651 1.00 87.19 323 VAL A O 1
ATOM 2383 N N . THR A 1 324 ? 3.759 10.490 -12.823 1.00 90.75 324 THR A N 1
ATOM 2384 C CA . THR A 1 324 ? 3.816 9.029 -12.772 1.00 90.75 324 THR A CA 1
ATOM 2385 C C . THR A 1 324 ? 2.763 8.452 -13.713 1.00 90.75 324 THR A C 1
ATOM 2387 O O . THR A 1 324 ? 1.678 9.003 -13.897 1.00 90.75 324 THR A O 1
ATOM 2390 N N . ARG A 1 325 ? 3.096 7.345 -14.361 1.00 92.38 325 ARG A N 1
ATOM 2391 C CA . ARG A 1 325 ? 2.227 6.596 -15.260 1.00 92.38 325 ARG A CA 1
ATOM 2392 C C . ARG A 1 325 ? 2.034 5.199 -14.733 1.00 92.38 325 ARG A C 1
ATOM 2394 O O . ARG A 1 325 ? 2.973 4.634 -14.188 1.00 92.38 325 ARG A O 1
ATOM 2401 N N . CYS A 1 326 ? 0.842 4.659 -14.899 1.00 93.62 326 CYS A N 1
ATOM 2402 C CA . CYS A 1 326 ? 0.464 3.386 -14.329 1.00 93.62 326 CYS A CA 1
ATOM 2403 C C . CYS A 1 326 ? -0.211 2.485 -15.354 1.00 93.62 326 CYS A C 1
ATOM 2405 O O . CYS A 1 326 ? -1.111 2.924 -16.067 1.00 93.62 326 CYS A O 1
ATOM 2407 N N . GLY A 1 327 ? 0.176 1.215 -15.389 1.00 94.88 327 GLY A N 1
ATOM 2408 C CA . GLY A 1 327 ? -0.532 0.194 -16.152 1.00 94.88 327 GLY A CA 1
ATOM 2409 C C . GLY A 1 327 ? -0.469 -1.167 -15.474 1.00 94.88 327 GLY A C 1
ATOM 2410 O O . GLY A 1 327 ? 0.430 -1.441 -14.677 1.00 94.88 327 GLY A O 1
ATOM 2411 N N . GLY A 1 328 ? -1.445 -2.013 -15.793 1.00 95.44 328 GLY A N 1
ATOM 2412 C CA . GLY A 1 328 ? -1.455 -3.409 -15.371 1.00 95.44 328 GLY A CA 1
ATOM 2413 C C . GLY A 1 328 ? -0.469 -4.249 -16.181 1.00 95.44 328 GLY A C 1
ATOM 2414 O O . GLY A 1 328 ? -0.248 -3.992 -17.364 1.00 95.44 328 GLY A O 1
ATOM 2415 N N . LEU A 1 329 ? 0.092 -5.258 -15.528 1.00 97.00 329 LEU A N 1
ATOM 2416 C CA . LEU A 1 329 ? 0.933 -6.298 -16.097 1.00 97.00 329 LEU A CA 1
ATOM 2417 C C . LEU A 1 329 ? 0.371 -7.663 -15.708 1.00 97.00 329 LEU A C 1
ATOM 2419 O O . LEU A 1 329 ? -0.028 -7.889 -14.562 1.00 97.00 329 LEU A O 1
ATOM 2423 N N . SER A 1 330 ? 0.426 -8.611 -16.632 1.00 97.12 330 SER A N 1
ATOM 2424 C CA . SER A 1 330 ? 0.341 -10.020 -16.268 1.00 97.12 330 SER A CA 1
ATOM 2425 C C . SER A 1 330 ? 1.582 -10.443 -15.475 1.00 97.12 330 SER A C 1
ATOM 2427 O O . SER A 1 330 ? 2.654 -9.834 -15.556 1.00 97.12 330 SER A O 1
ATOM 2429 N N . ARG A 1 331 ? 1.463 -11.540 -14.724 1.00 96.44 331 ARG A N 1
ATOM 2430 C CA . ARG A 1 331 ? 2.595 -12.136 -14.006 1.00 96.44 331 ARG A CA 1
ATOM 2431 C C . ARG A 1 331 ? 3.789 -12.463 -14.912 1.00 96.44 331 ARG A C 1
ATOM 2433 O O . ARG A 1 331 ? 4.923 -12.237 -14.502 1.00 96.44 331 ARG A O 1
ATOM 2440 N N . ASP A 1 332 ? 3.550 -12.977 -16.119 1.00 97.81 332 ASP A N 1
ATOM 2441 C CA . ASP A 1 332 ? 4.628 -13.345 -17.051 1.00 97.81 332 ASP A CA 1
ATOM 2442 C C . ASP A 1 332 ? 5.381 -12.104 -17.565 1.00 97.81 332 ASP A C 1
ATOM 2444 O O . ASP A 1 332 ? 6.605 -12.126 -17.695 1.00 97.81 332 ASP A O 1
ATOM 2448 N N . GLU A 1 333 ? 4.670 -11.000 -17.804 1.00 97.88 333 GLU A N 1
ATOM 2449 C CA . GLU A 1 333 ? 5.273 -9.721 -18.202 1.00 97.88 333 GLU A CA 1
ATOM 2450 C C . GLU A 1 333 ? 6.080 -9.098 -17.057 1.00 97.88 333 GLU A C 1
ATOM 2452 O O . GLU A 1 333 ? 7.207 -8.649 -17.269 1.00 97.88 333 GLU A O 1
ATOM 2457 N N . ALA A 1 334 ? 5.546 -9.123 -15.831 1.00 97.44 334 ALA A N 1
ATOM 2458 C CA . ALA A 1 334 ? 6.274 -8.675 -14.646 1.00 97.44 334 ALA A CA 1
ATOM 2459 C C . ALA A 1 334 ? 7.551 -9.500 -14.423 1.00 97.44 334 ALA A C 1
ATOM 2461 O O . ALA A 1 334 ? 8.616 -8.930 -14.179 1.00 97.44 334 ALA A O 1
ATOM 2462 N N . ALA A 1 335 ? 7.469 -10.827 -14.575 1.00 97.38 335 ALA A N 1
ATOM 2463 C CA . ALA A 1 335 ? 8.618 -11.722 -14.476 1.00 97.38 335 ALA A CA 1
ATOM 2464 C C . ALA A 1 335 ? 9.689 -11.392 -15.525 1.00 97.38 335 ALA A C 1
ATOM 2466 O O . ALA A 1 335 ? 10.864 -11.316 -15.184 1.00 97.38 335 ALA A O 1
ATOM 2467 N N . ALA A 1 336 ? 9.296 -11.116 -16.773 1.00 97.75 336 ALA A N 1
ATOM 2468 C CA . ALA A 1 336 ? 10.237 -10.747 -17.829 1.00 97.75 336 ALA A CA 1
ATOM 2469 C C . ALA A 1 336 ? 10.995 -9.441 -17.525 1.00 97.75 336 ALA A C 1
ATOM 2471 O O . ALA A 1 336 ? 12.198 -9.356 -17.783 1.00 97.75 336 ALA A O 1
ATOM 2472 N N . ILE A 1 337 ? 10.320 -8.435 -16.954 1.00 97.69 337 ILE A N 1
ATOM 2473 C CA . ILE A 1 337 ? 10.974 -7.185 -16.535 1.00 97.69 337 ILE A CA 1
ATOM 2474 C C . ILE A 1 337 ? 11.908 -7.438 -15.346 1.00 97.69 337 ILE A C 1
ATOM 2476 O O . ILE A 1 337 ? 13.045 -6.968 -15.355 1.00 97.69 337 ILE A O 1
ATOM 2480 N N . ILE A 1 338 ? 11.463 -8.197 -14.341 1.00 96.31 338 ILE A N 1
ATOM 2481 C CA . ILE A 1 338 ? 12.276 -8.534 -13.163 1.00 96.31 338 ILE A CA 1
ATOM 2482 C C . ILE A 1 338 ? 13.526 -9.322 -13.570 1.00 96.31 338 ILE A C 1
ATOM 2484 O O . ILE A 1 338 ? 14.619 -8.983 -13.126 1.00 96.31 338 ILE A O 1
ATOM 2488 N N . ASP A 1 339 ? 13.406 -10.310 -14.455 1.00 96.81 339 ASP A N 1
ATOM 2489 C CA . ASP A 1 339 ? 14.546 -11.079 -14.965 1.00 96.81 339 ASP A CA 1
ATOM 2490 C C . ASP A 1 339 ? 15.542 -10.187 -15.725 1.00 96.81 339 ASP A C 1
ATOM 2492 O O . ASP A 1 339 ? 16.758 -10.361 -15.598 1.00 96.81 339 ASP A O 1
ATOM 2496 N N . ALA A 1 340 ? 15.051 -9.199 -16.483 1.00 96.88 340 ALA A N 1
ATOM 2497 C CA . ALA A 1 340 ? 15.904 -8.217 -17.148 1.00 96.88 340 ALA A CA 1
ATOM 2498 C C . ALA A 1 340 ? 16.638 -7.323 -16.136 1.00 96.88 340 ALA A C 1
ATOM 2500 O O . ALA A 1 340 ? 17.852 -7.160 -16.238 1.00 96.88 340 ALA A O 1
ATOM 2501 N N . LEU A 1 341 ? 15.944 -6.813 -15.114 1.00 95.94 341 LEU A N 1
ATOM 2502 C CA . LEU A 1 341 ? 16.566 -6.049 -14.026 1.00 95.94 341 LEU A CA 1
ATOM 2503 C C . LEU A 1 341 ? 17.600 -6.891 -13.260 1.00 95.94 341 LEU A C 1
ATOM 2505 O O . LEU A 1 341 ? 18.672 -6.391 -12.921 1.00 95.94 341 LEU A O 1
ATOM 2509 N N . ALA A 1 342 ? 17.332 -8.182 -13.054 1.00 94.88 342 ALA A N 1
ATOM 2510 C CA . ALA A 1 342 ? 18.264 -9.114 -12.422 1.00 94.88 342 ALA A CA 1
ATOM 2511 C C . ALA A 1 342 ? 19.538 -9.300 -13.246 1.00 94.88 342 ALA A C 1
ATOM 2513 O O . ALA A 1 342 ? 20.642 -9.311 -12.698 1.00 94.88 342 ALA A O 1
ATOM 2514 N N . ALA A 1 343 ? 19.399 -9.421 -14.568 1.00 95.94 343 ALA A N 1
ATOM 2515 C CA . ALA A 1 343 ? 20.530 -9.513 -15.486 1.00 95.94 343 ALA A CA 1
ATOM 2516 C C . ALA A 1 343 ? 21.385 -8.233 -15.505 1.00 95.94 343 ALA A C 1
ATOM 2518 O O . ALA A 1 343 ? 22.570 -8.300 -15.832 1.00 95.94 343 ALA A O 1
ATOM 2519 N N . LEU A 1 344 ? 20.796 -7.099 -15.119 1.00 94.50 344 LEU A N 1
ATOM 2520 C CA . LEU A 1 344 ? 21.448 -5.800 -14.942 1.00 94.50 344 LEU A CA 1
ATOM 2521 C C . LEU A 1 344 ? 21.963 -5.574 -13.506 1.00 94.50 344 LEU A C 1
ATOM 2523 O O . LEU A 1 344 ? 22.333 -4.457 -13.158 1.00 94.50 344 LEU A O 1
ATOM 2527 N N . GLU A 1 345 ? 21.999 -6.625 -12.680 1.00 93.38 345 GLU A N 1
ATOM 2528 C CA . GLU A 1 345 ? 22.512 -6.615 -11.303 1.00 93.38 345 GLU A CA 1
ATOM 2529 C C . GLU A 1 345 ? 21.719 -5.722 -10.325 1.00 93.38 345 GLU A C 1
ATOM 2531 O O . GLU A 1 345 ? 22.247 -5.322 -9.285 1.00 93.38 345 GLU A O 1
ATOM 2536 N N . TYR A 1 346 ? 20.437 -5.441 -10.599 1.00 90.38 346 TYR A N 1
ATOM 2537 C CA . TYR A 1 346 ? 19.570 -4.808 -9.600 1.00 90.38 346 TYR A CA 1
ATOM 2538 C C . TYR A 1 346 ? 19.355 -5.753 -8.412 1.00 90.38 346 TYR A C 1
ATOM 2540 O O . TYR A 1 346 ? 19.020 -6.929 -8.563 1.00 90.38 346 TYR A O 1
ATOM 2548 N N . GLU A 1 347 ? 19.531 -5.220 -7.207 1.00 85.88 347 GLU A N 1
ATOM 2549 C CA . GLU A 1 347 ? 19.259 -5.932 -5.961 1.00 85.88 347 GLU A CA 1
ATOM 2550 C C . GLU A 1 347 ? 17.806 -5.703 -5.508 1.00 85.88 347 GLU A C 1
ATOM 2552 O O . GLU A 1 347 ? 17.176 -4.719 -5.879 1.00 85.88 347 GLU A O 1
ATOM 2557 N N . GLN A 1 348 ? 17.292 -6.585 -4.641 1.00 83.56 348 GLN A N 1
ATOM 2558 C CA . GLN A 1 348 ? 15.960 -6.459 -4.013 1.00 83.56 348 GLN A CA 1
ATOM 2559 C C . GLN A 1 348 ? 14.772 -6.479 -4.985 1.00 83.56 348 GLN A C 1
ATOM 2561 O O . GLN A 1 348 ? 13.747 -5.839 -4.764 1.00 83.56 348 GLN A O 1
ATOM 2566 N N . ILE A 1 349 ? 14.909 -7.261 -6.045 1.00 88.81 349 ILE A N 1
ATOM 2567 C CA . ILE A 1 349 ? 13.865 -7.507 -7.035 1.00 88.81 349 ILE A CA 1
ATOM 2568 C C . ILE A 1 349 ? 13.259 -8.895 -6.819 1.00 88.81 349 ILE A C 1
ATOM 2570 O O . ILE A 1 349 ? 13.943 -9.823 -6.379 1.00 88.81 349 ILE A O 1
ATOM 2574 N N . GLY A 1 350 ? 11.976 -9.038 -7.120 1.00 90.75 350 GLY A N 1
ATOM 2575 C CA . GLY A 1 350 ? 11.258 -10.294 -6.937 1.00 90.75 350 GLY A CA 1
ATOM 2576 C C . GLY A 1 350 ? 9.771 -10.141 -7.212 1.00 90.75 350 GLY A C 1
ATOM 2577 O O . GLY A 1 350 ? 9.220 -9.046 -7.121 1.00 90.75 350 GLY A O 1
ATOM 2578 N N . LEU A 1 351 ? 9.123 -11.255 -7.551 1.00 93.56 351 LEU A N 1
ATOM 2579 C CA . LEU A 1 351 ? 7.673 -11.311 -7.758 1.00 93.56 351 LEU A CA 1
ATOM 2580 C C . LEU A 1 351 ? 6.886 -11.204 -6.443 1.00 93.56 351 LEU A C 1
ATOM 2582 O O . LEU A 1 351 ? 5.690 -10.912 -6.472 1.00 93.56 351 LEU A O 1
ATOM 2586 N N . ASP A 1 352 ? 7.554 -11.433 -5.315 1.00 89.31 352 ASP A N 1
ATOM 2587 C CA . ASP A 1 352 ? 7.040 -11.354 -3.949 1.00 89.31 352 ASP A CA 1
ATOM 2588 C C . ASP A 1 352 ? 7.406 -10.049 -3.221 1.00 89.31 352 ASP A C 1
ATOM 2590 O O . ASP A 1 352 ? 7.126 -9.885 -2.030 1.00 89.31 352 ASP A O 1
ATOM 2594 N N . LEU A 1 353 ? 8.043 -9.115 -3.933 1.00 89.19 353 LEU A N 1
ATOM 2595 C CA . LEU A 1 353 ? 8.546 -7.851 -3.406 1.00 89.19 353 LEU A CA 1
ATOM 2596 C C . LEU A 1 353 ? 7.958 -6.671 -4.186 1.00 89.19 353 LEU A C 1
ATOM 2598 O O . LEU A 1 353 ? 7.670 -6.768 -5.379 1.00 89.19 353 LEU A O 1
ATOM 2602 N N . ALA A 1 354 ? 7.883 -5.511 -3.535 1.00 88.38 354 ALA A N 1
ATOM 2603 C CA . ALA A 1 354 ? 7.826 -4.242 -4.252 1.00 88.38 354 ALA A CA 1
ATOM 2604 C C . ALA A 1 354 ? 9.171 -4.001 -4.953 1.00 88.38 354 ALA A C 1
ATOM 2606 O O . ALA A 1 354 ? 10.149 -3.629 -4.304 1.00 88.38 354 ALA A O 1
ATOM 2607 N N . THR A 1 355 ? 9.231 -4.228 -6.262 1.00 90.25 355 THR A N 1
ATOM 2608 C CA . THR A 1 355 ? 10.461 -4.043 -7.042 1.00 90.25 355 THR A CA 1
ATOM 2609 C C . THR A 1 355 ? 10.582 -2.579 -7.447 1.00 90.25 355 THR A C 1
ATOM 2611 O O . THR A 1 355 ? 9.676 -2.046 -8.082 1.00 90.25 355 THR A O 1
ATOM 2614 N N . VAL A 1 356 ? 11.696 -1.926 -7.113 1.00 89.62 356 VAL A N 1
ATOM 2615 C CA . VAL A 1 356 ? 11.959 -0.515 -7.441 1.00 89.62 356 VAL A CA 1
ATOM 2616 C C . VAL A 1 356 ? 13.287 -0.403 -8.182 1.00 89.62 356 VAL A C 1
ATOM 2618 O O . VAL A 1 356 ? 14.270 -1.033 -7.797 1.00 89.62 356 VAL A O 1
ATOM 2621 N N . GLY A 1 357 ? 13.336 0.421 -9.227 1.00 90.94 357 GLY A N 1
ATOM 2622 C CA . GLY A 1 357 ? 14.561 0.673 -9.984 1.00 90.94 357 GLY A CA 1
ATOM 2623 C C . GLY A 1 357 ? 14.583 2.054 -10.632 1.00 90.94 357 GLY A C 1
ATOM 2624 O O . GLY A 1 357 ? 13.543 2.674 -10.828 1.00 90.94 357 GLY A O 1
ATOM 2625 N N . SER A 1 358 ? 15.779 2.521 -10.984 1.00 93.81 358 SER A N 1
ATOM 2626 C CA . SER A 1 358 ? 15.998 3.751 -11.752 1.00 93.81 358 SER A CA 1
ATOM 2627 C C . SER A 1 358 ? 16.887 3.436 -12.945 1.00 93.81 358 SER A C 1
ATOM 2629 O O . SER A 1 358 ? 18.020 2.999 -12.748 1.00 93.81 358 SER A O 1
ATOM 2631 N N . LEU A 1 359 ? 16.389 3.656 -14.157 1.00 95.75 359 LEU A N 1
ATOM 2632 C CA . LEU A 1 359 ? 17.094 3.395 -15.415 1.00 95.75 359 LEU A CA 1
ATOM 2633 C C . LEU A 1 359 ? 17.399 4.713 -16.117 1.00 95.75 359 LEU A C 1
ATOM 2635 O O . LEU A 1 359 ? 16.582 5.639 -16.076 1.00 95.75 359 LEU A O 1
ATOM 2639 N N . ASP A 1 360 ? 18.536 4.788 -16.796 1.00 96.69 360 ASP A N 1
ATOM 2640 C CA . ASP A 1 360 ? 18.794 5.890 -17.715 1.00 96.69 360 ASP A CA 1
ATOM 2641 C C . ASP A 1 360 ? 17.794 5.825 -18.879 1.00 96.69 360 ASP A C 1
ATOM 2643 O O . ASP A 1 360 ? 17.310 4.764 -19.259 1.00 96.69 360 ASP A O 1
ATOM 2647 N N . TRP A 1 361 ? 17.406 6.975 -19.420 1.00 95.94 361 TRP A N 1
ATOM 2648 C CA . TRP A 1 361 ? 16.428 7.067 -20.500 1.00 95.94 361 TRP A CA 1
ATOM 2649 C C . TRP A 1 361 ? 16.962 7.991 -21.591 1.00 95.94 361 TRP A C 1
ATOM 2651 O O . TRP A 1 361 ? 16.614 9.177 -21.673 1.00 95.94 361 TRP A O 1
ATOM 2661 N N . ALA A 1 362 ? 17.836 7.439 -22.436 1.00 93.69 362 ALA A N 1
ATOM 2662 C CA . ALA A 1 362 ? 18.516 8.186 -23.488 1.00 93.69 362 ALA A CA 1
ATOM 2663 C C . ALA A 1 362 ? 17.538 8.802 -24.499 1.00 93.69 362 ALA A C 1
ATOM 2665 O O . ALA A 1 362 ? 17.716 9.955 -24.895 1.00 93.69 362 ALA A O 1
ATOM 2666 N N . GLU A 1 363 ? 16.478 8.078 -24.880 1.00 92.62 363 GLU A N 1
ATOM 2667 C CA . GLU A 1 363 ? 15.435 8.588 -25.785 1.00 92.62 363 GLU A CA 1
ATOM 2668 C C . GLU A 1 363 ? 14.734 9.832 -25.214 1.00 92.62 363 GLU A C 1
ATOM 2670 O O . GLU A 1 363 ? 14.453 10.788 -25.941 1.00 92.62 363 GLU A O 1
ATOM 2675 N N . GLY A 1 364 ? 14.488 9.851 -23.902 1.00 89.75 364 GLY A N 1
ATOM 2676 C CA . GLY A 1 364 ? 13.818 10.956 -23.224 1.00 89.75 364 GLY A CA 1
ATOM 2677 C C . GLY A 1 364 ? 14.727 12.078 -22.737 1.00 89.75 364 GLY A C 1
ATOM 2678 O O . GLY A 1 364 ? 14.204 13.052 -22.187 1.00 89.75 364 GLY A O 1
ATOM 2679 N N . ASN A 1 365 ? 16.045 11.967 -22.947 1.00 92.81 365 ASN A N 1
ATOM 2680 C CA . ASN A 1 365 ? 17.064 12.848 -22.372 1.00 92.81 365 ASN A CA 1
ATOM 2681 C C . ASN A 1 365 ? 16.958 12.929 -20.836 1.00 92.81 365 ASN A C 1
ATOM 2683 O O . ASN A 1 365 ? 16.845 14.019 -20.272 1.00 92.81 365 ASN A O 1
ATOM 2687 N N . GLY A 1 366 ? 16.929 11.784 -20.154 1.00 94.88 366 GLY A N 1
ATOM 2688 C CA . GLY A 1 366 ? 16.872 11.769 -18.696 1.00 94.88 366 GLY A CA 1
ATOM 2689 C C . GLY A 1 366 ? 16.903 10.373 -18.095 1.00 94.88 366 GLY A C 1
ATOM 2690 O O . GLY A 1 366 ? 17.749 9.571 -18.476 1.00 94.88 366 GLY A O 1
ATOM 2691 N N . ARG A 1 367 ? 15.995 10.090 -17.157 1.00 94.88 367 ARG A N 1
ATOM 2692 C CA . ARG A 1 367 ? 15.851 8.778 -16.506 1.00 94.88 367 ARG A CA 1
ATOM 2693 C C . ARG A 1 367 ? 14.386 8.377 -16.368 1.00 94.88 367 ARG A C 1
ATOM 2695 O O . ARG A 1 367 ? 13.496 9.221 -16.480 1.00 94.88 367 ARG A O 1
ATOM 2702 N N . VAL A 1 368 ? 14.142 7.123 -16.027 1.00 94.81 368 VAL A N 1
ATOM 2703 C CA . VAL A 1 368 ? 12.831 6.629 -15.604 1.00 94.81 368 VAL A CA 1
ATOM 2704 C C . VAL A 1 368 ? 12.976 5.878 -14.285 1.00 94.81 368 VAL A C 1
ATOM 2706 O O . VAL A 1 368 ? 13.772 4.947 -14.173 1.00 94.81 368 VAL A O 1
ATOM 2709 N N . ASP A 1 369 ? 12.213 6.301 -13.280 1.00 93.75 369 ASP A N 1
ATOM 2710 C CA . ASP A 1 369 ? 12.039 5.507 -12.065 1.00 93.75 369 ASP A CA 1
ATOM 2711 C C . ASP A 1 369 ? 10.876 4.542 -12.311 1.00 93.75 369 ASP A C 1
ATOM 2713 O O . ASP A 1 369 ? 9.826 4.951 -12.811 1.00 93.75 369 ASP A O 1
ATOM 2717 N N . LEU A 1 370 ? 11.060 3.265 -11.993 1.00 94.06 370 LEU A N 1
ATOM 2718 C CA . LEU A 1 370 ? 10.041 2.233 -12.132 1.00 94.06 370 LEU A CA 1
ATOM 2719 C C . LEU A 1 370 ? 9.711 1.614 -10.780 1.00 94.06 370 LEU A C 1
ATOM 2721 O O . LEU A 1 370 ? 10.565 1.484 -9.899 1.00 94.06 370 LEU A O 1
ATOM 2725 N N . THR A 1 371 ? 8.464 1.196 -10.621 1.00 93.50 371 THR A N 1
ATOM 2726 C CA . THR A 1 371 ? 8.035 0.363 -9.502 1.00 93.50 371 THR A CA 1
ATOM 2727 C C . THR A 1 371 ? 7.087 -0.713 -10.006 1.00 93.50 371 THR A C 1
ATOM 2729 O O . THR A 1 371 ? 6.140 -0.404 -10.721 1.00 93.50 371 THR A O 1
ATOM 2732 N N . ILE A 1 372 ? 7.337 -1.967 -9.639 1.00 94.62 372 ILE A N 1
ATOM 2733 C CA . ILE A 1 372 ? 6.448 -3.098 -9.907 1.00 94.62 372 ILE A CA 1
ATOM 2734 C C . ILE A 1 372 ? 5.878 -3.571 -8.576 1.00 94.62 372 ILE A C 1
ATOM 2736 O O . ILE A 1 372 ? 6.634 -3.931 -7.669 1.00 94.62 372 ILE A O 1
ATOM 2740 N N . LEU A 1 373 ? 4.552 -3.563 -8.463 1.00 93.69 373 LEU A N 1
ATOM 2741 C CA . LEU A 1 373 ? 3.824 -3.973 -7.264 1.00 93.69 373 LEU A CA 1
ATOM 2742 C C . LEU A 1 373 ? 2.933 -5.175 -7.593 1.00 93.69 373 LEU A C 1
ATOM 2744 O O . LEU A 1 373 ? 2.203 -5.113 -8.583 1.00 93.69 373 LEU A O 1
ATOM 2748 N N . PRO A 1 374 ? 2.948 -6.260 -6.802 1.00 95.06 374 PRO A N 1
ATOM 2749 C CA . PRO A 1 374 ? 1.956 -7.317 -6.955 1.00 95.06 374 PRO A CA 1
ATOM 2750 C C . PRO A 1 374 ? 0.571 -6.781 -6.585 1.00 95.06 374 PRO A C 1
ATOM 2752 O O . PRO A 1 374 ? 0.411 -6.138 -5.544 1.00 95.06 374 PRO A O 1
ATOM 2755 N N . LEU A 1 375 ? -0.433 -7.074 -7.413 1.00 94.88 375 LEU A N 1
ATOM 2756 C CA . LEU A 1 375 ? -1.818 -6.787 -7.061 1.00 94.88 375 LEU A CA 1
ATOM 2757 C C . LEU A 1 375 ? -2.299 -7.786 -6.011 1.00 94.88 375 LEU A C 1
ATOM 2759 O O . LEU A 1 375 ? -2.000 -8.984 -6.061 1.00 94.88 375 LEU A O 1
ATOM 2763 N N . MET A 1 376 ? -3.039 -7.276 -5.040 1.00 95.44 376 MET A N 1
ATOM 2764 C CA . MET A 1 376 ? -3.802 -8.057 -4.081 1.00 95.44 376 MET A CA 1
ATOM 2765 C C . MET A 1 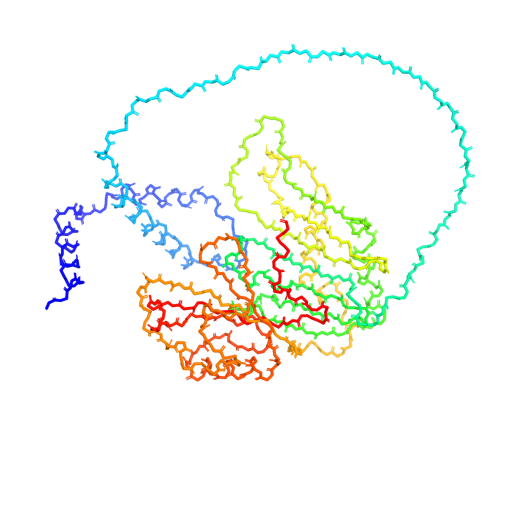376 ? -4.992 -8.724 -4.792 1.00 95.44 376 MET A C 1
ATOM 2767 O O . MET A 1 376 ? -5.402 -8.256 -5.857 1.00 95.44 376 MET A O 1
ATOM 2771 N N . PRO A 1 377 ? -5.581 -9.795 -4.229 1.00 95.12 377 PRO A N 1
ATOM 2772 C CA . PRO A 1 377 ? -6.708 -10.486 -4.861 1.00 95.12 377 PRO A CA 1
ATOM 2773 C C . PRO A 1 377 ? -7.935 -9.595 -5.117 1.00 95.12 377 PRO A C 1
ATOM 2775 O O . PRO A 1 377 ? -8.715 -9.870 -6.021 1.00 95.12 377 PRO A O 1
ATOM 2778 N N . ASP A 1 378 ? -8.081 -8.511 -4.356 1.00 92.25 378 ASP A N 1
ATOM 2779 C CA . ASP A 1 378 ? -9.116 -7.486 -4.516 1.00 92.25 378 ASP A CA 1
ATOM 2780 C C . ASP A 1 378 ? -8.758 -6.392 -5.550 1.00 92.25 378 ASP A C 1
ATOM 2782 O O . ASP A 1 378 ? -9.482 -5.406 -5.685 1.00 92.25 378 ASP A O 1
ATOM 2786 N N . GLY A 1 379 ? -7.641 -6.542 -6.271 1.00 92.50 379 GLY A N 1
ATOM 2787 C CA . GLY A 1 379 ? -7.184 -5.629 -7.323 1.00 92.50 379 GLY A CA 1
ATOM 2788 C C . GLY A 1 379 ? -6.391 -4.410 -6.837 1.00 92.50 379 GLY A C 1
ATOM 2789 O O . GLY A 1 379 ? -6.108 -3.515 -7.632 1.00 92.50 379 GLY A O 1
ATOM 2790 N N . TYR A 1 380 ? -6.027 -4.336 -5.554 1.00 93.12 380 TYR A N 1
ATOM 2791 C CA . TYR A 1 380 ? -5.248 -3.219 -5.006 1.00 93.12 380 TYR A CA 1
ATOM 2792 C C . TYR A 1 380 ? -3.727 -3.417 -5.160 1.00 93.12 380 TYR A C 1
ATOM 2794 O O . TYR A 1 380 ? -3.256 -4.531 -4.951 1.00 93.12 380 TYR A O 1
ATOM 2802 N N . PRO A 1 381 ? -2.920 -2.367 -5.403 1.00 91.25 381 PRO A N 1
ATOM 2803 C CA . PRO A 1 381 ? -3.316 -0.978 -5.646 1.00 91.25 381 PRO A CA 1
ATOM 2804 C C . PRO A 1 381 ? -3.885 -0.742 -7.059 1.00 91.25 381 PRO A C 1
ATOM 2806 O O . PRO A 1 381 ? -3.341 -1.264 -8.030 1.00 91.25 381 PRO A O 1
ATOM 2809 N N . PRO A 1 382 ? -4.946 0.076 -7.211 1.00 88.44 382 PRO A N 1
ATOM 2810 C CA . PRO A 1 382 ? -5.456 0.460 -8.526 1.00 88.44 382 PRO A CA 1
ATOM 2811 C C . PRO A 1 382 ? -4.518 1.460 -9.221 1.00 88.44 382 PRO A C 1
ATOM 2813 O O . PRO A 1 382 ? -3.734 2.151 -8.568 1.00 88.44 382 PRO A O 1
ATOM 2816 N N . CYS A 1 383 ? -4.592 1.552 -10.556 1.00 85.38 383 CYS A N 1
ATOM 2817 C CA . CYS A 1 383 ? -3.845 2.566 -11.317 1.00 85.38 383 CYS A CA 1
ATOM 2818 C C . CYS A 1 383 ? -4.452 3.960 -11.230 1.00 85.38 383 CYS A C 1
ATOM 2820 O O . CYS A 1 383 ? -3.716 4.954 -11.199 1.00 85.38 383 CYS A O 1
ATOM 2822 N N . GLU A 1 384 ? -5.781 4.027 -11.171 1.00 76.69 384 GLU A N 1
ATOM 2823 C CA . GLU A 1 384 ? -6.468 5.263 -10.857 1.00 76.69 384 GLU A CA 1
ATOM 2824 C C . GLU A 1 384 ? -6.070 5.664 -9.440 1.00 76.69 384 GLU A C 1
ATOM 2826 O O . GLU A 1 384 ? -6.430 5.023 -8.451 1.00 76.69 384 GLU A O 1
ATOM 2831 N N . ALA A 1 385 ? -5.314 6.755 -9.346 1.00 56.28 385 ALA A N 1
ATOM 2832 C CA . ALA A 1 385 ? -5.275 7.515 -8.121 1.00 56.28 385 ALA A CA 1
ATOM 2833 C C . ALA A 1 385 ? -6.678 8.106 -7.950 1.00 56.28 385 ALA A C 1
ATOM 2835 O O . ALA A 1 385 ? -6.926 9.245 -8.351 1.00 56.28 385 ALA A O 1
ATOM 2836 N N . GLU A 1 386 ? -7.601 7.355 -7.347 1.00 47.16 386 GLU A N 1
ATOM 2837 C CA . GLU A 1 386 ? -8.589 8.007 -6.500 1.00 47.16 386 GLU A CA 1
ATOM 2838 C C . GLU A 1 386 ? -7.761 8.750 -5.457 1.00 47.16 386 GLU A C 1
ATOM 2840 O O . GLU A 1 386 ? -7.297 8.179 -4.471 1.00 47.16 386 GLU A O 1
ATOM 2845 N N . GLN A 1 387 ? -7.437 10.009 -5.766 1.00 36.97 387 GLN A N 1
ATOM 2846 C CA . GLN A 1 387 ? -6.802 10.886 -4.806 1.00 36.97 387 GLN A CA 1
ATOM 2847 C C . GLN A 1 387 ? -7.743 10.907 -3.602 1.00 36.97 387 GLN A C 1
ATOM 2849 O O . GLN A 1 387 ? -8.904 11.289 -3.780 1.00 36.97 387 GLN A O 1
ATOM 2854 N N . PRO A 1 388 ? -7.299 10.434 -2.425 1.00 40.16 388 PRO A N 1
ATOM 2855 C CA . PRO A 1 388 ? -8.096 10.564 -1.221 1.00 40.16 388 PRO A CA 1
ATOM 2856 C C . PRO A 1 388 ? -8.398 12.033 -0.911 1.00 40.16 388 PRO A C 1
ATOM 2858 O O . PRO A 1 388 ? -7.555 12.906 -1.237 1.00 40.16 388 PRO A O 1
#

Radius of gyration: 27.29 Å; chains: 1; bounding box: 86×72×53 Å